Protein AF-0000000072198060 (afdb_homodimer)

Secondary structure (DSSP, 8-state):
----EEEEEEE-S--SSS--GGGEEEEEEEPP---TT-EEEEEEEEE--THHHHHTS-S--SSPPPPTTSBPP--EEEEEEEE--TT--TT-EEEESS--SBSEEEE-STTEEEEESS-SSGGGGGTTTSHHHHHHHHIIIIII---TT-EEEEESTTSHHHHHHHHHHHHTT-EEEEEESSHHHHHHHHHTS--SEEEETTSTTHHHHHHHHTTT-EEEEEBSS-HHHHHHHGGGEEEEEEEEE---GGGTT-SSPPEEE--HHHHHHHHHHTT-EEEE--HHHHHGGGHHHHHHHHHHHHHTT-S---EEEEESGGGHHHHHHHHHTT---SEEEEE-S---/----EEEEEEE-S--SSS--GGGEEEEEEEPP---TT-EEEEEEEEE--THHHHHTS-S--SSPPPPTTSBPP--EEEEEEEE--TT--TT-EEEESS--SBSEEEE-STTEEEEESS-SSGGGGGTTTSHHHHHHHHIIIIII---TT-EEEEESTTSHHHHHHHHHHHHTT-EEEEEESSHHHHHHHHHTT--SEEEETTSTTHHHHHHHHTTT-EEEEEBSS-HHHHHHHGGGEEEEEEEEE---GGGTT-SSPPEEE--HHHHHHHHHHTT-EEEE--HHHHHGGGHHHHHHHHHHHHHTT-S---EEEEESGGGHHHHHHHHHTT---SEEEEE-S---

pLDDT: mean 97.13, std 4.48, range [40.81, 99.0]

Structure (mmCIF, N/CA/C/O backbone):
data_AF-0000000072198060-model_v1
#
loop_
_entity.id
_entity.type
_entity.pdbx_description
1 polymer 'NADP-dependent oxidoreductase'
#
loop_
_atom_site.group_PDB
_atom_site.id
_atom_site.type_symbol
_atom_site.label_atom_id
_atom_site.label_alt_id
_atom_site.label_comp_id
_atom_site.label_asym_id
_atom_site.label_entity_id
_atom_site.label_seq_id
_atom_site.pdbx_PDB_ins_code
_atom_site.Cartn_x
_atom_site.Cartn_y
_atom_site.Cartn_z
_atom_site.occupancy
_atom_site.B_iso_or_equiv
_atom_site.auth_seq_id
_atom_site.auth_comp_id
_atom_site.auth_asym_id
_atom_site.auth_atom_id
_atom_site.pdbx_PDB_model_num
ATOM 1 N N . MET A 1 1 ? -5.574 -49.625 -24.281 1 41 1 MET A N 1
ATOM 2 C CA . MET A 1 1 ? -6.445 -50.188 -23.266 1 41 1 MET A CA 1
ATOM 3 C C . MET A 1 1 ? -7.035 -49.125 -22.375 1 41 1 MET A C 1
ATOM 5 O O . MET A 1 1 ? -6.316 -48.219 -21.906 1 41 1 MET A O 1
ATOM 9 N N . THR A 1 2 ? -8.328 -48.844 -22.516 1 55.59 2 THR A N 1
ATOM 10 C CA . THR A 1 2 ? -9.07 -47.812 -21.797 1 55.59 2 THR A CA 1
ATOM 11 C C . THR A 1 2 ? -8.891 -47.969 -20.281 1 55.59 2 THR A C 1
ATOM 13 O O . THR A 1 2 ? -9.219 -49.031 -19.734 1 55.59 2 THR A O 1
ATOM 16 N N . ASP A 1 3 ? -7.953 -47.219 -19.672 1 73.62 3 ASP A N 1
ATOM 17 C CA . ASP A 1 3 ? -7.727 -47.281 -18.234 1 73.62 3 ASP A CA 1
ATOM 18 C C . ASP A 1 3 ? -9.039 -47.188 -17.469 1 73.62 3 ASP A C 1
ATOM 20 O O . ASP A 1 3 ? -9.859 -46.312 -17.719 1 73.62 3 ASP A O 1
ATOM 24 N N . ALA A 1 4 ? -9.453 -48.25 -16.75 1 89.81 4 ALA A N 1
ATOM 25 C CA . ALA A 1 4 ? -10.688 -48.312 -15.969 1 89.81 4 ALA A CA 1
ATOM 26 C C . ALA A 1 4 ? -10.539 -47.531 -14.664 1 89.81 4 ALA A C 1
ATOM 28 O O . ALA A 1 4 ? -11.523 -47.281 -13.977 1 89.81 4 ALA A O 1
ATOM 29 N N . LEU A 1 5 ? -9.289 -47.094 -14.5 1 94.88 5 LEU A N 1
ATOM 30 C CA . LEU A 1 5 ? -9.07 -46.469 -13.195 1 94.88 5 LEU A CA 1
ATOM 31 C C . LEU A 1 5 ? -8.586 -45.031 -13.344 1 94.88 5 LEU A C 1
ATOM 33 O O . LEU A 1 5 ? -7.984 -44.688 -14.352 1 94.88 5 LEU A O 1
ATOM 37 N N . ASN A 1 6 ? -8.93 -44.219 -12.398 1 97.81 6 ASN A N 1
ATOM 38 C CA . ASN A 1 6 ? -8.484 -42.844 -12.219 1 97.81 6 ASN A CA 1
ATOM 39 C C . ASN A 1 6 ? -7.602 -42.719 -10.977 1 97.81 6 ASN A C 1
ATOM 41 O O . ASN A 1 6 ? -8.062 -42.938 -9.859 1 97.81 6 ASN A O 1
ATOM 45 N N . ARG A 1 7 ? -6.293 -42.438 -11.164 1 98.25 7 ARG A N 1
ATOM 46 C CA . ARG A 1 7 ? -5.461 -42.094 -10.023 1 98.25 7 ARG A CA 1
ATOM 47 C C . ARG A 1 7 ? -5.719 -40.625 -9.602 1 98.25 7 ARG A C 1
ATOM 49 O O . ARG A 1 7 ? -5.867 -39.75 -10.453 1 98.25 7 ARG A O 1
ATOM 56 N N . ARG A 1 8 ? -5.801 -40.469 -8.359 1 98.56 8 ARG A N 1
ATOM 57 C CA . ARG A 1 8 ? -5.93 -39.094 -7.844 1 98.56 8 ARG A CA 1
ATOM 58 C C . ARG A 1 8 ? -5.137 -38.938 -6.555 1 98.56 8 ARG A C 1
ATOM 60 O O . ARG A 1 8 ? -4.922 -39.906 -5.816 1 98.56 8 ARG A O 1
ATOM 67 N N . ILE A 1 9 ? -4.66 -37.781 -6.301 1 98.88 9 ILE A N 1
ATOM 68 C CA . ILE A 1 9 ? -4.02 -37.438 -5.035 1 98.88 9 ILE A CA 1
ATOM 69 C C . ILE A 1 9 ? -4.914 -36.5 -4.246 1 98.88 9 ILE A C 1
ATOM 71 O O . ILE A 1 9 ? -5.266 -35.406 -4.73 1 98.88 9 ILE A O 1
ATOM 75 N N . VAL A 1 10 ? -5.285 -36.875 -3.084 1 98.88 10 VAL A N 1
ATOM 76 C CA . VAL A 1 10 ? -6.195 -36.094 -2.23 1 98.88 10 VAL A CA 1
ATOM 77 C C . VAL A 1 10 ? -5.434 -35.531 -1.041 1 98.88 10 VAL A C 1
ATOM 79 O O . VAL A 1 10 ? -4.336 -36 -0.717 1 98.88 10 VAL A O 1
ATOM 82 N N . LEU A 1 11 ? -5.938 -34.469 -0.466 1 98.81 11 LEU A N 1
ATOM 83 C CA . LEU A 1 11 ? -5.426 -33.969 0.802 1 98.81 11 LEU A CA 1
ATOM 84 C C . LEU A 1 11 ? -5.805 -34.875 1.952 1 98.81 11 LEU A C 1
ATOM 86 O O . LEU A 1 11 ? -6.98 -34.969 2.312 1 98.81 11 LEU A O 1
ATOM 90 N N . ALA A 1 12 ? -4.824 -35.5 2.488 1 98.75 12 ALA A N 1
ATOM 91 C CA . ALA A 1 12 ? -5.074 -36.469 3.533 1 98.75 12 ALA A CA 1
ATOM 92 C C . ALA A 1 12 ? -5.184 -35.812 4.902 1 98.75 12 ALA A C 1
ATOM 94 O O . ALA A 1 12 ? -5.902 -36.312 5.777 1 98.75 12 ALA A O 1
ATOM 95 N N . SER A 1 13 ? -4.441 -34.844 5.148 1 98.5 13 SER A N 1
ATOM 96 C CA . SER A 1 13 ? -4.426 -34.094 6.387 1 98.5 13 SER A CA 1
ATOM 97 C C . SER A 1 13 ? -3.854 -32.688 6.16 1 98.5 13 SER A C 1
ATOM 99 O O . SER A 1 13 ? -3.195 -32.438 5.148 1 98.5 13 SER A O 1
ATOM 101 N N . ARG A 1 14 ? -4.195 -31.859 6.992 1 97.81 14 ARG A N 1
ATOM 102 C CA . ARG A 1 14 ? -3.682 -30.5 6.887 1 97.81 14 ARG A CA 1
ATOM 103 C C . ARG A 1 14 ? -2.314 -30.375 7.547 1 97.81 14 ARG A C 1
ATOM 105 O O . ARG A 1 14 ? -2.135 -30.797 8.695 1 97.81 14 ARG A O 1
ATOM 112 N N . PRO A 1 15 ? -1.422 -29.812 6.836 1 97 15 PRO A N 1
ATOM 113 C CA . PRO A 1 15 ? -0.096 -29.656 7.441 1 97 15 PRO A CA 1
ATOM 114 C C . PRO A 1 15 ? -0.056 -28.562 8.492 1 97 15 PRO A C 1
ATOM 116 O O . PRO A 1 15 ? -0.814 -27.594 8.406 1 97 15 PRO A O 1
ATOM 119 N N . HIS A 1 16 ? 0.735 -28.672 9.516 1 94.69 16 HIS A N 1
ATOM 120 C CA . HIS A 1 16 ? 1.193 -27.609 10.414 1 94.69 16 HIS A CA 1
ATOM 121 C C . HIS A 1 16 ? 2.639 -27.234 10.125 1 94.69 16 HIS A C 1
ATOM 123 O O . HIS A 1 16 ? 3.568 -27.938 10.508 1 94.69 16 HIS A O 1
ATOM 129 N N . GLY A 1 17 ? 2.852 -26.141 9.469 1 94.44 17 GLY A N 1
ATOM 130 C CA . GLY A 1 17 ? 4.156 -25.828 8.914 1 94.44 17 GLY A CA 1
ATOM 131 C C . GLY A 1 17 ? 4.367 -26.391 7.523 1 94.44 17 GLY A C 1
ATOM 132 O O . GLY A 1 17 ? 3.449 -26.406 6.703 1 94.44 17 GLY A O 1
ATOM 133 N N . ALA A 1 18 ? 5.531 -26.828 7.285 1 96.25 18 ALA A N 1
ATOM 134 C CA . ALA A 1 18 ? 5.871 -27.391 5.98 1 96.25 18 ALA A CA 1
ATOM 135 C C . ALA A 1 18 ? 5.117 -28.703 5.734 1 96.25 18 ALA A C 1
ATOM 137 O O . ALA A 1 18 ? 5.043 -29.562 6.621 1 96.25 18 ALA A O 1
ATOM 138 N N . PRO A 1 19 ? 4.562 -28.828 4.559 1 98.12 19 PRO A N 1
ATOM 139 C CA . PRO A 1 19 ? 3.896 -30.094 4.266 1 98.12 19 PRO A CA 1
ATOM 140 C C . PRO A 1 19 ? 4.871 -31.266 4.18 1 98.12 19 PRO A C 1
ATOM 142 O O . PRO A 1 19 ? 6.066 -31.062 3.936 1 98.12 19 PRO A O 1
ATOM 145 N N . THR A 1 20 ? 4.352 -32.438 4.453 1 97.94 20 THR A N 1
ATOM 146 C CA . THR A 1 20 ? 5.051 -33.719 4.254 1 97.94 20 THR A CA 1
ATOM 147 C C . THR A 1 20 ? 4.254 -34.625 3.328 1 97.94 20 THR A C 1
ATOM 149 O O . THR A 1 20 ? 3.096 -34.344 3.012 1 97.94 20 THR A O 1
ATOM 152 N N . THR A 1 21 ? 4.93 -35.688 2.867 1 97.81 21 THR A N 1
ATOM 153 C CA . THR A 1 21 ? 4.258 -36.594 1.963 1 97.81 21 THR A CA 1
ATOM 154 C C . THR A 1 21 ? 3.035 -37.219 2.635 1 97.81 21 THR A C 1
ATOM 156 O O . THR A 1 21 ? 2.082 -37.625 1.96 1 97.81 21 THR A O 1
ATOM 159 N N . GLU A 1 22 ? 3.039 -37.281 3.951 1 98.12 22 GLU A N 1
ATOM 160 C CA . GLU A 1 22 ? 1.932 -37.844 4.699 1 98.12 22 GLU A CA 1
ATOM 161 C C . GLU A 1 22 ? 0.669 -37 4.57 1 98.12 22 GLU A C 1
ATOM 163 O O . GLU A 1 22 ? -0.43 -37.469 4.879 1 98.12 22 GLU A O 1
ATOM 168 N N . ASN A 1 23 ? 0.8 -35.812 4.184 1 98.75 23 ASN A N 1
ATOM 169 C CA . ASN A 1 23 ? -0.353 -34.906 4.031 1 98.75 23 ASN A CA 1
ATOM 170 C C . ASN A 1 23 ? -1.12 -35.219 2.746 1 98.75 23 ASN A C 1
ATOM 172 O O . ASN A 1 23 ? -2.203 -34.688 2.521 1 98.75 23 ASN A O 1
ATOM 176 N N . PHE A 1 24 ? -0.601 -36.094 1.944 1 98.81 24 PHE A N 1
ATOM 177 C CA . PHE A 1 24 ? -1.199 -36.469 0.672 1 98.81 24 PHE A CA 1
ATOM 178 C C . PHE A 1 24 ? -1.463 -37.969 0.631 1 98.81 24 PHE A C 1
ATOM 180 O O . PHE A 1 24 ? -0.783 -38.75 1.308 1 98.81 24 PHE A O 1
ATOM 187 N N . ARG A 1 25 ? -2.422 -38.344 -0.138 1 98.75 25 ARG A N 1
ATOM 188 C CA . ARG A 1 25 ? -2.711 -39.75 -0.339 1 98.75 25 ARG A CA 1
ATOM 189 C C . ARG A 1 25 ? -3.062 -40.031 -1.795 1 98.75 25 ARG A C 1
ATOM 191 O O . ARG A 1 25 ? -3.924 -39.375 -2.373 1 98.75 25 ARG A O 1
ATOM 198 N N . LEU A 1 26 ? -2.359 -40.938 -2.438 1 98.5 26 LEU A N 1
ATOM 199 C CA . LEU A 1 26 ? -2.686 -41.438 -3.77 1 98.5 26 LEU A CA 1
ATOM 200 C C . LEU A 1 26 ? -3.785 -42.5 -3.701 1 98.5 26 LEU A C 1
ATOM 202 O O . LEU A 1 26 ? -3.689 -43.438 -2.926 1 98.5 26 LEU A O 1
ATOM 206 N N . GLU A 1 27 ? -4.781 -42.281 -4.477 1 98.19 27 GLU A N 1
ATOM 207 C CA . GLU A 1 27 ? -5.918 -43.219 -4.539 1 98.19 27 GLU A CA 1
ATOM 208 C C . GLU A 1 27 ? -6.238 -43.594 -5.98 1 98.19 27 GLU A C 1
ATOM 210 O O . GLU A 1 27 ? -5.867 -42.875 -6.914 1 98.19 27 GLU A O 1
ATOM 215 N N . GLU A 1 28 ? -6.852 -44.75 -6.047 1 97.88 28 GLU A N 1
ATOM 216 C CA . GLU A 1 28 ? -7.426 -45.156 -7.316 1 97.88 28 GLU A CA 1
ATOM 217 C C . GLU A 1 28 ? -8.938 -45.312 -7.215 1 97.88 28 GLU A C 1
ATOM 219 O O . GLU A 1 28 ? -9.445 -45.969 -6.309 1 97.88 28 GLU A O 1
ATOM 224 N N . VAL A 1 29 ? -9.555 -44.688 -8.094 1 97.69 29 VAL A N 1
ATOM 225 C CA . VAL A 1 29 ? -11.008 -44.75 -8.141 1 97.69 29 VAL A CA 1
ATOM 226 C C . VAL A 1 29 ? -11.461 -45.094 -9.562 1 97.69 29 VAL A C 1
ATOM 228 O O . VAL A 1 29 ? -10.641 -45.188 -10.477 1 97.69 29 VAL A O 1
ATOM 231 N N . ALA A 1 30 ? -12.719 -45.344 -9.695 1 97.62 30 ALA A N 1
ATOM 232 C CA . ALA A 1 30 ? -13.258 -45.625 -11.023 1 97.62 30 ALA A CA 1
ATOM 233 C C . ALA A 1 30 ? -13.133 -44.406 -11.93 1 97.62 30 ALA A C 1
ATOM 235 O O . ALA A 1 30 ? -13.383 -43.281 -11.492 1 97.62 30 ALA A O 1
ATOM 236 N N . LYS A 1 31 ? -12.711 -44.656 -13.125 1 97.81 31 LYS A N 1
ATOM 237 C CA . LYS A 1 31 ? -12.688 -43.562 -14.117 1 97.81 31 LYS A CA 1
ATOM 238 C C . LYS A 1 31 ? -14.086 -43 -14.352 1 97.81 31 LYS A C 1
ATOM 240 O O . LYS A 1 31 ? -15.031 -43.7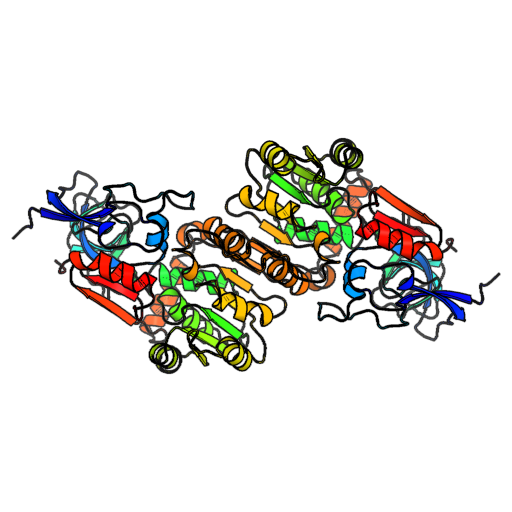81 -14.586 1 97.81 31 LYS A O 1
ATOM 245 N N . PRO A 1 32 ? -14.289 -41.719 -14.281 1 97.25 32 PRO A N 1
ATOM 246 C CA . PRO A 1 32 ? -15.641 -41.156 -14.43 1 97.25 32 PRO A CA 1
ATOM 247 C C . PRO A 1 32 ? -16.141 -41.188 -15.875 1 97.25 32 PRO A C 1
ATOM 249 O O . PRO A 1 32 ? -15.328 -41.219 -16.812 1 97.25 32 PRO A O 1
ATOM 252 N N . VAL A 1 33 ? -17.422 -41.219 -16.031 1 97.25 33 VAL A N 1
ATOM 253 C CA . VAL A 1 33 ? -18.078 -41.25 -17.344 1 97.25 33 VAL A CA 1
ATOM 254 C C . VAL A 1 33 ? -18.891 -39.969 -17.531 1 97.25 33 VAL A C 1
ATOM 256 O O . VAL A 1 33 ? -19.75 -39.625 -16.719 1 97.25 33 VAL A O 1
ATOM 259 N N . PRO A 1 34 ? -18.609 -39.219 -18.609 1 98 34 PRO A N 1
ATOM 260 C CA . PRO A 1 34 ? -19.312 -37.969 -18.797 1 98 34 PRO A CA 1
ATOM 261 C C . PRO A 1 34 ? -20.797 -38.156 -19.141 1 98 34 PRO A C 1
ATOM 263 O O . PRO A 1 34 ? -21.141 -39.062 -19.906 1 98 34 PRO A O 1
ATOM 266 N N . LYS A 1 35 ? -21.594 -37.312 -18.547 1 98.12 35 LYS A N 1
ATOM 267 C CA . LYS A 1 35 ? -23 -37.219 -18.891 1 98.12 35 LYS A CA 1
ATOM 268 C C . LYS A 1 35 ? -23.25 -36.188 -19.984 1 98.12 35 LYS A C 1
ATOM 270 O O . LYS A 1 35 ? -22.297 -35.656 -20.562 1 98.12 35 LYS A O 1
ATOM 275 N N . ASP A 1 36 ? -24.578 -36.062 -20.312 1 97.69 36 ASP A N 1
ATOM 276 C CA . ASP A 1 36 ? -24.938 -35.031 -21.297 1 97.69 36 ASP A CA 1
ATOM 277 C C . ASP A 1 36 ? -24.469 -33.656 -20.828 1 97.69 36 ASP A C 1
ATOM 279 O O . ASP A 1 36 ? -24.672 -33.312 -19.672 1 97.69 36 ASP A O 1
ATOM 283 N N . GLY A 1 37 ? -23.828 -32.969 -21.781 1 97.94 37 GLY A N 1
ATOM 284 C CA . GLY A 1 37 ? -23.359 -31.641 -21.469 1 97.94 37 GLY A CA 1
ATOM 285 C C . GLY A 1 37 ? -22 -31.641 -20.781 1 97.94 37 GLY A C 1
ATOM 286 O O . GLY A 1 37 ? -21.484 -30.578 -20.422 1 97.94 37 GLY A O 1
ATOM 287 N N . GLU A 1 38 ? -21.406 -32.812 -20.656 1 98.38 38 GLU A N 1
ATOM 288 C CA . GLU A 1 38 ? -20.125 -32.969 -19.984 1 98.38 38 GLU A CA 1
ATOM 289 C C . GLU A 1 38 ? -19.062 -33.531 -20.906 1 98.38 38 GLU A C 1
ATOM 291 O O . GLU A 1 38 ? -19.375 -34 -22 1 98.38 38 GLU A O 1
ATOM 296 N N . MET A 1 39 ? -17.859 -33.375 -20.562 1 98.44 39 MET A N 1
ATOM 297 C CA . MET A 1 39 ? -16.734 -34.031 -21.234 1 98.44 39 MET A CA 1
ATOM 298 C C . MET A 1 39 ? -15.773 -34.656 -20.234 1 98.44 39 MET A C 1
ATOM 300 O O . MET A 1 39 ? -15.727 -34.25 -19.062 1 98.44 39 MET A O 1
ATOM 304 N N . LEU A 1 40 ? -15.125 -35.688 -20.672 1 98.44 40 LEU A N 1
ATOM 305 C CA . LEU A 1 40 ? -14.055 -36.312 -19.906 1 98.44 40 LEU A CA 1
ATOM 306 C C . LEU A 1 40 ? -12.695 -35.75 -20.297 1 98.44 40 LEU A C 1
ATOM 308 O O . LEU A 1 40 ? -12.289 -35.875 -21.469 1 98.44 40 LEU A O 1
ATOM 312 N N . LEU A 1 41 ? -12.078 -35.156 -19.375 1 98.62 41 LEU A N 1
ATOM 313 C CA . LEU A 1 41 ? -10.75 -34.594 -19.594 1 98.62 41 LEU A CA 1
ATOM 314 C C . LEU A 1 41 ? -9.664 -35.562 -19.141 1 98.62 41 LEU A C 1
ATOM 316 O O . LEU A 1 41 ? -9.742 -36.094 -18.031 1 98.62 41 LEU A O 1
ATOM 320 N N . ARG A 1 42 ? -8.742 -35.812 -19.969 1 98.31 42 ARG A N 1
ATOM 321 C CA . ARG A 1 42 ? -7.5 -36.5 -19.641 1 98.31 42 ARG A CA 1
ATOM 322 C C . ARG A 1 42 ? -6.375 -35.531 -19.344 1 98.31 42 ARG A C 1
ATOM 324 O O . ARG A 1 42 ? -5.883 -34.844 -20.25 1 98.31 42 ARG A O 1
ATOM 331 N N . ALA A 1 43 ? -5.977 -35.5 -18.094 1 98.62 43 ALA A N 1
ATOM 332 C CA . ALA A 1 43 ? -4.891 -34.594 -17.719 1 98.62 43 ALA A CA 1
ATOM 333 C C . ALA A 1 43 ? -3.557 -35.062 -18.297 1 98.62 43 ALA A C 1
ATOM 335 O O . ALA A 1 43 ? -3.166 -36.219 -18.078 1 98.62 43 ALA A O 1
ATOM 336 N N . VAL A 1 44 ? -2.926 -34.219 -19.016 1 98.69 44 VAL A N 1
ATOM 337 C CA . VAL A 1 44 ? -1.615 -34.562 -19.547 1 98.69 44 VAL A CA 1
ATOM 338 C C . VAL A 1 44 ? -0.52 -33.938 -18.703 1 98.69 44 VAL A C 1
ATOM 340 O O . VAL A 1 44 ? 0.437 -34.594 -18.312 1 98.69 44 VAL A O 1
ATOM 343 N N . TYR A 1 45 ? -0.651 -32.594 -18.406 1 98.81 45 TYR A N 1
ATOM 344 C CA . TYR A 1 45 ? 0.279 -31.859 -17.562 1 98.81 45 TYR A CA 1
ATOM 345 C C . TYR A 1 45 ? -0.452 -31.203 -16.406 1 98.81 45 TYR A C 1
ATOM 347 O O . TYR A 1 45 ? -1.569 -30.703 -16.578 1 98.81 45 TYR A O 1
ATOM 355 N N . LEU A 1 46 ? 0.188 -31.203 -15.258 1 98.44 46 LEU A N 1
ATOM 356 C CA . LEU A 1 46 ? -0.343 -30.531 -14.078 1 98.44 46 LEU A CA 1
ATOM 357 C C . LEU A 1 46 ? 0.649 -29.5 -13.547 1 98.44 46 LEU A C 1
ATOM 359 O O . LEU A 1 46 ? 1.855 -29.75 -13.516 1 98.44 46 LEU A O 1
ATOM 363 N N . SER A 1 47 ? 0.144 -28.328 -13.195 1 98.62 47 SER A N 1
ATOM 364 C CA . SER A 1 47 ? 0.963 -27.25 -12.664 1 98.62 47 SER A CA 1
ATOM 365 C C . SER A 1 47 ? 1.187 -27.406 -11.164 1 98.62 47 SER A C 1
ATOM 367 O O . SER A 1 47 ? 0.257 -27.734 -10.422 1 98.62 47 SER A O 1
ATOM 369 N N . LEU A 1 48 ? 2.375 -27.25 -10.68 1 98.5 48 LEU A N 1
ATOM 370 C CA . LEU A 1 48 ? 2.625 -27.047 -9.25 1 98.5 48 LEU A CA 1
ATOM 371 C C . LEU A 1 48 ? 2.916 -25.594 -8.945 1 98.5 48 LEU A C 1
ATOM 373 O O . LEU A 1 48 ? 3.814 -24.984 -9.539 1 98.5 48 LEU A O 1
ATOM 377 N N . ASP A 1 49 ? 2.15 -25.031 -8.047 1 97.75 49 ASP A N 1
ATOM 378 C CA . ASP A 1 49 ? 2.238 -23.609 -7.707 1 97.75 49 ASP A CA 1
ATOM 379 C C . ASP A 1 49 ? 2.242 -23.422 -6.191 1 97.75 49 ASP A C 1
ATOM 381 O O . ASP A 1 49 ? 1.54 -24.125 -5.469 1 97.75 49 ASP A O 1
ATOM 385 N N . PRO A 1 50 ? 2.924 -22.359 -5.75 1 97.06 50 PRO A N 1
ATOM 386 C CA . PRO A 1 50 ? 3.023 -22.109 -4.312 1 97.06 50 PRO A CA 1
ATOM 387 C C . PRO A 1 50 ? 1.666 -21.844 -3.664 1 97.06 50 PRO A C 1
ATOM 389 O O . PRO A 1 50 ? 1.451 -22.203 -2.502 1 97.06 50 PRO A O 1
ATOM 392 N N . TYR A 1 51 ? 0.702 -21.266 -4.375 1 95.38 51 TYR A N 1
ATOM 393 C CA . TYR A 1 51 ? -0.584 -20.922 -3.781 1 95.38 51 TYR A CA 1
ATOM 394 C C . TYR A 1 51 ? -1.309 -22.156 -3.275 1 95.38 51 TYR A C 1
ATOM 396 O O . TYR A 1 51 ? -2.188 -22.062 -2.416 1 95.38 51 TYR A O 1
ATOM 404 N N . MET A 1 52 ? -0.958 -23.328 -3.748 1 97.38 52 MET A N 1
ATOM 405 C CA . MET A 1 52 ? -1.583 -24.578 -3.33 1 97.38 52 MET A CA 1
ATOM 406 C C . MET A 1 52 ? -1.345 -24.844 -1.846 1 97.38 52 MET A C 1
ATOM 408 O O . MET A 1 52 ? -2.176 -25.453 -1.178 1 97.38 52 MET A O 1
ATOM 412 N N . ARG A 1 53 ? -0.181 -24.375 -1.329 1 97.38 53 ARG A N 1
ATOM 413 C CA . ARG A 1 53 ? 0.075 -24.5 0.102 1 97.38 53 ARG A CA 1
ATOM 414 C C . ARG A 1 53 ? -0.999 -23.781 0.917 1 97.38 53 ARG A C 1
ATOM 416 O O . ARG A 1 53 ? -1.457 -24.312 1.938 1 97.38 53 ARG A O 1
ATOM 423 N N . GLY A 1 54 ? -1.356 -22.578 0.443 1 95.38 54 GLY A N 1
ATOM 424 C CA . GLY A 1 54 ? -2.422 -21.859 1.116 1 95.38 54 GLY A CA 1
ATOM 425 C C . GLY A 1 54 ? -3.748 -22.594 1.1 1 95.38 54 GLY A C 1
ATOM 426 O O . GLY A 1 54 ? -4.508 -22.531 2.068 1 95.38 54 GLY A O 1
ATOM 427 N N . ARG A 1 55 ? -3.996 -23.359 0.068 1 96.56 55 ARG A N 1
ATOM 428 C CA . ARG A 1 55 ? -5.258 -24.078 -0.098 1 96.56 55 ARG A CA 1
ATOM 429 C C . ARG A 1 55 ? -5.336 -25.266 0.849 1 96.56 55 ARG A C 1
ATOM 431 O O . ARG A 1 55 ? -6.41 -25.844 1.045 1 96.56 55 ARG A O 1
ATOM 438 N N . MET A 1 56 ? -4.223 -25.641 1.429 1 97.69 56 MET A N 1
ATOM 439 C CA . MET A 1 56 ? -4.176 -26.781 2.338 1 97.69 56 MET A CA 1
ATOM 440 C C . MET A 1 56 ? -4.559 -26.375 3.754 1 97.69 56 MET A C 1
ATOM 442 O O . MET A 1 56 ? -4.715 -27.219 4.633 1 97.69 56 MET A O 1
ATOM 446 N N . SER A 1 57 ? -4.617 -25.094 3.994 1 93.62 57 SER A N 1
ATOM 447 C CA . SER A 1 57 ? -5.016 -24.531 5.281 1 93.62 57 SER A CA 1
ATOM 448 C C . SER A 1 57 ? -6.488 -24.141 5.285 1 93.62 57 SER A C 1
ATOM 450 O O . SER A 1 57 ? -7.012 -23.656 4.281 1 93.62 57 SER A O 1
ATOM 452 N N . ASP A 1 58 ? -7.129 -24.312 6.402 1 90.62 58 ASP A N 1
ATOM 453 C CA . ASP A 1 58 ? -8.539 -23.922 6.469 1 90.62 58 ASP A CA 1
ATOM 454 C C . ASP A 1 58 ? -8.695 -22.5 6.992 1 90.62 58 ASP A C 1
ATOM 456 O O . ASP A 1 58 ? -9.812 -22.078 7.32 1 90.62 58 ASP A O 1
ATOM 460 N N . ALA A 1 59 ? -7.633 -21.859 7.078 1 85.25 59 ALA A N 1
ATOM 461 C CA . ALA A 1 59 ? -7.707 -20.453 7.438 1 85.25 59 ALA A CA 1
ATOM 462 C C . ALA A 1 59 ? -8.445 -19.656 6.371 1 85.25 59 ALA A C 1
ATOM 464 O O . ALA A 1 59 ? -8.477 -20.047 5.199 1 85.25 59 ALA A O 1
ATOM 465 N N . LYS A 1 60 ? -9.094 -18.625 6.824 1 83.94 60 LYS A N 1
ATOM 466 C CA . LYS A 1 60 ? -9.812 -17.766 5.887 1 83.94 60 LYS A CA 1
ATOM 467 C C . LYS A 1 60 ? -8.867 -17.188 4.844 1 83.94 60 LYS A C 1
ATOM 469 O O . LYS A 1 60 ? -7.781 -16.719 5.18 1 83.94 60 LYS A O 1
ATOM 474 N N . SER A 1 61 ? -9.273 -17.25 3.598 1 88.06 61 SER A N 1
ATOM 475 C CA . SER A 1 61 ? -8.5 -16.734 2.471 1 88.06 61 SER A CA 1
ATOM 476 C C . SER A 1 61 ? -9.406 -16.375 1.301 1 88.06 61 SER A C 1
ATOM 478 O O . SER A 1 61 ? -10.633 -16.297 1.452 1 88.06 61 SER A O 1
ATOM 480 N N . TYR A 1 62 ? -8.828 -15.938 0.179 1 86.69 62 TYR A N 1
ATOM 481 C CA . TYR A 1 62 ? -9.562 -15.469 -0.989 1 86.69 62 TYR A CA 1
ATOM 482 C C . TYR A 1 62 ? -10.227 -16.625 -1.721 1 86.69 62 TYR A C 1
ATOM 484 O O . TYR A 1 62 ? -11.117 -16.422 -2.547 1 86.69 62 TYR A O 1
ATOM 492 N N . ALA A 1 63 ? -9.758 -17.812 -1.426 1 90.38 63 ALA A N 1
ATOM 493 C CA . ALA A 1 63 ? -10.312 -19 -2.059 1 90.38 63 ALA A CA 1
ATOM 494 C C . ALA A 1 63 ? -10.625 -20.078 -1.023 1 90.38 63 ALA A C 1
ATOM 496 O O . ALA A 1 63 ? -10.008 -20.109 0.046 1 90.38 63 ALA A O 1
ATOM 497 N N . GLU A 1 64 ? -11.523 -20.953 -1.396 1 92.25 64 GLU A N 1
ATOM 498 C CA . GLU A 1 64 ? -11.906 -22.047 -0.5 1 92.25 64 GLU A CA 1
ATOM 499 C C . GLU A 1 64 ? -10.758 -23.031 -0.323 1 92.25 64 GLU A C 1
ATOM 501 O O . GLU A 1 64 ? -10.062 -23.375 -1.286 1 92.25 64 GLU A O 1
ATOM 506 N N . PRO A 1 65 ? -10.57 -23.531 0.874 1 96.12 65 PRO A N 1
ATOM 507 C CA . PRO A 1 65 ? -9.562 -24.562 1.102 1 96.12 65 PRO A CA 1
ATOM 508 C C . PRO A 1 65 ? -9.922 -25.891 0.459 1 96.12 65 PRO A C 1
ATOM 510 O O . PRO A 1 65 ? -11.109 -26.188 0.258 1 96.12 65 PRO A O 1
ATOM 513 N N . VAL A 1 66 ? -8.914 -26.641 0.141 1 97.94 66 VAL A N 1
ATOM 514 C CA . VAL A 1 66 ? -9.133 -28.031 -0.242 1 97.94 66 VAL A CA 1
ATOM 515 C C . VAL A 1 66 ? -9.648 -28.812 0.958 1 97.94 66 VAL A C 1
ATOM 517 O O . VAL A 1 66 ? -9.039 -28.812 2.029 1 97.94 66 VAL A O 1
ATOM 520 N N . ALA A 1 67 ? -10.789 -29.453 0.838 1 98.06 67 ALA A N 1
ATOM 521 C CA . ALA A 1 67 ? -11.312 -30.281 1.93 1 98.06 67 ALA A CA 1
ATOM 522 C C . ALA A 1 67 ? -10.477 -31.547 2.102 1 98.06 67 ALA A C 1
ATOM 524 O O . ALA A 1 67 ? -9.906 -32.062 1.136 1 98.06 67 ALA A O 1
ATOM 525 N N . ILE A 1 68 ? -10.477 -32.031 3.352 1 98.31 68 ILE A N 1
ATOM 526 C CA . ILE A 1 68 ? -9.828 -33.312 3.588 1 98.31 68 ILE A CA 1
ATOM 527 C C . ILE A 1 68 ? -10.484 -34.375 2.73 1 98.31 68 ILE A C 1
ATOM 529 O O . ILE A 1 68 ? -11.711 -34.438 2.635 1 98.31 68 ILE A O 1
ATOM 533 N N . ASP A 1 69 ? -9.664 -35.156 2.025 1 98.56 69 ASP A N 1
ATOM 534 C CA . ASP A 1 69 ? -10.047 -36.281 1.16 1 98.56 69 ASP A CA 1
ATOM 535 C C . ASP A 1 69 ? -10.477 -35.781 -0.218 1 98.56 69 ASP A C 1
ATOM 537 O O . ASP A 1 69 ? -10.883 -36.562 -1.07 1 98.56 69 ASP A O 1
ATOM 541 N N . ASP A 1 70 ? -10.414 -34.5 -0.438 1 98.5 70 ASP A N 1
ATOM 542 C CA . ASP A 1 70 ? -10.656 -33.969 -1.78 1 98.5 70 ASP A CA 1
ATOM 543 C C . ASP A 1 70 ? -9.375 -33.969 -2.605 1 98.5 70 ASP A C 1
ATOM 545 O O . ASP A 1 70 ? -8.273 -33.938 -2.051 1 98.5 70 ASP A O 1
ATOM 549 N N . VAL A 1 71 ? -9.539 -33.906 -3.918 1 98.75 71 VAL A N 1
ATOM 550 C CA . VAL A 1 71 ? -8.414 -33.875 -4.848 1 98.75 71 VAL A CA 1
ATOM 551 C C . VAL A 1 71 ? -7.691 -32.531 -4.715 1 98.75 71 VAL A C 1
ATOM 553 O O . VAL A 1 71 ? -8.328 -31.484 -4.648 1 98.75 71 VAL A O 1
ATOM 556 N N . MET A 1 72 ? -6.375 -32.594 -4.594 1 98.69 72 MET A N 1
ATOM 557 C CA . MET A 1 72 ? -5.578 -31.375 -4.59 1 98.69 72 MET A CA 1
ATOM 558 C C . MET A 1 72 ? -5.844 -30.562 -5.848 1 98.69 72 MET A C 1
ATOM 560 O O . MET A 1 72 ? -6.035 -31.109 -6.93 1 98.69 72 MET A O 1
ATOM 564 N N . VAL A 1 73 ? -5.793 -29.266 -5.738 1 98 73 VAL A N 1
ATOM 565 C CA . VAL A 1 73 ? -6.148 -28.375 -6.828 1 98 73 VAL A CA 1
ATOM 566 C C . VAL A 1 73 ? -4.918 -28.094 -7.691 1 98 73 VAL A C 1
ATOM 568 O O . VAL A 1 73 ? -3.789 -28.094 -7.195 1 98 73 VAL A O 1
ATOM 571 N N . ALA A 1 74 ? -5.156 -27.734 -8.953 1 97.94 74 ALA A N 1
ATOM 572 C CA . ALA A 1 74 ? -4.102 -27.328 -9.875 1 97.94 74 ALA A CA 1
ATOM 573 C C . ALA A 1 74 ? -4.684 -26.922 -11.227 1 97.94 74 ALA A C 1
ATOM 575 O O . ALA A 1 74 ? -5.742 -27.406 -11.625 1 97.94 74 ALA A O 1
ATOM 576 N N . GLY A 1 75 ? -3.938 -25.984 -11.898 1 98.12 75 GLY A N 1
ATOM 577 C CA . GLY A 1 75 ? -4.141 -25.906 -13.336 1 98.12 75 GLY A CA 1
ATOM 578 C C . GLY A 1 75 ? -3.637 -27.125 -14.086 1 98.12 75 GLY A C 1
ATOM 579 O O . GLY A 1 75 ? -2.584 -27.672 -13.75 1 98.12 75 GLY A O 1
ATOM 580 N N . THR A 1 76 ? -4.422 -27.531 -15.062 1 98.75 76 THR A N 1
ATOM 581 C CA . THR A 1 76 ? -4.055 -28.703 -15.836 1 98.75 76 THR A CA 1
ATOM 582 C C . THR A 1 76 ? -4.262 -28.469 -17.328 1 98.75 76 THR A C 1
ATOM 584 O O . THR A 1 76 ? -5.199 -27.766 -17.719 1 98.75 76 THR A O 1
ATOM 587 N N . VAL A 1 77 ? -3.338 -28.922 -18.047 1 98.81 77 VAL A N 1
ATOM 588 C CA . VAL A 1 77 ? -3.533 -29.031 -19.484 1 98.81 77 VAL A CA 1
ATOM 589 C C . VAL A 1 77 ? -4.016 -30.438 -19.828 1 98.81 77 VAL A C 1
ATOM 591 O O . VAL A 1 77 ? -3.365 -31.438 -19.484 1 98.81 77 VAL A O 1
ATOM 594 N N . CYS A 1 78 ? -5.137 -30.469 -20.531 1 98.75 78 CYS A N 1
ATOM 595 C CA . CYS A 1 78 ? -5.82 -31.734 -20.766 1 98.75 78 CYS A CA 1
ATOM 596 C C . CYS A 1 78 ? -6.141 -31.922 -22.25 1 98.75 78 CYS A C 1
ATOM 598 O O . CYS A 1 78 ? -6.113 -30.953 -23.016 1 98.75 78 CYS A O 1
ATOM 600 N N . GLN A 1 79 ? -6.352 -33.156 -22.578 1 98.44 79 GLN A N 1
ATOM 601 C CA . GLN A 1 79 ? -7.062 -33.469 -23.812 1 98.44 79 GLN A CA 1
ATOM 602 C C . GLN A 1 79 ? -8.461 -34 -23.531 1 98.44 79 GLN A C 1
ATOM 604 O O . GLN A 1 79 ? -8.656 -34.75 -22.578 1 98.44 79 GLN A O 1
ATOM 609 N N . VAL A 1 80 ? -9.359 -33.562 -24.359 1 98.44 80 VAL A N 1
ATOM 610 C CA . VAL A 1 80 ? -10.711 -34.125 -24.266 1 98.44 80 VAL A CA 1
ATOM 611 C C . VAL A 1 80 ? -10.711 -35.562 -24.766 1 98.44 80 VAL A C 1
ATOM 613 O O . VAL A 1 80 ? -10.461 -35.844 -25.938 1 98.44 80 VAL A O 1
ATOM 616 N N . GLU A 1 81 ? -10.953 -36.469 -23.875 1 97.75 81 GLU A N 1
ATOM 617 C CA . GLU A 1 81 ? -10.953 -37.875 -24.266 1 97.75 81 GLU A CA 1
ATOM 618 C C . GLU A 1 81 ? -12.305 -38.281 -24.844 1 97.75 81 GLU A C 1
ATOM 620 O O . GLU A 1 81 ? -12.375 -39 -25.844 1 97.75 81 GLU A O 1
ATOM 625 N N . VAL A 1 82 ? -13.383 -37.938 -24.141 1 97.69 82 VAL A N 1
ATOM 626 C CA . VAL A 1 82 ? -14.766 -38.125 -24.562 1 97.69 82 VAL A CA 1
ATOM 627 C C . VAL A 1 82 ? -15.547 -36.812 -24.391 1 97.69 82 VAL A C 1
ATOM 629 O O . VAL A 1 82 ? -15.391 -36.125 -23.375 1 97.69 82 VAL A O 1
ATOM 632 N N . SER A 1 83 ? -16.438 -36.5 -25.422 1 98.12 83 SER A N 1
ATOM 633 C CA . SER A 1 83 ? -17.219 -35.281 -25.266 1 98.12 83 SER A CA 1
ATOM 634 C C . SER A 1 83 ? -18.703 -35.5 -25.562 1 98.12 83 SER A C 1
ATOM 636 O O . SER A 1 83 ? -19.047 -36.031 -26.625 1 98.12 83 SER A O 1
ATOM 638 N N . ASN A 1 84 ? -19.5 -35.219 -24.625 1 98.19 84 ASN A N 1
ATOM 639 C CA . ASN A 1 84 ? -20.938 -35.062 -24.797 1 98.19 84 ASN A CA 1
ATOM 640 C C . ASN A 1 84 ? -21.359 -33.594 -24.703 1 98.19 84 ASN A C 1
ATOM 642 O O . ASN A 1 84 ? -22.484 -33.281 -24.297 1 98.19 84 ASN A O 1
ATOM 646 N N . HIS A 1 85 ? -20.438 -32.75 -24.891 1 97.38 85 HIS A N 1
ATOM 647 C CA . HIS A 1 85 ? -20.625 -31.312 -24.844 1 97.38 85 HIS A CA 1
ATOM 648 C C . HIS A 1 85 ? -20.594 -30.719 -26.25 1 97.38 85 HIS A C 1
ATOM 650 O O . HIS A 1 85 ? -19.719 -31.047 -27.062 1 97.38 85 HIS A O 1
ATOM 656 N N . PRO A 1 86 ? -21.484 -29.828 -26.578 1 96.94 86 PRO A N 1
ATOM 657 C CA . PRO A 1 86 ? -21.594 -29.328 -27.953 1 96.94 86 PRO A CA 1
ATOM 658 C C . PRO A 1 86 ? -20.406 -28.438 -28.344 1 96.94 86 PRO A C 1
ATOM 660 O O . PRO A 1 86 ? -20.078 -28.328 -29.531 1 96.94 86 PRO A O 1
ATOM 663 N N . ASP A 1 87 ? -19.766 -27.875 -27.391 1 97.19 87 ASP A N 1
ATOM 664 C CA . ASP A 1 87 ? -18.766 -26.859 -27.688 1 97.19 87 ASP A CA 1
ATOM 665 C C . ASP A 1 87 ? -17.359 -27.484 -27.719 1 97.19 87 ASP A C 1
ATOM 667 O O . ASP A 1 87 ? -16.391 -26.797 -28.016 1 97.19 87 ASP A O 1
ATOM 671 N N . TYR A 1 88 ? -17.188 -28.734 -27.375 1 97.88 88 TYR A N 1
ATOM 672 C CA . TYR A 1 88 ? -15.891 -29.375 -27.297 1 97.88 88 TYR A CA 1
ATOM 673 C C . TYR A 1 88 ? -15.883 -30.703 -28.047 1 97.88 88 TYR A C 1
ATOM 675 O O . TYR A 1 88 ? -16.891 -31.406 -28.078 1 97.88 88 TYR A O 1
ATOM 683 N N . GLU A 1 89 ? -14.672 -31.047 -28.594 1 97.31 89 GLU A N 1
ATOM 684 C CA . GLU A 1 89 ? -14.523 -32.281 -29.359 1 97.31 89 GLU A CA 1
ATOM 685 C C . GLU A 1 89 ? -13.406 -33.156 -28.797 1 97.31 89 GLU A C 1
ATOM 687 O O . GLU A 1 89 ? -12.414 -32.656 -28.266 1 97.31 89 GLU A O 1
ATOM 692 N N . ALA A 1 90 ? -13.617 -34.438 -28.953 1 97.44 90 ALA A N 1
ATOM 693 C CA . ALA A 1 90 ? -12.555 -35.344 -28.562 1 97.44 90 ALA A CA 1
ATOM 694 C C . ALA A 1 90 ? -11.25 -35 -29.281 1 97.44 90 ALA A C 1
ATOM 696 O O . ALA A 1 90 ? -11.25 -34.688 -30.469 1 97.44 90 ALA A O 1
ATOM 697 N N . GLY A 1 91 ? -10.172 -35 -28.531 1 97.62 91 GLY A N 1
ATOM 698 C CA . GLY A 1 91 ? -8.859 -34.75 -29.094 1 97.62 91 GLY A CA 1
ATOM 699 C C . GLY A 1 91 ? -8.406 -33.312 -28.891 1 97.62 91 GLY A C 1
ATOM 700 O O . GLY A 1 91 ? -7.215 -33 -28.984 1 97.62 91 GLY A O 1
ATOM 701 N N . GLU A 1 92 ? -9.289 -32.438 -28.594 1 97.75 92 GLU A N 1
ATOM 702 C CA . GLU A 1 92 ? -8.945 -31.031 -28.391 1 97.75 92 GLU A CA 1
ATOM 703 C C . GLU A 1 92 ? -8.172 -30.828 -27.078 1 97.75 92 GLU A C 1
ATOM 705 O O . GLU A 1 92 ? -8.422 -31.531 -26.094 1 97.75 92 GLU A O 1
ATOM 710 N N . TRP A 1 93 ? -7.246 -29.891 -27.141 1 98.62 93 TRP A N 1
ATOM 711 C CA . TRP A 1 93 ? -6.477 -29.547 -25.938 1 98.62 93 TRP A CA 1
ATOM 712 C C . TRP A 1 93 ? -7.113 -28.375 -25.203 1 98.62 93 TRP A C 1
ATOM 714 O O . TRP A 1 93 ? -7.574 -27.422 -25.828 1 98.62 93 TRP A O 1
ATOM 724 N N . VAL A 1 94 ? -7.156 -28.469 -23.875 1 98.5 94 VAL A N 1
ATOM 725 C CA . VAL A 1 94 ? -7.75 -27.406 -23.078 1 98.5 94 VAL A CA 1
ATOM 726 C C . VAL A 1 94 ? -6.91 -27.188 -21.828 1 98.5 94 VAL A C 1
ATOM 728 O O . VAL A 1 94 ? -6.23 -28.094 -21.344 1 98.5 94 VAL A O 1
ATOM 731 N N . LEU A 1 95 ? -6.812 -25.969 -21.375 1 98.44 95 LEU A N 1
ATOM 732 C CA . LEU A 1 95 ? -6.379 -25.609 -20.016 1 98.44 95 LEU A CA 1
ATOM 733 C C . LEU A 1 95 ? -7.566 -25.594 -19.062 1 98.44 95 LEU A C 1
ATOM 735 O O . LEU A 1 95 ? -8.578 -24.938 -19.328 1 98.44 95 LEU A O 1
ATOM 739 N N . ALA A 1 96 ? -7.523 -26.344 -18 1 98.19 96 ALA A N 1
ATOM 740 C CA . ALA A 1 96 ? -8.633 -26.438 -17.062 1 98.19 96 ALA A CA 1
ATOM 741 C C . ALA A 1 96 ? -8.156 -26.172 -15.633 1 98.19 96 ALA A C 1
ATOM 743 O O . ALA A 1 96 ? -7.059 -26.578 -15.25 1 98.19 96 ALA A O 1
ATOM 744 N N . TYR A 1 97 ? -9 -25.531 -14.844 1 96.81 97 TYR A N 1
ATOM 745 C CA . TYR A 1 97 ? -8.648 -25.234 -13.461 1 96.81 97 TYR A CA 1
ATOM 746 C C . TYR A 1 97 ? -9.531 -26 -12.492 1 96.81 97 TYR A C 1
ATOM 748 O O . TYR A 1 97 ? -9.508 -25.734 -11.281 1 96.81 97 TYR A O 1
ATOM 756 N N . THR A 1 98 ? -10.266 -27.016 -12.984 1 96.12 98 THR A N 1
ATOM 757 C CA . THR A 1 98 ? -11.211 -27.719 -12.133 1 96.12 98 THR A CA 1
ATOM 758 C C . THR A 1 98 ? -10.852 -29.203 -12.031 1 96.12 98 THR A C 1
ATOM 760 O O . THR A 1 98 ? -11.609 -30 -11.492 1 96.12 98 THR A O 1
ATOM 763 N N . VAL A 1 99 ? -9.75 -29.594 -12.586 1 97.5 99 VAL A N 1
ATOM 764 C CA . VAL A 1 99 ? -9.367 -31 -12.641 1 97.5 99 VAL A CA 1
ATOM 765 C C . VAL A 1 99 ? -8.594 -31.375 -11.383 1 97.5 99 VAL A C 1
ATOM 767 O O . VAL A 1 99 ? -9.086 -32.125 -10.547 1 97.5 99 VAL A O 1
ATOM 770 N N . GLY A 1 100 ? -7.406 -30.688 -11.18 1 98.31 100 GLY A N 1
ATOM 771 C CA . GLY A 1 100 ? -6.59 -30.969 -10.008 1 98.31 100 GLY A CA 1
ATOM 772 C C . GLY A 1 100 ? -5.613 -32.125 -10.227 1 98.31 100 GLY A C 1
ATOM 773 O O . GLY A 1 100 ? -5.23 -32.406 -11.359 1 98.31 100 GLY A O 1
ATOM 774 N N . TRP A 1 101 ? -5.164 -32.719 -9.078 1 98.81 101 TRP A N 1
ATOM 775 C CA . TRP A 1 101 ? -4.133 -33.75 -9.109 1 98.81 101 TRP A CA 1
ATOM 776 C C . TRP A 1 101 ? -4.738 -35.125 -9.406 1 98.81 101 TRP A C 1
ATOM 778 O O . TRP A 1 101 ? -4.68 -36 -8.562 1 98.81 101 TRP A O 1
ATOM 788 N N . GLN A 1 102 ? -5.152 -35.344 -10.625 1 98.69 102 GLN A N 1
ATOM 789 C CA . GLN A 1 102 ? -5.688 -36.656 -10.984 1 98.69 102 GLN A CA 1
ATOM 790 C C . GLN A 1 102 ? -5.609 -36.875 -12.492 1 98.69 102 GLN A C 1
ATOM 792 O O . GLN A 1 102 ? -5.391 -35.938 -13.258 1 98.69 102 GLN A O 1
ATOM 797 N N . ASP A 1 103 ? -5.805 -38.094 -12.961 1 98.44 103 ASP A N 1
ATOM 798 C CA . ASP A 1 103 ? -5.648 -38.5 -14.359 1 98.44 103 ASP A CA 1
ATOM 799 C C . ASP A 1 103 ? -6.797 -37.969 -15.211 1 98.44 103 ASP A C 1
ATOM 801 O O . ASP A 1 103 ? -6.59 -37.562 -16.359 1 98.44 103 ASP A O 1
ATOM 805 N N . TYR A 1 104 ? -7.973 -38.062 -14.648 1 98.25 104 TYR A N 1
ATOM 806 C CA . TYR A 1 104 ? -9.188 -37.75 -15.398 1 98.25 104 TYR A CA 1
ATOM 807 C C . TYR A 1 104 ? -10.172 -36.969 -14.539 1 98.25 104 TYR A C 1
ATOM 809 O O . TYR A 1 104 ? -10.266 -37.188 -13.328 1 98.25 104 TYR A O 1
ATOM 817 N N . ALA A 1 105 ? -10.945 -36.156 -15.164 1 98.31 105 ALA A N 1
ATOM 818 C CA . ALA A 1 105 ? -12.016 -35.469 -14.469 1 98.31 105 ALA A CA 1
ATOM 819 C C . ALA A 1 105 ? -13.141 -35.094 -15.43 1 98.31 105 ALA A C 1
ATOM 821 O O . ALA A 1 105 ? -12.914 -34.938 -16.641 1 98.31 105 ALA A O 1
ATOM 822 N N . ILE A 1 106 ? -14.297 -34.969 -14.914 1 98.38 106 ILE A N 1
ATOM 823 C CA . ILE A 1 106 ? -15.438 -34.438 -15.672 1 98.38 106 ILE A CA 1
ATOM 824 C C . ILE A 1 106 ? -15.43 -32.938 -15.672 1 98.38 106 ILE A C 1
ATOM 826 O O . ILE A 1 106 ? -15.117 -32.312 -14.656 1 98.38 106 ILE A O 1
ATOM 830 N N . SER A 1 107 ? -15.711 -32.344 -16.828 1 98.38 107 SER A N 1
ATOM 831 C CA . SER A 1 107 ? -15.828 -30.906 -16.938 1 98.38 107 SER A CA 1
ATOM 832 C C . SER A 1 107 ? -17.125 -30.516 -17.656 1 98.38 107 SER A C 1
ATOM 834 O O . SER A 1 107 ? -17.562 -31.188 -18.578 1 98.38 107 SER A O 1
ATOM 836 N N . THR A 1 108 ? -17.703 -29.422 -17.234 1 97.62 108 THR A N 1
ATOM 837 C CA . THR A 1 108 ? -18.859 -28.828 -17.906 1 97.62 108 THR A CA 1
ATOM 838 C C . THR A 1 108 ? -18.438 -27.719 -18.844 1 97.62 108 THR A C 1
ATOM 840 O O . THR A 1 108 ? -19.266 -27.062 -19.469 1 97.62 108 THR A O 1
ATOM 843 N N . GLY A 1 109 ? -17.203 -27.5 -18.906 1 96.56 109 GLY A N 1
ATOM 844 C CA . GLY A 1 109 ? -16.703 -26.406 -19.719 1 96.56 109 GLY A CA 1
ATOM 845 C C . GLY A 1 109 ? -16.422 -25.156 -18.906 1 96.56 109 GLY A C 1
ATOM 846 O O . GLY A 1 109 ? -15.828 -24.203 -19.422 1 96.56 109 GLY A O 1
ATOM 847 N N . GLU A 1 110 ? -16.812 -25.188 -17.672 1 94.81 110 GLU A N 1
ATOM 848 C CA . GLU A 1 110 ? -16.562 -24.062 -16.781 1 94.81 110 GLU A CA 1
ATOM 849 C C . GLU A 1 110 ? -15.07 -23.938 -16.469 1 94.81 110 GLU A C 1
ATOM 851 O O . GLU A 1 110 ? -14.414 -24.938 -16.156 1 94.81 110 GLU A O 1
ATOM 856 N N . MET A 1 111 ? -14.492 -22.688 -16.531 1 94.44 111 MET A N 1
ATOM 857 C CA . MET A 1 111 ? -13.094 -22.391 -16.234 1 94.44 111 MET A CA 1
ATOM 858 C C . MET A 1 111 ? -12.156 -23.203 -17.125 1 94.44 111 MET A C 1
ATOM 860 O O . MET A 1 111 ? -11.195 -23.797 -16.641 1 94.44 111 MET A O 1
ATOM 864 N N . VAL A 1 112 ? -12.555 -23.359 -18.375 1 96.88 112 VAL A N 1
ATOM 865 C CA . VAL A 1 112 ? -11.773 -24.062 -19.375 1 96.88 112 VAL A CA 1
ATOM 866 C C . VAL A 1 112 ? -11.406 -23.109 -20.516 1 96.88 112 VAL A C 1
ATOM 868 O O . VAL A 1 112 ? -12.234 -22.328 -20.969 1 96.88 112 VAL A O 1
ATOM 871 N N . ILE A 1 113 ? -10.156 -23.125 -20.875 1 95.5 113 ILE A N 1
ATOM 872 C CA . ILE A 1 113 ? -9.664 -22.359 -22.016 1 95.5 113 ILE A CA 1
ATOM 873 C C . ILE A 1 113 ? -9.219 -23.297 -23.125 1 95.5 113 ILE A C 1
ATOM 875 O O . ILE A 1 113 ? -8.422 -24.219 -22.891 1 95.5 113 ILE A O 1
ATOM 879 N N . LYS A 1 114 ? -9.695 -23.094 -24.359 1 96.81 114 LYS A N 1
ATOM 880 C CA . LYS A 1 114 ? -9.305 -23.922 -25.5 1 96.81 114 LYS A CA 1
ATOM 881 C C . LYS A 1 114 ? -7.871 -23.609 -25.938 1 96.81 114 LYS A C 1
ATOM 883 O O . LYS A 1 114 ? -7.477 -22.438 -26 1 96.81 114 LYS A O 1
ATOM 888 N N . LEU A 1 115 ? -7.094 -24.641 -26.172 1 97.19 115 LEU A N 1
ATOM 889 C CA . LEU A 1 115 ? -5.719 -24.484 -26.641 1 97.19 115 LEU A CA 1
ATOM 890 C C . LEU A 1 115 ? -5.578 -24.922 -28.094 1 97.19 115 LEU A C 1
ATOM 892 O O . LEU A 1 115 ? -4.488 -24.859 -28.672 1 97.19 115 LEU A O 1
ATOM 896 N N . GLY A 1 116 ? -6.68 -25.438 -28.672 1 95.75 116 GLY A N 1
ATOM 897 C CA . GLY A 1 116 ? -6.676 -25.906 -30.062 1 95.75 116 GLY A CA 1
ATOM 898 C C . GLY A 1 116 ? -6.383 -27.391 -30.188 1 95.75 116 GLY A C 1
ATOM 899 O O . GLY A 1 116 ? -6.266 -28.094 -29.172 1 95.75 116 GLY A O 1
ATOM 900 N N . LYS A 1 117 ? -6.211 -27.844 -31.406 1 94.81 117 LYS A N 1
ATOM 901 C CA . LYS A 1 117 ? -6.082 -29.281 -31.688 1 94.81 117 LYS A CA 1
ATOM 902 C C . LYS A 1 117 ? -4.617 -29.703 -31.734 1 94.81 117 LYS A C 1
ATOM 904 O O . LYS A 1 117 ? -4.285 -30.859 -31.453 1 94.81 117 LYS A O 1
ATOM 909 N N . ASN A 1 118 ? -3.787 -28.75 -32.094 1 94.69 118 ASN A N 1
ATOM 910 C CA . ASN A 1 118 ? -2.375 -29.094 -32.25 1 94.69 118 ASN A CA 1
ATOM 911 C C . ASN A 1 118 ? -1.475 -28 -31.656 1 94.69 118 ASN A C 1
ATOM 913 O O . ASN A 1 118 ? -0.648 -27.422 -32.375 1 94.69 118 ASN A O 1
ATOM 917 N N . PRO A 1 119 ? -1.588 -27.828 -30.375 1 95 119 PRO A N 1
ATOM 918 C CA . PRO A 1 119 ? -0.692 -26.812 -29.797 1 95 119 PRO A CA 1
ATOM 919 C C . PRO A 1 119 ? 0.771 -27.25 -29.812 1 95 119 PRO A C 1
ATOM 921 O O . PRO A 1 119 ? 1.068 -28.438 -29.609 1 95 119 PRO A O 1
ATOM 924 N N . GLN A 1 120 ? 1.744 -26.406 -30.109 1 91.62 120 GLN A N 1
ATOM 925 C CA . GLN A 1 120 ? 3.164 -26.734 -30.188 1 91.62 120 GLN A CA 1
ATOM 926 C C . GLN A 1 120 ? 3.736 -27.031 -28.797 1 91.62 120 GLN A C 1
ATOM 928 O O . GLN A 1 120 ? 4.441 -28.016 -28.625 1 91.62 120 GLN A O 1
ATOM 933 N N . ASN A 1 121 ? 3.549 -26.266 -27.797 1 94.5 121 ASN A N 1
ATOM 934 C CA . ASN A 1 121 ? 3.996 -26.422 -26.406 1 94.5 121 ASN A CA 1
ATOM 935 C C . ASN A 1 121 ? 2.838 -26.281 -25.422 1 94.5 121 ASN A C 1
ATOM 937 O O . ASN A 1 121 ? 2.758 -25.281 -24.703 1 94.5 121 ASN A O 1
ATOM 941 N N . PRO A 1 122 ? 2.02 -27.266 -25.328 1 97 122 PRO A N 1
ATOM 942 C CA . PRO A 1 122 ? 0.792 -27.109 -24.547 1 97 122 PRO A CA 1
ATOM 943 C C . PRO A 1 122 ? 1.065 -26.828 -23.078 1 97 122 PRO A C 1
ATOM 945 O O . PRO A 1 122 ? 0.309 -26.094 -22.438 1 97 122 PRO A O 1
ATOM 948 N N . SER A 1 123 ? 2.189 -27.375 -22.516 1 97.75 123 SER A N 1
ATOM 949 C CA . SER A 1 123 ? 2.48 -27.188 -21.094 1 97.75 123 SER A CA 1
ATOM 950 C C . SER A 1 123 ? 2.791 -25.719 -20.781 1 97.75 123 SER A C 1
ATOM 952 O O . SER A 1 123 ? 2.713 -25.297 -19.625 1 97.75 123 SER A O 1
ATOM 954 N N . TYR A 1 124 ? 3.148 -24.875 -21.812 1 97.81 124 TYR A N 1
ATOM 955 C CA . TYR A 1 124 ? 3.447 -23.453 -21.594 1 97.81 124 TYR A CA 1
ATOM 956 C C . TYR A 1 124 ? 2.24 -22.734 -21.031 1 97.81 124 TYR A C 1
ATOM 958 O O . TYR A 1 124 ? 2.389 -21.719 -20.344 1 97.81 124 TYR A O 1
ATOM 966 N N . ALA A 1 125 ? 1.044 -23.312 -21.297 1 98.12 125 ALA A N 1
ATOM 967 C CA . ALA A 1 125 ? -0.199 -22.703 -20.828 1 98.12 125 ALA A CA 1
ATOM 968 C C . ALA A 1 125 ? -0.298 -22.797 -19.297 1 98.12 125 ALA A C 1
ATOM 970 O O . ALA A 1 125 ? -1.136 -22.125 -18.688 1 98.12 125 ALA A O 1
ATOM 971 N N . LEU A 1 126 ? 0.591 -23.547 -18.656 1 98.44 126 LEU A N 1
ATOM 972 C CA . LEU A 1 126 ? 0.618 -23.656 -17.203 1 98.44 126 LEU A CA 1
ATOM 973 C C . LEU A 1 126 ? 1.615 -22.672 -16.594 1 98.44 126 LEU A C 1
ATOM 975 O O . LEU A 1 126 ? 1.678 -22.531 -15.375 1 98.44 126 LEU A O 1
ATOM 979 N N . GLY A 1 127 ? 2.393 -22.047 -17.453 1 97.81 127 GLY A N 1
ATOM 980 C CA . GLY A 1 127 ? 3.451 -21.172 -16.984 1 97.81 127 GLY A CA 1
ATOM 981 C C . GLY A 1 127 ? 3.443 -19.797 -17.641 1 97.81 127 GLY A C 1
ATOM 982 O O . GLY A 1 127 ? 2.578 -18.969 -17.359 1 97.81 127 GLY A O 1
ATOM 983 N N . VAL A 1 128 ? 4.324 -19.594 -18.625 1 98.19 128 VAL A N 1
ATOM 984 C CA . VAL A 1 128 ? 4.633 -18.297 -19.219 1 98.19 128 VAL A CA 1
ATOM 985 C C . VAL A 1 128 ? 3.441 -17.812 -20.031 1 98.19 128 VAL A C 1
ATOM 987 O O . VAL A 1 128 ? 3.182 -16.609 -20.094 1 98.19 128 VAL A O 1
ATOM 990 N N . ALA A 1 129 ? 2.646 -18.719 -20.609 1 97.88 129 ALA A N 1
ATOM 991 C CA . ALA A 1 129 ? 1.492 -18.344 -21.422 1 97.88 129 ALA A CA 1
ATOM 992 C C . ALA A 1 129 ? 0.191 -18.531 -20.656 1 97.88 129 ALA A C 1
ATOM 994 O O . ALA A 1 129 ? -0.898 -18.438 -21.219 1 97.88 129 ALA A O 1
ATOM 995 N N . GLY A 1 130 ? 0.298 -18.828 -19.375 1 97.38 130 GLY A N 1
ATOM 996 C CA . GLY A 1 130 ? -0.849 -19.047 -18.516 1 97.38 130 GLY A CA 1
ATOM 997 C C . GLY A 1 130 ? -0.864 -18.125 -17.297 1 97.38 130 GLY A C 1
ATOM 998 O O . GLY A 1 130 ? -0.461 -16.969 -17.375 1 97.38 130 GLY A O 1
ATOM 999 N N . MET A 1 131 ? -1.389 -18.609 -16.234 1 97.62 131 MET A N 1
ATOM 1000 C CA . MET A 1 131 ? -1.682 -17.828 -15.023 1 97.62 131 MET A CA 1
ATOM 1001 C C . MET A 1 131 ? -0.425 -17.141 -14.5 1 97.62 131 MET A C 1
ATOM 1003 O O . MET A 1 131 ? -0.435 -15.938 -14.234 1 97.62 131 MET A O 1
ATOM 1007 N N . PRO A 1 132 ? 0.765 -17.828 -14.391 1 98.38 132 PRO A N 1
ATOM 1008 C CA . PRO A 1 132 ? 1.961 -17.141 -13.898 1 98.38 132 PRO A CA 1
ATOM 1009 C C . PRO A 1 132 ? 2.398 -15.992 -14.805 1 98.38 132 PRO A C 1
ATOM 1011 O O . PRO A 1 132 ? 2.76 -14.922 -14.312 1 98.38 132 PRO A O 1
ATOM 1014 N N . GLY A 1 133 ? 2.354 -16.266 -16.156 1 98.69 133 GLY A N 1
ATOM 1015 C CA . GLY A 1 133 ? 2.666 -15.18 -17.078 1 98.69 133 GLY A CA 1
ATOM 1016 C C . GLY A 1 133 ? 1.709 -14.008 -16.969 1 98.69 133 GLY A C 1
ATOM 1017 O O . GLY A 1 133 ? 2.133 -12.852 -16.984 1 98.69 133 GLY A O 1
ATOM 1018 N N . PHE A 1 134 ? 0.428 -14.336 -16.891 1 98.75 134 PHE A N 1
ATOM 1019 C CA . PHE A 1 134 ? -0.616 -13.328 -16.75 1 98.75 134 PHE A CA 1
ATOM 1020 C C . PHE A 1 134 ? -0.431 -12.531 -15.461 1 98.75 134 PHE A C 1
ATOM 1022 O O . PHE A 1 134 ? -0.564 -11.305 -15.461 1 98.75 134 PHE A O 1
ATOM 1029 N N . THR A 1 135 ? -0.062 -13.188 -14.414 1 98.81 135 THR A N 1
ATOM 1030 C CA . THR A 1 135 ? 0.205 -12.578 -13.117 1 98.81 135 THR A CA 1
ATOM 1031 C C . THR A 1 135 ? 1.369 -11.594 -13.211 1 98.81 135 THR A C 1
ATOM 1033 O O . THR A 1 135 ? 1.269 -10.461 -12.742 1 98.81 135 THR A O 1
ATOM 1036 N N . ALA A 1 136 ? 2.426 -12.023 -13.828 1 98.94 136 ALA A N 1
ATOM 1037 C CA . ALA A 1 136 ? 3.584 -11.156 -14.031 1 98.94 136 ALA A CA 1
ATOM 1038 C C . ALA A 1 136 ? 3.209 -9.914 -14.844 1 98.94 136 ALA A C 1
ATOM 1040 O O . ALA A 1 136 ? 3.564 -8.797 -14.469 1 98.94 136 ALA A O 1
ATOM 1041 N N . TYR A 1 137 ? 2.473 -10.156 -15.914 1 98.94 137 TYR A N 1
ATOM 1042 C CA . TYR A 1 137 ? 2.102 -9.133 -16.891 1 98.94 137 TYR A CA 1
ATOM 1043 C C . TYR A 1 137 ? 1.282 -8.031 -16.234 1 98.94 137 TYR A C 1
ATOM 1045 O O . TYR A 1 137 ? 1.664 -6.855 -16.266 1 98.94 137 TYR A O 1
ATOM 1053 N N . MET A 1 138 ? 0.22 -8.375 -15.57 1 98.88 138 MET A N 1
ATOM 1054 C CA . MET A 1 138 ? -0.671 -7.367 -15.008 1 98.88 138 MET A CA 1
ATOM 1055 C C . MET A 1 138 ? -0.063 -6.746 -13.758 1 98.88 138 MET A C 1
ATOM 1057 O O . MET A 1 138 ? -0.168 -5.535 -13.547 1 98.88 138 MET A O 1
ATOM 1061 N N . GLY A 1 139 ? 0.553 -7.602 -12.883 1 98.88 139 GLY A N 1
ATOM 1062 C CA . GLY A 1 139 ? 1.192 -7.047 -11.703 1 98.88 139 GLY A CA 1
ATOM 1063 C C . GLY A 1 139 ? 2.209 -5.969 -12.023 1 98.88 139 GLY A C 1
ATOM 1064 O O . GLY A 1 139 ? 2.232 -4.918 -11.383 1 98.88 139 GLY A O 1
ATOM 1065 N N . LEU A 1 140 ? 3.01 -6.219 -13.031 1 98.94 140 LEU A N 1
ATOM 1066 C CA . LEU A 1 140 ? 4.059 -5.266 -13.383 1 98.94 140 LEU A CA 1
ATOM 1067 C C . LEU A 1 140 ? 3.475 -4.047 -14.094 1 98.94 140 LEU A C 1
ATOM 1069 O O . LEU A 1 140 ? 3.754 -2.91 -13.711 1 98.94 140 LEU A O 1
ATOM 1073 N N . LEU A 1 141 ? 2.645 -4.266 -15.086 1 98.88 141 LEU A N 1
ATOM 1074 C CA . LEU A 1 141 ? 2.281 -3.178 -15.984 1 98.88 141 LEU A CA 1
ATOM 1075 C C . LEU A 1 141 ? 1.175 -2.32 -15.383 1 98.88 141 LEU A C 1
ATOM 1077 O O . LEU A 1 141 ? 1.131 -1.107 -15.609 1 98.88 141 LEU A O 1
ATOM 1081 N N . ASP A 1 142 ? 0.302 -2.953 -14.664 1 98.81 142 ASP A N 1
ATOM 1082 C CA . ASP A 1 142 ? -0.815 -2.166 -14.148 1 98.81 142 ASP A CA 1
ATOM 1083 C C . ASP A 1 142 ? -0.505 -1.611 -12.758 1 98.81 142 ASP A C 1
ATOM 1085 O O . ASP A 1 142 ? -0.83 -0.461 -12.461 1 98.81 142 ASP A O 1
ATOM 1089 N N . ILE A 1 143 ? 0.042 -2.369 -11.852 1 98.81 143 ILE A N 1
ATOM 1090 C CA . ILE A 1 143 ? 0.343 -1.903 -10.5 1 98.81 143 ILE A CA 1
ATOM 1091 C C . ILE A 1 143 ? 1.732 -1.271 -10.469 1 98.81 143 ILE A C 1
ATOM 1093 O O . ILE A 1 143 ? 1.905 -0.162 -9.961 1 98.81 143 ILE A O 1
ATOM 1097 N N . GLY A 1 144 ? 2.73 -1.957 -11.055 1 98.88 144 GLY A N 1
ATOM 1098 C CA . GLY A 1 144 ? 4.094 -1.452 -11.055 1 98.88 144 GLY A CA 1
ATOM 1099 C C . GLY A 1 144 ? 4.281 -0.235 -11.938 1 98.88 144 GLY A C 1
ATOM 1100 O O . GLY A 1 144 ? 5.078 0.653 -11.617 1 98.88 144 GLY A O 1
ATOM 1101 N N . GLN A 1 145 ? 3.654 -0.245 -13.125 1 98.81 145 GLN A N 1
ATOM 1102 C CA . GLN A 1 145 ? 3.701 0.85 -14.086 1 98.81 145 GLN A CA 1
ATOM 1103 C C . GLN A 1 145 ? 5.141 1.288 -14.352 1 98.81 145 GLN A C 1
ATOM 1105 O O . GLN A 1 145 ? 5.473 2.465 -14.195 1 98.81 145 GLN A O 1
ATOM 1110 N N . PRO A 1 146 ? 5.957 0.351 -14.781 1 98.75 146 PRO A N 1
ATOM 1111 C CA . PRO A 1 146 ? 7.371 0.677 -14.984 1 98.75 146 PRO A CA 1
ATOM 1112 C C . PRO A 1 146 ? 7.586 1.715 -16.078 1 98.75 146 PRO A C 1
ATOM 1114 O O . PRO A 1 146 ? 6.84 1.738 -17.062 1 98.75 146 PRO A O 1
ATOM 1117 N N . LYS A 1 147 ? 8.555 2.59 -15.945 1 98.62 147 LYS A N 1
ATOM 1118 C CA . LYS A 1 147 ? 9 3.559 -16.938 1 98.62 147 LYS A CA 1
ATOM 1119 C C . LYS A 1 147 ? 10.43 3.275 -17.391 1 98.62 147 LYS A C 1
ATOM 1121 O O . LYS A 1 147 ? 11.242 2.797 -16.594 1 98.62 147 LYS A O 1
ATOM 1126 N N . PRO A 1 148 ? 10.664 3.557 -18.719 1 98.69 148 PRO A N 1
ATOM 1127 C CA . PRO A 1 148 ? 12.047 3.354 -19.172 1 98.69 148 PRO A CA 1
ATOM 1128 C C . PRO A 1 148 ? 13.07 4.027 -18.266 1 98.69 148 PRO A C 1
ATOM 1130 O O . PRO A 1 148 ? 12.859 5.156 -17.828 1 98.69 148 PRO A O 1
ATOM 1133 N N . GLY A 1 149 ? 14.125 3.271 -17.922 1 98.44 149 GLY A N 1
ATOM 1134 C CA . GLY A 1 149 ? 15.203 3.822 -17.109 1 98.44 149 GLY A CA 1
ATOM 1135 C C . GLY A 1 149 ? 15.047 3.539 -15.625 1 98.44 149 GLY A C 1
ATOM 1136 O O . GLY A 1 149 ? 16 3.637 -14.859 1 98.44 149 GLY A O 1
ATOM 1137 N N . GLU A 1 150 ? 13.852 3.166 -15.164 1 98.81 150 GLU A N 1
ATOM 1138 C CA . GLU A 1 150 ? 13.617 2.852 -13.758 1 98.81 150 GLU A CA 1
ATOM 1139 C C . GLU A 1 150 ? 14.273 1.527 -13.375 1 98.81 150 GLU A C 1
ATOM 1141 O O . GLU A 1 150 ? 14.531 0.685 -14.234 1 98.81 150 GLU A O 1
ATOM 1146 N N . THR A 1 151 ? 14.555 1.398 -12.133 1 98.94 151 THR A N 1
ATOM 1147 C CA . THR A 1 151 ? 15.109 0.166 -11.586 1 98.94 151 THR A CA 1
ATOM 1148 C C . THR A 1 151 ? 14.008 -0.72 -11.023 1 98.94 151 THR A C 1
ATOM 1150 O O . THR A 1 151 ? 13.266 -0.303 -10.125 1 98.94 151 THR A O 1
ATOM 1153 N N . ILE A 1 152 ? 13.914 -1.928 -11.539 1 98.94 152 ILE A N 1
ATOM 1154 C CA . ILE A 1 152 ? 12.953 -2.934 -11.086 1 98.94 152 ILE A CA 1
ATOM 1155 C C . ILE A 1 152 ? 13.695 -4.07 -10.383 1 98.94 152 ILE A C 1
ATOM 1157 O O . ILE A 1 152 ? 14.656 -4.617 -10.922 1 98.94 152 ILE A O 1
ATOM 1161 N N . VAL A 1 153 ? 13.297 -4.348 -9.148 1 98.94 153 VAL A N 1
ATOM 1162 C CA . VAL A 1 153 ? 13.82 -5.504 -8.43 1 98.94 153 VAL A CA 1
ATOM 1163 C C . VAL A 1 153 ? 12.742 -6.578 -8.328 1 98.94 153 VAL A C 1
ATOM 1165 O O . VAL A 1 153 ? 11.578 -6.281 -8.023 1 98.94 153 VAL A O 1
ATOM 1168 N N . VAL A 1 154 ? 13.141 -7.809 -8.594 1 98.88 154 VAL A N 1
ATOM 1169 C CA . VAL A 1 154 ? 12.195 -8.922 -8.633 1 98.88 154 VAL A CA 1
ATOM 1170 C C . VAL A 1 154 ? 12.648 -10.023 -7.676 1 98.88 154 VAL A C 1
ATOM 1172 O O . VAL A 1 154 ? 13.734 -10.578 -7.836 1 98.88 154 VAL A O 1
ATOM 1175 N N . ALA A 1 155 ? 11.844 -10.297 -6.676 1 98.56 155 ALA A N 1
ATOM 1176 C CA . ALA A 1 155 ? 12.094 -11.469 -5.836 1 98.56 155 ALA A CA 1
ATOM 1177 C C . ALA A 1 155 ? 11.688 -12.758 -6.555 1 98.56 155 ALA A C 1
ATOM 1179 O O . ALA A 1 155 ? 10.766 -12.758 -7.371 1 98.56 155 ALA A O 1
ATOM 1180 N N . SER A 1 156 ? 12.375 -13.922 -6.164 1 98.06 156 SER A N 1
ATOM 1181 C CA . SER A 1 156 ? 12.156 -15.188 -6.859 1 98.06 156 SER A CA 1
ATOM 1182 C C . SER A 1 156 ? 12.281 -15.016 -8.367 1 98.06 156 SER A C 1
ATOM 1184 O O . SER A 1 156 ? 11.375 -15.398 -9.117 1 98.06 156 SER A O 1
ATOM 1186 N N . ALA A 1 157 ? 13.414 -14.5 -8.789 1 98.44 157 ALA A N 1
ATOM 1187 C CA . ALA A 1 157 ? 13.617 -13.977 -10.141 1 98.44 157 ALA A CA 1
ATOM 1188 C C . ALA A 1 157 ? 13.633 -15.109 -11.172 1 98.44 157 ALA A C 1
ATOM 1190 O O . ALA A 1 157 ? 13.461 -14.867 -12.367 1 98.44 157 ALA A O 1
ATOM 1191 N N . THR A 1 158 ? 13.883 -16.312 -10.727 1 97.94 158 THR A N 1
ATOM 1192 C CA . THR A 1 158 ? 13.969 -17.391 -11.703 1 97.94 158 THR A CA 1
ATOM 1193 C C . THR A 1 158 ? 12.742 -18.297 -11.609 1 97.94 158 THR A C 1
ATOM 1195 O O . THR A 1 158 ? 12.688 -19.344 -12.266 1 97.94 158 THR A O 1
ATOM 1198 N N . GLY A 1 159 ? 11.805 -17.953 -10.773 1 97.38 159 GLY A N 1
ATOM 1199 C CA . GLY A 1 159 ? 10.523 -18.641 -10.75 1 97.38 159 GLY A CA 1
ATOM 1200 C C . GLY A 1 159 ? 9.633 -18.266 -11.914 1 97.38 159 GLY A C 1
ATOM 1201 O O . GLY A 1 159 ? 9.984 -17.406 -12.727 1 97.38 159 GLY A O 1
ATOM 1202 N N . PRO A 1 160 ? 8.508 -18.922 -11.969 1 97.44 160 PRO A N 1
ATOM 1203 C CA . PRO A 1 160 ? 7.629 -18.719 -13.125 1 97.44 160 PRO A CA 1
ATOM 1204 C C . PRO A 1 160 ? 7.141 -17.281 -13.25 1 97.44 160 PRO A C 1
ATOM 1206 O O . PRO A 1 160 ? 7.141 -16.719 -14.352 1 97.44 160 PRO A O 1
ATOM 1209 N N . VAL A 1 161 ? 6.738 -16.656 -12.164 1 98.56 161 VAL A N 1
ATOM 1210 C CA . VAL A 1 161 ? 6.262 -15.281 -12.211 1 98.56 161 VAL A CA 1
ATOM 1211 C C . VAL A 1 161 ? 7.445 -14.328 -12.312 1 98.56 161 VAL A C 1
ATOM 1213 O O . VAL A 1 161 ? 7.492 -13.469 -13.195 1 98.56 161 VAL A O 1
ATOM 1216 N N . GLY A 1 162 ? 8.453 -14.5 -11.492 1 98.75 162 GLY A N 1
ATOM 1217 C CA . GLY A 1 162 ? 9.594 -13.594 -11.422 1 98.75 162 GLY A CA 1
ATOM 1218 C C . GLY A 1 162 ? 10.367 -13.5 -12.719 1 98.75 162 GLY A C 1
ATOM 1219 O O . GLY A 1 162 ? 10.742 -12.414 -13.148 1 98.75 162 GLY A O 1
ATOM 1220 N N . SER A 1 163 ? 10.633 -14.641 -13.336 1 98.75 163 SER A N 1
ATOM 1221 C CA . SER A 1 163 ? 11.383 -14.648 -14.586 1 98.75 163 SER A CA 1
ATOM 1222 C C . SER A 1 163 ? 10.641 -13.891 -15.68 1 98.75 163 SER A C 1
ATOM 1224 O O . SER A 1 163 ? 11.258 -13.188 -16.484 1 98.75 163 SER A O 1
ATOM 1226 N N . THR A 1 164 ? 9.328 -14.023 -15.656 1 98.81 164 THR A N 1
ATOM 1227 C CA . THR A 1 164 ? 8.5 -13.32 -16.641 1 98.81 164 THR A CA 1
ATOM 1228 C C . THR A 1 164 ? 8.492 -11.82 -16.359 1 98.81 164 THR A C 1
ATOM 1230 O O . THR A 1 164 ? 8.648 -11.016 -17.281 1 98.81 164 THR A O 1
ATOM 1233 N N . VAL A 1 165 ? 8.367 -11.398 -15.125 1 98.94 165 VAL A N 1
ATOM 1234 C CA . VAL A 1 165 ? 8.391 -9.992 -14.727 1 98.94 165 VAL A CA 1
ATOM 1235 C C . VAL A 1 165 ? 9.672 -9.336 -15.227 1 98.94 165 VAL A C 1
ATOM 1237 O O . VAL A 1 165 ? 9.625 -8.266 -15.844 1 98.94 165 VAL A O 1
ATOM 1240 N N . GLY A 1 166 ? 10.82 -9.984 -14.938 1 98.88 166 GLY A N 1
ATOM 1241 C CA . GLY A 1 166 ? 12.094 -9.414 -15.328 1 98.88 166 GLY A CA 1
ATOM 1242 C C . GLY A 1 166 ? 12.234 -9.203 -16.828 1 98.88 166 GLY A C 1
ATOM 1243 O O . GLY A 1 166 ? 12.703 -8.156 -17.266 1 98.88 166 GLY A O 1
ATOM 1244 N N . GLN A 1 167 ? 11.805 -10.172 -17.547 1 98.94 167 GLN A N 1
ATOM 1245 C CA . GLN A 1 167 ? 11.93 -10.086 -19 1 98.94 167 GLN A CA 1
ATOM 1246 C C . GLN A 1 167 ? 11.008 -9.016 -19.562 1 98.94 167 GLN A C 1
ATOM 1248 O O . GLN A 1 167 ? 11.398 -8.266 -20.469 1 98.94 167 GLN A O 1
ATOM 1253 N N . ILE A 1 168 ? 9.766 -8.914 -19.078 1 98.94 168 ILE A N 1
ATOM 1254 C CA . ILE A 1 168 ? 8.859 -7.863 -19.531 1 98.94 168 ILE A CA 1
ATOM 1255 C C . ILE A 1 168 ? 9.438 -6.496 -19.172 1 98.94 168 ILE A C 1
ATOM 1257 O O . ILE A 1 168 ? 9.383 -5.562 -19.969 1 98.94 168 ILE A O 1
ATOM 1261 N N . ALA A 1 169 ? 9.977 -6.371 -17.953 1 98.94 169 ALA A N 1
ATOM 1262 C CA . ALA A 1 169 ? 10.586 -5.113 -17.531 1 98.94 169 ALA A CA 1
ATOM 1263 C C . ALA A 1 169 ? 11.711 -4.699 -18.484 1 98.94 169 ALA A C 1
ATOM 1265 O O . ALA A 1 169 ? 11.852 -3.52 -18.812 1 98.94 169 ALA A O 1
ATOM 1266 N N . LYS A 1 170 ? 12.5 -5.695 -18.906 1 98.88 170 LYS A N 1
ATOM 1267 C CA . LYS A 1 170 ? 13.555 -5.414 -19.875 1 98.88 170 LYS A CA 1
ATOM 1268 C C . LYS A 1 170 ? 12.977 -4.906 -21.188 1 98.88 170 LYS A C 1
ATOM 1270 O O . LYS A 1 170 ? 13.5 -3.959 -21.781 1 98.88 170 LYS A O 1
ATOM 1275 N N . LEU A 1 171 ? 11.914 -5.535 -21.656 1 98.75 171 LEU A N 1
ATOM 1276 C CA . LEU A 1 171 ? 11.242 -5.109 -22.875 1 98.75 171 LEU A CA 1
ATOM 1277 C C . LEU A 1 171 ? 10.719 -3.682 -22.734 1 98.75 171 LEU A C 1
ATOM 1279 O O . LEU A 1 171 ? 10.57 -2.975 -23.734 1 98.75 171 LEU A O 1
ATOM 1283 N N . LYS A 1 172 ? 10.469 -3.221 -21.531 1 98.62 172 LYS A N 1
ATOM 1284 C CA . LYS A 1 172 ? 9.953 -1.876 -21.281 1 98.62 172 LYS A CA 1
ATOM 1285 C C . LYS A 1 172 ? 11.094 -0.883 -21.062 1 98.62 172 LYS A C 1
ATOM 1287 O O . LYS A 1 172 ? 10.852 0.283 -20.75 1 98.62 172 LYS A O 1
ATOM 1292 N N . GLY A 1 173 ? 12.312 -1.316 -21.172 1 98.69 173 GLY A N 1
ATOM 1293 C CA . GLY A 1 173 ? 13.461 -0.423 -21.141 1 98.69 173 GLY A CA 1
ATOM 1294 C C . GLY A 1 173 ? 13.969 -0.134 -19.75 1 98.69 173 GLY A C 1
ATOM 1295 O O . GLY A 1 173 ? 14.609 0.893 -19.516 1 98.69 173 GLY A O 1
ATOM 1296 N N . CYS A 1 174 ? 13.742 -1.018 -18.812 1 98.81 174 CYS A N 1
ATOM 1297 C CA . CYS A 1 174 ? 14.133 -0.784 -17.438 1 98.81 174 CYS A CA 1
ATOM 1298 C C . CYS A 1 174 ? 15.445 -1.485 -17.109 1 98.81 174 CYS A C 1
ATOM 1300 O O . CYS A 1 174 ? 15.883 -2.363 -17.844 1 98.81 174 CYS A O 1
ATOM 1302 N N . ARG A 1 175 ? 16.125 -1.029 -16.047 1 98.88 175 ARG A N 1
ATOM 1303 C CA . ARG A 1 175 ? 17.156 -1.809 -15.398 1 98.88 175 ARG A CA 1
ATOM 1304 C C . ARG A 1 175 ? 16.562 -2.848 -14.453 1 98.88 175 ARG A C 1
ATOM 1306 O O . ARG A 1 175 ? 15.75 -2.514 -13.594 1 98.88 175 ARG A O 1
ATOM 1313 N N . VAL A 1 176 ? 16.938 -4.062 -14.594 1 98.94 176 VAL A N 1
ATOM 1314 C CA . VAL A 1 176 ? 16.281 -5.129 -13.844 1 98.94 176 VAL A CA 1
ATOM 1315 C C . VAL A 1 176 ? 17.312 -5.863 -12.984 1 98.94 176 VAL A C 1
ATOM 1317 O O . VAL A 1 176 ? 18.328 -6.352 -13.484 1 98.94 176 VAL A O 1
ATOM 1320 N N . VAL A 1 177 ? 17.078 -5.914 -11.68 1 98.94 177 VAL A N 1
ATOM 1321 C CA . VAL A 1 177 ? 17.875 -6.676 -10.719 1 98.94 177 VAL A CA 1
ATOM 1322 C C . VAL A 1 177 ? 17.031 -7.809 -10.141 1 98.94 177 VAL A C 1
ATOM 1324 O O . VAL A 1 177 ? 15.961 -7.566 -9.57 1 98.94 177 VAL A O 1
ATOM 1327 N N . GLY A 1 178 ? 17.484 -9.047 -10.352 1 98.94 178 GLY A N 1
ATOM 1328 C CA . GLY A 1 178 ? 16.797 -10.195 -9.781 1 98.94 178 GLY A CA 1
ATOM 1329 C C . GLY A 1 178 ? 17.391 -10.633 -8.453 1 98.94 178 GLY A C 1
ATOM 1330 O O . GLY A 1 178 ? 18.547 -10.352 -8.148 1 98.94 178 GLY A O 1
ATOM 1331 N N . ILE A 1 179 ? 16.594 -11.211 -7.637 1 98.88 179 ILE A N 1
ATOM 1332 C CA . ILE A 1 179 ? 17.016 -11.922 -6.434 1 98.88 179 ILE A CA 1
ATOM 1333 C C . ILE A 1 179 ? 16.641 -13.398 -6.547 1 98.88 179 ILE A C 1
ATOM 1335 O O . ILE A 1 179 ? 15.477 -13.734 -6.781 1 98.88 179 ILE A O 1
ATOM 1339 N N . ALA A 1 180 ? 17.578 -14.281 -6.496 1 98.31 180 ALA A N 1
ATOM 1340 C CA . ALA A 1 180 ? 17.344 -15.727 -6.613 1 98.31 180 ALA A CA 1
ATOM 1341 C C . ALA A 1 180 ? 18.188 -16.5 -5.609 1 98.31 180 ALA A C 1
ATOM 1343 O O . ALA A 1 180 ? 18.969 -15.906 -4.852 1 98.31 180 ALA A O 1
ATOM 1344 N N . GLY A 1 181 ? 17.953 -17.781 -5.516 1 97.12 181 GLY A N 1
ATOM 1345 C CA . GLY A 1 181 ? 18.719 -18.594 -4.59 1 97.12 181 GLY A CA 1
ATOM 1346 C C . GLY A 1 181 ? 19.75 -19.469 -5.273 1 97.12 181 GLY A C 1
ATOM 1347 O O . GLY A 1 181 ? 19.422 -20.5 -5.852 1 97.12 181 GLY A O 1
ATOM 1348 N N . GLY A 1 182 ? 21 -19.062 -5.109 1 96.75 182 GLY A N 1
ATOM 1349 C CA . GLY A 1 182 ? 22.062 -19.859 -5.672 1 96.75 182 GLY A CA 1
ATOM 1350 C C . GLY A 1 182 ? 22.734 -19.219 -6.875 1 96.75 182 GLY A C 1
ATOM 1351 O O . GLY A 1 182 ? 22.062 -18.547 -7.668 1 96.75 182 GLY A O 1
ATOM 1352 N N . GLU A 1 183 ? 23.969 -19.547 -7.062 1 97.12 183 GLU A N 1
ATOM 1353 C CA . GLU A 1 183 ? 24.797 -18.938 -8.109 1 97.12 183 GLU A CA 1
ATOM 1354 C C . GLU A 1 183 ? 24.266 -19.297 -9.5 1 97.12 183 GLU A C 1
ATOM 1356 O O . GLU A 1 183 ? 24.234 -18.453 -10.391 1 97.12 183 GLU A O 1
ATOM 1361 N N . GLU A 1 184 ? 23.891 -20.516 -9.656 1 97.75 184 GLU A N 1
ATOM 1362 C CA . GLU A 1 184 ? 23.422 -20.984 -10.953 1 97.75 184 GLU A CA 1
ATOM 1363 C C . GLU A 1 184 ? 22.172 -20.234 -11.398 1 97.75 184 GLU A C 1
ATOM 1365 O O . GLU A 1 184 ? 22.078 -19.812 -12.547 1 97.75 184 GLU A O 1
ATOM 1370 N N . LYS A 1 185 ? 21.266 -20.078 -10.508 1 98.06 185 LYS A N 1
ATOM 1371 C CA . LYS A 1 185 ? 20.031 -19.359 -10.828 1 98.06 185 LYS A CA 1
ATOM 1372 C C . LYS A 1 185 ? 20.312 -17.906 -11.141 1 98.06 185 LYS A C 1
ATOM 1374 O O . LYS A 1 185 ? 19.719 -17.328 -12.055 1 98.06 185 LYS A O 1
ATOM 1379 N N . CYS A 1 186 ? 21.219 -17.328 -10.398 1 98.69 186 CYS A N 1
ATOM 1380 C CA . CYS A 1 186 ? 21.578 -15.93 -10.656 1 98.69 186 CYS A CA 1
ATOM 1381 C C . CYS A 1 186 ? 22.234 -15.781 -12.023 1 98.69 186 CYS A C 1
ATOM 1383 O O . CYS A 1 186 ? 21.938 -14.852 -12.766 1 98.69 186 CYS A O 1
ATOM 1385 N N . ARG A 1 187 ? 23.141 -16.672 -12.32 1 98.5 187 ARG A N 1
ATOM 1386 C CA . ARG A 1 187 ? 23.781 -16.656 -13.625 1 98.5 187 ARG A CA 1
ATOM 1387 C C . ARG A 1 187 ? 22.766 -16.828 -14.742 1 98.5 187 ARG A C 1
ATOM 1389 O O . ARG A 1 187 ? 22.828 -16.125 -15.758 1 98.5 187 ARG A O 1
ATOM 1396 N N . TYR A 1 188 ? 21.828 -17.734 -14.578 1 98.44 188 TYR A N 1
ATOM 1397 C CA . TYR A 1 188 ? 20.766 -17.969 -15.555 1 98.44 188 TYR A CA 1
ATOM 1398 C C . TYR A 1 188 ? 19.953 -16.703 -15.781 1 98.44 188 TYR A C 1
ATOM 1400 O O . TYR A 1 188 ? 19.641 -16.344 -16.922 1 98.44 188 TYR A O 1
ATOM 1408 N N . ALA A 1 189 ? 19.625 -15.992 -14.719 1 98.75 189 ALA A N 1
ATOM 1409 C CA . ALA A 1 189 ? 18.844 -14.758 -14.82 1 98.75 189 ALA A CA 1
ATOM 1410 C C . ALA A 1 189 ? 19.562 -13.727 -15.688 1 98.75 189 ALA A C 1
ATOM 1412 O O . ALA A 1 189 ? 18.953 -13.086 -16.547 1 98.75 189 ALA A O 1
ATOM 1413 N N . LYS A 1 190 ? 20.828 -13.641 -15.477 1 98.81 190 LYS A N 1
ATOM 1414 C CA . LYS A 1 190 ? 21.594 -12.641 -16.203 1 98.81 190 LYS A CA 1
ATOM 1415 C C . LYS A 1 190 ? 21.859 -13.078 -17.641 1 98.81 190 LYS A C 1
ATOM 1417 O O . LYS A 1 190 ? 21.625 -12.32 -18.578 1 98.81 190 LYS A O 1
ATOM 1422 N N . GLU A 1 191 ? 22.234 -14.266 -17.828 1 98.56 191 GLU A N 1
ATOM 1423 C CA . GLU A 1 191 ? 22.75 -14.711 -19.125 1 98.56 191 GLU A CA 1
ATOM 1424 C C . GLU A 1 191 ? 21.625 -15.133 -20.047 1 98.56 191 GLU A C 1
ATOM 1426 O O . GLU A 1 191 ? 21.719 -14.961 -21.266 1 98.56 191 GLU A O 1
ATOM 1431 N N . GLU A 1 192 ? 20.578 -15.719 -19.484 1 98.31 192 GLU A N 1
ATOM 1432 C CA . GLU A 1 192 ? 19.516 -16.297 -20.312 1 98.31 192 GLU A CA 1
ATOM 1433 C C . GLU A 1 192 ? 18.266 -15.414 -20.312 1 98.31 192 GLU A C 1
ATOM 1435 O O . GLU A 1 192 ? 17.609 -15.266 -21.328 1 98.31 192 GLU A O 1
ATOM 1440 N N . LEU A 1 193 ? 17.984 -14.812 -19.172 1 98.62 193 LEU A N 1
ATOM 1441 C CA . LEU A 1 193 ? 16.719 -14.094 -19.047 1 98.62 193 LEU A CA 1
ATOM 1442 C C . LEU A 1 193 ? 16.922 -12.602 -19.297 1 98.62 193 LEU A C 1
ATOM 1444 O O . LEU A 1 193 ? 15.953 -11.852 -19.438 1 98.62 193 LEU A O 1
ATOM 1448 N N . GLY A 1 194 ? 18.188 -12.086 -19.281 1 98.56 194 GLY A N 1
ATOM 1449 C CA . GLY A 1 194 ? 18.469 -10.719 -19.672 1 98.56 194 GLY A CA 1
ATOM 1450 C C . GLY A 1 194 ? 18.484 -9.75 -18.5 1 98.56 194 GLY A C 1
ATOM 1451 O O . GLY A 1 194 ? 18.562 -8.539 -18.703 1 98.56 194 GLY A O 1
ATOM 1452 N N . PHE A 1 195 ? 18.438 -10.227 -17.297 1 98.88 195 PHE A N 1
ATOM 1453 C CA . PHE A 1 195 ? 18.547 -9.344 -16.156 1 98.88 195 PHE A CA 1
ATOM 1454 C C . PHE A 1 195 ? 19.875 -8.609 -16.156 1 98.88 195 PHE A C 1
ATOM 1456 O O . PHE A 1 195 ? 20.891 -9.156 -16.594 1 98.88 195 PHE A O 1
ATOM 1463 N N . ASP A 1 196 ? 19.891 -7.367 -15.68 1 98.88 196 ASP A N 1
ATOM 1464 C CA . ASP A 1 196 ? 21.125 -6.605 -15.602 1 98.88 196 ASP A CA 1
ATOM 1465 C C . ASP A 1 196 ? 22.016 -7.121 -14.469 1 98.88 196 ASP A C 1
ATOM 1467 O O . ASP A 1 196 ? 23.25 -7.125 -14.594 1 98.88 196 ASP A O 1
ATOM 1471 N N . GLU A 1 197 ? 21.422 -7.469 -13.375 1 98.88 197 GLU A N 1
ATOM 1472 C CA . GLU A 1 197 ? 22.078 -8.086 -12.227 1 98.88 197 GLU A CA 1
ATOM 1473 C C . GLU A 1 197 ? 21.156 -9.094 -11.539 1 98.88 197 GLU A C 1
ATOM 1475 O O . GLU A 1 197 ? 19.938 -9.07 -11.742 1 98.88 197 GLU A O 1
ATOM 1480 N N . CYS A 1 198 ? 21.719 -9.992 -10.844 1 98.88 198 CYS A N 1
ATOM 1481 C CA . CYS A 1 198 ? 20.969 -10.914 -10 1 98.88 198 CYS A CA 1
ATOM 1482 C C . CYS A 1 198 ? 21.781 -11.289 -8.758 1 98.88 198 CYS A C 1
ATOM 1484 O O . CYS A 1 198 ? 22.938 -11.688 -8.859 1 98.88 198 CYS A O 1
ATOM 1486 N N . ILE A 1 199 ? 21.172 -11.117 -7.637 1 98.88 199 ILE A N 1
ATOM 1487 C CA . ILE A 1 199 ? 21.859 -11.312 -6.363 1 98.88 199 ILE A CA 1
ATOM 1488 C C . ILE A 1 199 ? 21.344 -12.586 -5.688 1 98.88 199 ILE A C 1
ATOM 1490 O O . ILE A 1 199 ? 20.141 -12.844 -5.676 1 98.88 199 ILE A O 1
ATOM 1494 N N . ASP A 1 200 ? 22.25 -13.375 -5.121 1 98.69 200 ASP A N 1
ATOM 1495 C CA . ASP A 1 200 ? 21.922 -14.586 -4.371 1 98.69 200 ASP A CA 1
ATOM 1496 C C . ASP A 1 200 ? 21.516 -14.242 -2.941 1 98.69 200 ASP A C 1
ATOM 1498 O O . ASP A 1 200 ? 22.328 -13.805 -2.139 1 98.69 200 ASP A O 1
ATOM 1502 N N . HIS A 1 201 ? 20.234 -14.484 -2.617 1 98.06 201 HIS A N 1
ATOM 1503 C CA . HIS A 1 201 ? 19.75 -14.094 -1.298 1 98.06 201 HIS A CA 1
ATOM 1504 C C . HIS A 1 201 ? 20.375 -14.953 -0.204 1 98.06 201 HIS A C 1
ATOM 1506 O O . HIS A 1 201 ? 20.266 -14.633 0.981 1 98.06 201 HIS A O 1
ATOM 1512 N N . LYS A 1 202 ? 21.094 -16.031 -0.572 1 97.31 202 LYS A N 1
ATOM 1513 C CA . LYS A 1 202 ? 21.75 -16.906 0.389 1 97.31 202 LYS A CA 1
ATOM 1514 C C . LYS A 1 202 ? 23.109 -16.359 0.791 1 97.31 202 LYS A C 1
ATOM 1516 O O . LYS A 1 202 ? 23.719 -16.844 1.756 1 97.31 202 LYS A O 1
ATOM 1521 N N . ALA A 1 203 ? 23.578 -15.438 0.072 1 97.88 203 ALA A N 1
ATOM 1522 C CA . ALA A 1 203 ? 24.875 -14.852 0.386 1 97.88 203 ALA A CA 1
ATOM 1523 C C . ALA A 1 203 ? 24.859 -14.164 1.749 1 97.88 203 ALA A C 1
ATOM 1525 O O . ALA A 1 203 ? 23.875 -13.516 2.105 1 97.88 203 ALA A O 1
ATOM 1526 N N . ASP A 1 204 ? 25.953 -14.188 2.494 1 97.19 204 ASP A N 1
ATOM 1527 C CA . ASP A 1 204 ? 26.062 -13.586 3.816 1 97.19 204 ASP A CA 1
ATOM 1528 C C . ASP A 1 204 ? 25.922 -12.07 3.738 1 97.19 204 ASP A C 1
ATOM 1530 O O . ASP A 1 204 ? 25.406 -11.438 4.668 1 97.19 204 ASP A O 1
ATOM 1534 N N . ASP A 1 205 ? 26.453 -11.562 2.691 1 98.06 205 ASP A N 1
ATOM 1535 C CA . ASP A 1 205 ? 26.391 -10.109 2.527 1 98.06 205 ASP A CA 1
ATOM 1536 C C . ASP A 1 205 ? 25.312 -9.711 1.524 1 98.06 205 ASP A C 1
ATOM 1538 O O . ASP A 1 205 ? 25.484 -8.766 0.756 1 98.06 205 ASP A O 1
ATOM 1542 N N . PHE A 1 206 ? 24.25 -10.445 1.448 1 98.25 206 PHE A N 1
ATOM 1543 C CA . PHE A 1 206 ? 23.141 -10.273 0.511 1 98.25 206 PHE A CA 1
ATOM 1544 C C . PHE A 1 206 ? 22.672 -8.82 0.493 1 98.25 206 PHE A C 1
ATOM 1546 O O . PHE A 1 206 ? 22.594 -8.203 -0.569 1 98.25 206 PHE A O 1
ATOM 1553 N N . ALA A 1 207 ? 22.344 -8.211 1.633 1 98.44 207 ALA A N 1
ATOM 1554 C CA . ALA A 1 207 ? 21.797 -6.855 1.707 1 98.44 207 ALA A CA 1
ATOM 1555 C C . ALA A 1 207 ? 22.766 -5.844 1.094 1 98.44 207 ALA A C 1
ATOM 1557 O O . ALA A 1 207 ? 22.344 -4.93 0.381 1 98.44 207 ALA A O 1
ATOM 1558 N N . GLN A 1 208 ? 24.031 -5.988 1.361 1 98.5 208 GLN A N 1
ATOM 1559 C CA . GLN A 1 208 ? 25.047 -5.09 0.814 1 98.5 208 GLN A CA 1
ATOM 1560 C C . GLN A 1 208 ? 25.172 -5.25 -0.699 1 98.5 208 GLN A C 1
ATOM 1562 O O . GLN A 1 208 ? 25.297 -4.266 -1.426 1 98.5 208 GLN A O 1
ATOM 1567 N N . GLN A 1 209 ? 25.156 -6.484 -1.173 1 98.69 209 GLN A N 1
ATOM 1568 C CA . GLN A 1 209 ? 25.203 -6.734 -2.609 1 98.69 209 GLN A CA 1
ATOM 1569 C C . GLN A 1 209 ? 24.016 -6.102 -3.32 1 98.69 209 GLN A C 1
ATOM 1571 O O . GLN A 1 209 ? 24.156 -5.5 -4.383 1 98.69 209 GLN A O 1
ATOM 1576 N N . LEU A 1 210 ? 22.844 -6.254 -2.693 1 98.81 210 LEU A N 1
ATOM 1577 C CA . LEU A 1 210 ? 21.641 -5.668 -3.285 1 98.81 210 LEU A CA 1
ATOM 1578 C C . LEU A 1 210 ? 21.75 -4.148 -3.35 1 98.81 210 LEU A C 1
ATOM 1580 O O . LEU A 1 210 ? 21.438 -3.545 -4.375 1 98.81 210 LEU A O 1
ATOM 1584 N N . LYS A 1 211 ? 22.172 -3.555 -2.268 1 98.62 211 LYS A N 1
ATOM 1585 C CA . LYS A 1 211 ? 22.375 -2.109 -2.229 1 98.62 211 LYS A CA 1
ATOM 1586 C C . LYS A 1 211 ? 23.328 -1.654 -3.336 1 98.62 211 LYS A C 1
ATOM 1588 O O . LYS A 1 211 ? 23.047 -0.67 -4.027 1 98.62 211 LYS A O 1
ATOM 1593 N N . ASN A 1 212 ? 24.422 -2.4 -3.541 1 98.56 212 ASN A N 1
ATOM 1594 C CA . ASN A 1 212 ? 25.406 -2.068 -4.57 1 98.56 212 ASN A CA 1
ATOM 1595 C C . ASN A 1 212 ? 24.797 -2.18 -5.969 1 98.56 212 ASN A C 1
ATOM 1597 O O . ASN A 1 212 ? 25.141 -1.391 -6.855 1 98.56 212 ASN A O 1
ATOM 1601 N N . ALA A 1 213 ? 23.938 -3.129 -6.137 1 98.62 213 ALA A N 1
ATOM 1602 C CA . ALA A 1 213 ? 23.328 -3.361 -7.445 1 98.62 213 ALA A CA 1
ATOM 1603 C C . ALA A 1 213 ? 22.25 -2.318 -7.742 1 98.62 213 ALA A C 1
ATOM 1605 O O . ALA A 1 213 ? 21.828 -2.166 -8.891 1 98.62 213 ALA A O 1
ATOM 1606 N N . CYS A 1 214 ? 21.734 -1.695 -6.746 1 98.56 214 CYS A N 1
ATOM 1607 C CA . CYS A 1 214 ? 20.672 -0.716 -6.875 1 98.56 214 CYS A CA 1
ATOM 1608 C C . CYS A 1 214 ? 21.141 0.675 -6.477 1 98.56 214 CYS A C 1
ATOM 1610 O O . CYS A 1 214 ? 20.516 1.346 -5.66 1 98.56 214 CYS A O 1
ATOM 1612 N N . ASP A 1 215 ? 22.156 1.13 -7.07 1 95.69 215 ASP A N 1
ATOM 1613 C CA . ASP A 1 215 ? 22.828 2.375 -6.703 1 95.69 215 ASP A CA 1
ATOM 1614 C C . ASP A 1 215 ? 21.891 3.568 -6.859 1 95.69 215 ASP A C 1
ATOM 1616 O O . ASP A 1 215 ? 22.047 4.578 -6.168 1 95.69 215 ASP A O 1
ATOM 1620 N N . ASN A 1 216 ? 20.906 3.451 -7.711 1 96.62 216 ASN A N 1
ATOM 1621 C CA . ASN A 1 216 ? 19.953 4.535 -7.906 1 96.62 216 ASN A CA 1
ATOM 1622 C C . ASN A 1 216 ? 18.641 4.27 -7.152 1 96.62 216 ASN A C 1
ATOM 1624 O O . ASN A 1 216 ? 17.625 4.918 -7.418 1 96.62 216 ASN A O 1
ATOM 1628 N N . GLY A 1 217 ? 18.609 3.271 -6.309 1 98.69 217 GLY A N 1
ATOM 1629 C CA . GLY A 1 217 ? 17.391 2.893 -5.602 1 98.69 217 GLY A CA 1
ATOM 1630 C C . GLY A 1 217 ? 16.484 1.999 -6.418 1 98.69 217 GLY A C 1
ATOM 1631 O O . GLY A 1 217 ? 16.875 1.484 -7.465 1 98.69 217 GLY A O 1
ATOM 1632 N N . ILE A 1 218 ? 15.344 1.739 -5.848 1 98.94 218 ILE A N 1
ATOM 1633 C CA . ILE A 1 218 ? 14.375 0.828 -6.449 1 98.94 218 ILE A CA 1
ATOM 1634 C C . ILE A 1 218 ? 13.07 1.571 -6.723 1 98.94 218 ILE A C 1
ATOM 1636 O O . ILE A 1 218 ? 12.461 2.131 -5.809 1 98.94 218 ILE A O 1
ATOM 1640 N N . ASP A 1 219 ? 12.609 1.527 -7.945 1 98.94 219 ASP A N 1
ATOM 1641 C CA . ASP A 1 219 ? 11.383 2.213 -8.328 1 98.94 219 ASP A CA 1
ATOM 1642 C C . ASP A 1 219 ? 10.188 1.263 -8.281 1 98.94 219 ASP A C 1
ATOM 1644 O O . ASP A 1 219 ? 9.07 1.677 -7.973 1 98.94 219 ASP A O 1
ATOM 1648 N N . VAL A 1 220 ? 10.398 0.034 -8.68 1 98.94 220 VAL A N 1
ATOM 1649 C CA . VAL A 1 220 ? 9.375 -1.003 -8.586 1 98.94 220 VAL A CA 1
ATOM 1650 C C . VAL A 1 220 ? 9.969 -2.254 -7.941 1 98.94 220 VAL A C 1
ATOM 1652 O O . VAL A 1 220 ? 11.031 -2.725 -8.344 1 98.94 220 VAL A O 1
ATOM 1655 N N . TYR A 1 221 ? 9.406 -2.717 -6.918 1 99 221 TYR A N 1
ATOM 1656 C CA . TYR A 1 221 ? 9.75 -4.008 -6.336 1 99 221 TYR A CA 1
ATOM 1657 C C . TYR A 1 221 ? 8.602 -5 -6.484 1 99 221 TYR A C 1
ATOM 1659 O O . TYR A 1 221 ? 7.52 -4.789 -5.938 1 99 221 TYR A O 1
ATOM 1667 N N . PHE A 1 222 ? 8.812 -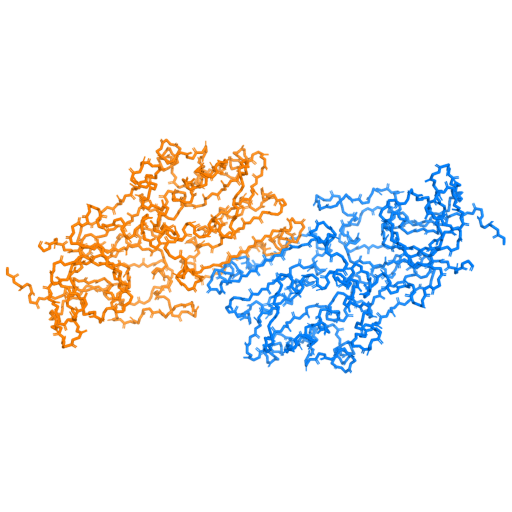6.023 -7.273 1 98.94 222 PHE A N 1
ATOM 1668 C CA . PHE A 1 222 ? 7.82 -7.078 -7.449 1 98.94 222 PHE A CA 1
ATOM 1669 C C . PHE A 1 222 ? 7.969 -8.141 -6.367 1 98.94 222 PHE A C 1
ATOM 1671 O O . PHE A 1 222 ? 8.898 -8.945 -6.406 1 98.94 222 PHE A O 1
ATOM 1678 N N . GLU A 1 223 ? 7.062 -8.18 -5.426 1 98.94 223 GLU A N 1
ATOM 1679 C CA . GLU A 1 223 ? 7.176 -8.953 -4.199 1 98.94 223 GLU A CA 1
ATOM 1680 C C . GLU A 1 223 ? 6.645 -10.375 -4.395 1 98.94 223 GLU A C 1
ATOM 1682 O O . GLU A 1 223 ? 5.488 -10.562 -4.77 1 98.94 223 GLU A O 1
ATOM 1687 N N . ASN A 1 224 ? 7.473 -11.367 -4.18 1 98.62 224 ASN A N 1
ATOM 1688 C CA . ASN A 1 224 ? 7.102 -12.766 -4.305 1 98.62 224 ASN A CA 1
ATOM 1689 C C . ASN A 1 224 ? 7.52 -13.57 -3.076 1 98.62 224 ASN A C 1
ATOM 1691 O O . ASN A 1 224 ? 7.172 -14.742 -2.947 1 98.62 224 ASN A O 1
ATOM 1695 N N . VAL A 1 225 ? 8.242 -12.953 -2.113 1 98.31 225 VAL A N 1
ATOM 1696 C CA . VAL A 1 225 ? 8.945 -13.812 -1.17 1 98.31 225 VAL A CA 1
ATOM 1697 C C . VAL A 1 225 ? 8.688 -13.336 0.258 1 98.31 225 VAL A C 1
ATOM 1699 O O . VAL A 1 225 ? 8.273 -14.117 1.113 1 98.31 225 VAL A O 1
ATOM 1702 N N . GLY A 1 226 ? 8.867 -12.102 0.596 1 97.81 226 GLY A N 1
ATOM 1703 C CA . GLY A 1 226 ? 8.797 -11.562 1.943 1 97.81 226 GLY A CA 1
ATOM 1704 C C . GLY A 1 226 ? 10.039 -11.836 2.764 1 97.81 226 GLY A C 1
ATOM 1705 O O . GLY A 1 226 ? 11.133 -12 2.211 1 97.81 226 GLY A O 1
ATOM 1706 N N . GLY A 1 227 ? 9.945 -11.664 4.055 1 96.19 227 GLY A N 1
ATOM 1707 C CA . GLY A 1 227 ? 11.008 -12.023 4.98 1 96.19 227 GLY A CA 1
ATOM 1708 C C . GLY A 1 227 ? 12.258 -11.188 4.809 1 96.19 227 GLY A C 1
ATOM 1709 O O . GLY A 1 227 ? 12.188 -9.969 4.625 1 96.19 227 GLY A O 1
ATOM 1710 N N . LYS A 1 228 ? 13.422 -11.844 4.879 1 95.81 228 LYS A N 1
ATOM 1711 C CA . LYS A 1 228 ? 14.711 -11.156 4.867 1 95.81 228 LYS A CA 1
ATOM 1712 C C . LYS A 1 228 ? 14.938 -10.438 3.545 1 95.81 228 LYS A C 1
ATOM 1714 O O . LYS A 1 228 ? 15.641 -9.422 3.496 1 95.81 228 LYS A O 1
ATOM 1719 N N . VAL A 1 229 ? 14.359 -10.984 2.484 1 98.31 229 VAL A N 1
ATOM 1720 C CA . VAL A 1 229 ? 14.5 -10.336 1.182 1 98.31 229 VAL A CA 1
ATOM 1721 C C . VAL A 1 229 ? 13.828 -8.969 1.207 1 98.31 229 VAL A C 1
ATOM 1723 O O . VAL A 1 229 ? 14.445 -7.965 0.827 1 98.31 229 VAL A O 1
ATOM 1726 N N . PHE A 1 230 ? 12.617 -8.898 1.704 1 98.5 230 PHE A N 1
ATOM 1727 C CA . PHE A 1 230 ? 11.906 -7.629 1.792 1 98.5 230 PHE A CA 1
ATOM 1728 C C . PHE A 1 230 ? 12.625 -6.672 2.732 1 98.5 230 PHE A C 1
ATOM 1730 O O . PHE A 1 230 ? 12.688 -5.465 2.479 1 98.5 230 PHE A O 1
ATOM 1737 N N . ASP A 1 231 ? 13.148 -7.219 3.807 1 97.19 231 ASP A N 1
ATOM 1738 C CA . ASP A 1 231 ? 13.891 -6.402 4.766 1 97.19 231 ASP A CA 1
ATOM 1739 C C . ASP A 1 231 ? 15.039 -5.668 4.086 1 97.19 231 ASP A C 1
ATOM 1741 O O . ASP A 1 231 ? 15.328 -4.516 4.418 1 97.19 231 ASP A O 1
ATOM 1745 N N . ALA A 1 232 ? 15.703 -6.352 3.158 1 98.31 232 ALA A N 1
ATOM 1746 C CA . ALA A 1 232 ? 16.844 -5.766 2.461 1 98.31 232 ALA A CA 1
ATOM 1747 C C . ALA A 1 232 ? 16.391 -4.766 1.401 1 98.31 232 ALA A C 1
ATOM 1749 O O . ALA A 1 232 ? 17.109 -3.824 1.073 1 98.31 232 ALA A O 1
ATOM 1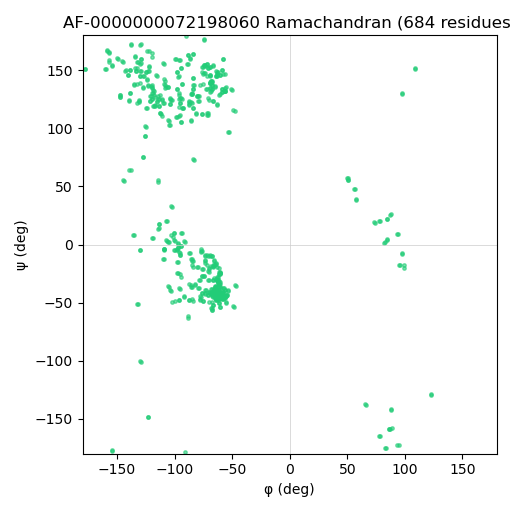750 N N . VAL A 1 233 ? 15.18 -4.926 0.858 1 98.75 233 VAL A N 1
ATOM 1751 C CA . VAL A 1 233 ? 14.641 -4.113 -0.226 1 98.75 233 VAL A CA 1
ATOM 1752 C C . VAL A 1 233 ? 14.133 -2.785 0.329 1 98.75 233 VAL A C 1
ATOM 1754 O O . VAL A 1 233 ? 14.336 -1.732 -0.278 1 98.75 233 VAL A O 1
ATOM 1757 N N . LEU A 1 234 ? 13.57 -2.797 1.454 1 98.56 234 LEU A N 1
ATOM 1758 C CA . LEU A 1 234 ? 12.773 -1.71 2.012 1 98.56 234 LEU A CA 1
ATOM 1759 C C . LEU A 1 234 ? 13.586 -0.423 2.092 1 98.56 234 LEU A C 1
ATOM 1761 O O . LEU A 1 234 ? 13.148 0.625 1.614 1 98.56 234 LEU A O 1
ATOM 1765 N N . PRO A 1 235 ? 14.812 -0.469 2.59 1 97.62 235 PRO A N 1
ATOM 1766 C CA . PRO A 1 235 ? 15.562 0.779 2.738 1 97.62 235 PRO A CA 1
ATOM 1767 C C . PRO A 1 235 ? 16.016 1.364 1.4 1 97.62 235 PRO A C 1
ATOM 1769 O O . PRO A 1 235 ? 16.469 2.512 1.344 1 97.62 235 PRO A O 1
ATOM 1772 N N . LEU A 1 236 ? 15.844 0.581 0.338 1 98.75 236 LEU A N 1
ATOM 1773 C CA . LEU A 1 236 ? 16.375 0.997 -0.958 1 98.75 236 LEU A CA 1
ATOM 1774 C C . LEU A 1 236 ? 15.266 1.584 -1.827 1 98.75 236 LEU A C 1
ATOM 1776 O O . LEU A 1 236 ? 15.523 2.064 -2.932 1 98.75 236 LEU A O 1
ATOM 1780 N N . LEU A 1 237 ? 14.031 1.55 -1.354 1 98.81 237 LEU A N 1
ATOM 1781 C CA . LEU A 1 237 ? 12.906 2.018 -2.152 1 98.81 237 LEU A CA 1
ATOM 1782 C C . LEU A 1 237 ? 12.984 3.523 -2.375 1 98.81 237 LEU A C 1
ATOM 1784 O O . LEU A 1 237 ? 13.32 4.277 -1.457 1 98.81 237 LEU A O 1
ATOM 1788 N N . ASN A 1 238 ? 12.695 3.926 -3.605 1 98.69 238 ASN A N 1
ATOM 1789 C CA . ASN A 1 238 ? 12.656 5.336 -3.979 1 98.69 238 ASN A CA 1
ATOM 1790 C C . ASN A 1 238 ? 11.312 5.969 -3.641 1 98.69 238 ASN A C 1
ATOM 1792 O O . ASN A 1 238 ? 10.344 5.266 -3.354 1 98.69 238 ASN A O 1
ATOM 1796 N N . THR A 1 239 ? 11.312 7.312 -3.631 1 98.31 239 THR A N 1
ATOM 1797 C CA . THR A 1 239 ? 10.047 8.039 -3.582 1 98.31 239 THR A CA 1
ATOM 1798 C C . THR A 1 239 ? 9.141 7.625 -4.734 1 98.31 239 THR A C 1
ATOM 1800 O O . THR A 1 239 ? 9.594 7.469 -5.867 1 98.31 239 THR A O 1
ATOM 1803 N N . ASN A 1 240 ? 7.914 7.352 -4.414 1 98.44 240 ASN A N 1
ATOM 1804 C CA . ASN A 1 240 ? 6.883 6.953 -5.367 1 98.44 240 ASN A CA 1
ATOM 1805 C C . ASN A 1 240 ? 7.094 5.523 -5.855 1 98.44 240 ASN A C 1
ATOM 1807 O O . ASN A 1 240 ? 6.645 5.16 -6.945 1 98.44 240 ASN A O 1
ATOM 1811 N N . ALA A 1 241 ? 7.863 4.734 -5.121 1 98.88 241 ALA A N 1
ATOM 1812 C CA . ALA A 1 241 ? 8.023 3.324 -5.473 1 98.88 241 ALA A CA 1
ATOM 1813 C C . ALA A 1 241 ? 6.676 2.607 -5.484 1 98.88 241 ALA A C 1
ATOM 1815 O O . ALA A 1 241 ? 5.746 3.008 -4.781 1 98.88 241 ALA A O 1
ATOM 1816 N N . ARG A 1 242 ? 6.559 1.569 -6.336 1 98.94 242 ARG A N 1
ATOM 1817 C CA . ARG A 1 242 ? 5.379 0.71 -6.414 1 98.94 242 ARG A CA 1
ATOM 1818 C C . ARG A 1 242 ? 5.742 -0.741 -6.113 1 98.94 242 ARG A C 1
ATOM 1820 O O . ARG A 1 242 ? 6.742 -1.253 -6.617 1 98.94 242 ARG A O 1
ATOM 1827 N N . ILE A 1 243 ? 4.895 -1.337 -5.293 1 98.94 243 ILE A N 1
ATOM 1828 C CA . ILE A 1 243 ? 5.145 -2.721 -4.906 1 98.94 243 ILE A CA 1
ATOM 1829 C C . ILE A 1 243 ? 3.912 -3.57 -5.203 1 98.94 243 ILE A C 1
ATOM 1831 O O . ILE A 1 243 ? 3.004 -3.67 -4.375 1 98.94 243 ILE A O 1
ATOM 1835 N N . PRO A 1 244 ? 3.83 -4.215 -6.383 1 98.94 244 PRO A N 1
ATOM 1836 C CA . PRO A 1 244 ? 2.861 -5.305 -6.52 1 98.94 244 PRO A CA 1
ATOM 1837 C C . PRO A 1 244 ? 3.162 -6.48 -5.59 1 98.94 244 PRO A C 1
ATOM 1839 O O . PRO A 1 244 ? 4.258 -7.047 -5.641 1 98.94 244 PRO A O 1
ATOM 1842 N N . VAL A 1 245 ? 2.248 -6.805 -4.73 1 98.94 245 VAL A N 1
ATOM 1843 C CA . VAL A 1 245 ? 2.414 -7.938 -3.826 1 98.94 245 VAL A CA 1
ATOM 1844 C C . VAL A 1 245 ? 1.761 -9.18 -4.426 1 98.94 245 VAL A C 1
ATOM 1846 O O . VAL A 1 245 ? 0.538 -9.336 -4.375 1 98.94 245 VAL A O 1
ATOM 1849 N N . CYS A 1 246 ? 2.566 -10.031 -4.898 1 98.56 246 CYS A N 1
ATOM 1850 C CA . CYS A 1 246 ? 2.104 -11.18 -5.656 1 98.56 246 CYS A CA 1
ATOM 1851 C C . CYS A 1 246 ? 2.152 -12.445 -4.812 1 98.56 246 CYS A C 1
ATOM 1853 O O . CYS A 1 246 ? 1.287 -13.32 -4.934 1 98.56 246 CYS A O 1
ATOM 1855 N N . GLY A 1 247 ? 3.18 -12.547 -4.055 1 98.06 247 GLY A N 1
ATOM 1856 C CA . GLY A 1 247 ? 3.375 -13.719 -3.213 1 98.06 247 GLY A CA 1
ATOM 1857 C C . GLY A 1 247 ? 4.277 -13.453 -2.021 1 98.06 247 GLY A C 1
ATOM 1858 O O . GLY A 1 247 ? 5.023 -12.469 -2.006 1 98.06 247 GLY A O 1
ATOM 1859 N N . LEU A 1 248 ? 4.238 -14.398 -1.062 1 97.94 248 LEU A N 1
ATOM 1860 C CA . LEU A 1 248 ? 4.984 -14.344 0.19 1 97.94 248 LEU A CA 1
ATOM 1861 C C . LEU A 1 248 ? 5.441 -15.734 0.612 1 97.94 248 LEU A C 1
ATOM 1863 O O . LEU A 1 248 ? 5.211 -16.156 1.749 1 97.94 248 LEU A O 1
ATOM 1867 N N . ILE A 1 249 ? 6.137 -16.344 -0.276 1 96.25 249 ILE A N 1
ATOM 1868 C CA . ILE A 1 249 ? 6.395 -17.781 -0.157 1 96.25 249 ILE A CA 1
ATOM 1869 C C . ILE A 1 249 ? 7.211 -18.047 1.105 1 96.25 249 ILE A C 1
ATOM 1871 O O . ILE A 1 249 ? 7.098 -19.125 1.702 1 96.25 249 ILE A O 1
ATOM 1875 N N . SER A 1 250 ? 8.023 -17.141 1.613 1 94.12 250 SER A N 1
ATOM 1876 C CA . SER A 1 250 ? 8.828 -17.344 2.814 1 94.12 250 SER A CA 1
ATOM 1877 C C . SER A 1 250 ? 7.945 -17.5 4.051 1 94.12 250 SER A C 1
ATOM 1879 O O . SER A 1 250 ? 8.406 -17.969 5.098 1 94.12 250 SER A O 1
ATOM 1881 N N . GLN A 1 251 ? 6.66 -17.141 3.863 1 93.69 251 GLN A N 1
ATOM 1882 C CA . GLN A 1 251 ? 5.773 -17.125 5.02 1 93.69 251 GLN A CA 1
ATOM 1883 C C . GLN A 1 251 ? 4.762 -18.266 4.949 1 93.69 251 GLN A C 1
ATOM 1885 O O . GLN A 1 251 ? 4 -18.484 5.895 1 93.69 251 GLN A O 1
ATOM 1890 N N . TYR A 1 252 ? 4.75 -18.984 3.947 1 94.06 252 TYR A N 1
ATOM 1891 C CA . TYR A 1 252 ? 3.662 -19.922 3.682 1 94.06 252 TYR A CA 1
ATOM 1892 C C . TYR A 1 252 ? 3.643 -21.047 4.715 1 94.06 252 TYR A C 1
ATOM 1894 O O . TYR A 1 252 ? 2.578 -21.578 5.035 1 94.06 252 TYR A O 1
ATOM 1902 N N . ASN A 1 253 ? 4.824 -21.391 5.219 1 94.06 253 ASN A N 1
ATOM 1903 C CA . ASN A 1 253 ? 4.895 -22.484 6.172 1 94.06 253 ASN A CA 1
ATOM 1904 C C . ASN A 1 253 ? 4.988 -21.969 7.609 1 94.06 253 ASN A C 1
ATOM 1906 O O . ASN A 1 253 ? 5.172 -22.766 8.539 1 94.06 253 ASN A O 1
ATOM 1910 N N . ALA A 1 254 ? 4.906 -20.656 7.77 1 92.69 254 ALA A N 1
ATOM 1911 C CA . ALA A 1 254 ? 5.02 -20.078 9.109 1 92.69 254 ALA A CA 1
ATOM 1912 C C . ALA A 1 254 ? 3.82 -20.453 9.969 1 92.69 254 ALA A C 1
ATOM 1914 O O . ALA A 1 254 ? 2.682 -20.469 9.492 1 92.69 254 ALA A O 1
ATOM 1915 N N . THR A 1 255 ? 4.035 -20.75 11.188 1 93.06 255 THR A N 1
ATOM 1916 C CA . THR A 1 255 ? 2.953 -21.141 12.086 1 93.06 255 THR A CA 1
ATOM 1917 C C . THR A 1 255 ? 2.688 -20.047 13.117 1 93.06 255 THR A C 1
ATOM 1919 O O . THR A 1 255 ? 1.717 -20.125 13.875 1 93.06 255 THR A O 1
ATOM 1922 N N . GLU A 1 256 ? 3.549 -19.141 13.211 1 94.38 256 GLU A N 1
ATOM 1923 C CA . GLU A 1 256 ? 3.42 -17.984 14.086 1 94.38 256 GLU A CA 1
ATOM 1924 C C . GLU A 1 256 ? 4.133 -16.766 13.508 1 94.38 256 GLU A C 1
ATOM 1926 O O . GLU A 1 256 ? 4.977 -16.906 12.617 1 94.38 256 GLU A O 1
ATOM 1931 N N . LEU A 1 257 ? 3.771 -15.578 13.945 1 94.88 257 LEU A N 1
ATOM 1932 C CA . LEU A 1 257 ? 4.5 -14.375 13.562 1 94.88 257 LEU A CA 1
ATOM 1933 C C . LEU A 1 257 ? 5.891 -14.359 14.195 1 94.88 257 LEU A C 1
ATOM 1935 O O . LEU A 1 257 ? 6.07 -14.812 15.328 1 94.88 257 LEU A O 1
ATOM 1939 N N . PRO A 1 258 ? 6.824 -13.805 13.453 1 94.56 258 PRO A N 1
ATOM 1940 C CA . PRO A 1 258 ? 8.172 -13.75 14.016 1 94.56 258 PRO A CA 1
ATOM 1941 C C . PRO A 1 258 ? 8.258 -12.891 15.281 1 94.56 258 PRO A C 1
ATOM 1943 O O . PRO A 1 258 ? 7.5 -11.93 15.43 1 94.56 258 PRO A O 1
ATOM 1946 N N . GLN A 1 259 ? 9.133 -13.242 16.219 1 94.56 259 GLN A N 1
ATOM 1947 C CA . GLN A 1 259 ? 9.406 -12.469 17.422 1 94.56 259 GLN A CA 1
ATOM 1948 C C . GLN A 1 259 ? 10.617 -11.562 17.219 1 94.56 259 GLN A C 1
ATOM 1950 O O . GLN A 1 259 ? 11.43 -11.7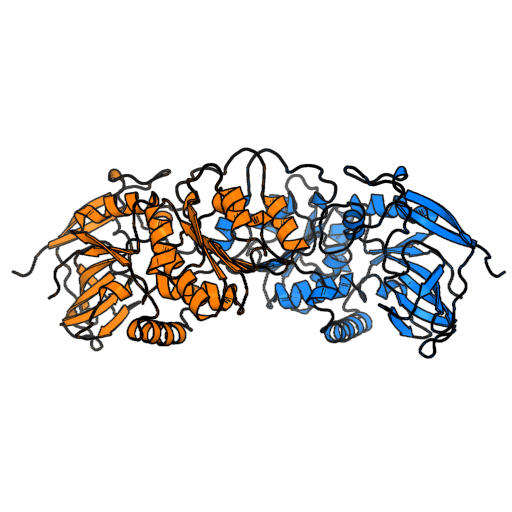89 16.328 1 94.56 259 GLN A O 1
ATOM 1955 N N . GLY A 1 260 ? 10.695 -10.516 18.062 1 94.94 260 GLY A N 1
ATOM 1956 C CA . GLY A 1 260 ? 11.781 -9.555 17.953 1 94.94 260 GLY A CA 1
ATOM 1957 C C . GLY A 1 260 ? 11.297 -8.133 17.75 1 94.94 260 GLY A C 1
ATOM 1958 O O . GLY A 1 260 ? 10.461 -7.637 18.5 1 94.94 260 GLY A O 1
ATOM 1959 N N . THR A 1 261 ? 11.883 -7.523 16.719 1 95.62 261 THR A N 1
ATOM 1960 C CA . THR A 1 261 ? 11.531 -6.145 16.391 1 95.62 261 THR A CA 1
ATOM 1961 C C . THR A 1 261 ? 10.281 -6.102 15.508 1 95.62 261 THR A C 1
ATOM 1963 O O . THR A 1 261 ? 10.164 -6.871 14.555 1 95.62 261 THR A O 1
ATOM 1966 N N . ASP A 1 262 ? 9.328 -5.32 15.883 1 96.56 262 ASP A N 1
ATOM 1967 C CA . ASP A 1 262 ? 8.164 -5.078 15.039 1 96.56 262 ASP A CA 1
ATOM 1968 C C . ASP A 1 262 ? 8.5 -4.121 13.898 1 96.56 262 ASP A C 1
ATOM 1970 O O . ASP A 1 262 ? 8.688 -2.924 14.117 1 96.56 262 ASP A O 1
ATOM 1974 N N . HIS A 1 263 ? 8.508 -4.57 12.648 1 97.19 263 HIS A N 1
ATOM 1975 C CA . HIS A 1 263 ? 8.945 -3.768 11.508 1 97.19 263 HIS A CA 1
ATOM 1976 C C . HIS A 1 263 ? 7.77 -3.08 10.836 1 97.19 263 HIS A C 1
ATOM 1978 O O . HIS A 1 263 ? 7.949 -2.32 9.883 1 97.19 263 HIS A O 1
ATOM 1984 N N . LEU A 1 264 ? 6.543 -3.312 11.336 1 97.5 264 LEU A N 1
ATOM 1985 C CA . LEU A 1 264 ? 5.359 -2.729 10.711 1 97.5 264 LEU A CA 1
ATOM 1986 C C . LEU A 1 264 ? 5.449 -1.207 10.695 1 97.5 264 LEU A C 1
ATOM 1988 O O . LEU A 1 264 ? 5.227 -0.579 9.656 1 97.5 264 LEU A O 1
ATOM 1992 N N . PRO A 1 265 ? 5.828 -0.53 11.82 1 97.38 265 PRO A N 1
ATOM 1993 C CA . PRO A 1 265 ? 5.93 0.931 11.781 1 97.38 265 PRO A CA 1
ATOM 1994 C C . PRO A 1 265 ? 6.961 1.422 10.766 1 97.38 265 PRO A C 1
ATOM 1996 O O . PRO A 1 265 ? 6.781 2.482 10.164 1 97.38 265 PRO A O 1
ATOM 1999 N N . LEU A 1 266 ? 8.008 0.661 10.609 1 97 266 LEU A N 1
ATOM 2000 C CA . LEU A 1 266 ? 9.047 1.031 9.648 1 97 266 LEU A CA 1
ATOM 2001 C C . LEU A 1 266 ? 8.492 1.054 8.227 1 97 266 LEU A C 1
ATOM 2003 O O . LEU A 1 266 ? 8.742 1.996 7.477 1 97 266 LEU A O 1
ATOM 2007 N N . LEU A 1 267 ? 7.711 0.01 7.836 1 98.38 267 LEU A N 1
ATOM 2008 C CA . LEU A 1 267 ? 7.102 0.006 6.512 1 98.38 267 LEU A CA 1
ATOM 2009 C C . LEU A 1 267 ? 6.141 1.181 6.352 1 98.38 267 LEU A C 1
ATOM 2011 O O . LEU A 1 267 ? 6.172 1.876 5.332 1 98.38 267 LEU A O 1
ATOM 2015 N N . MET A 1 268 ? 5.348 1.461 7.363 1 98.38 268 MET A N 1
ATOM 2016 C CA . MET A 1 268 ? 4.328 2.5 7.262 1 98.38 268 MET A CA 1
ATOM 2017 C C . MET A 1 268 ? 4.965 3.879 7.133 1 98.38 268 MET A C 1
ATOM 2019 O O . MET A 1 268 ? 4.48 4.727 6.383 1 98.38 268 MET A O 1
ATOM 2023 N N . VAL A 1 269 ? 6.02 4.117 7.859 1 97.38 269 VAL A N 1
ATOM 2024 C CA . VAL A 1 269 ? 6.707 5.402 7.777 1 97.38 269 VAL A CA 1
ATOM 2025 C C . VAL A 1 269 ? 7.305 5.578 6.383 1 97.38 269 VAL A C 1
ATOM 2027 O O . VAL A 1 269 ? 7.254 6.672 5.812 1 97.38 269 VAL A O 1
ATOM 2030 N N . ASN A 1 270 ? 7.875 4.5 5.812 1 98.12 270 ASN A N 1
ATOM 2031 C CA . ASN A 1 270 ? 8.422 4.578 4.461 1 98.12 270 ASN A CA 1
ATOM 2032 C C . ASN A 1 270 ? 7.32 4.812 3.43 1 98.12 270 ASN A C 1
ATOM 2034 O O . ASN A 1 270 ? 7.492 5.602 2.498 1 98.12 270 ASN A O 1
ATOM 2038 N N . ILE A 1 271 ? 6.164 4.098 3.584 1 98.81 271 ILE A N 1
ATOM 2039 C CA . ILE A 1 271 ? 5.035 4.305 2.686 1 98.81 271 ILE A CA 1
ATOM 2040 C C . ILE A 1 271 ? 4.621 5.777 2.707 1 98.81 271 ILE A C 1
ATOM 2042 O O . ILE A 1 271 ? 4.414 6.387 1.654 1 98.81 271 ILE A O 1
ATOM 2046 N N . LEU A 1 272 ? 4.547 6.344 3.885 1 98.19 272 LEU A N 1
ATOM 2047 C CA . LEU A 1 272 ? 4.117 7.73 4.035 1 98.19 272 LEU A CA 1
ATOM 2048 C C . LEU A 1 272 ? 5.145 8.688 3.438 1 98.19 272 LEU A C 1
ATOM 2050 O O . LEU A 1 272 ? 4.836 9.438 2.514 1 98.19 272 LEU A O 1
ATOM 2054 N N . THR A 1 273 ? 6.41 8.641 3.879 1 97.19 273 THR A N 1
ATOM 2055 C CA . THR A 1 273 ? 7.406 9.664 3.592 1 97.19 273 THR A CA 1
ATOM 2056 C C . THR A 1 273 ? 7.887 9.562 2.148 1 97.19 273 THR A C 1
ATOM 2058 O O . THR A 1 273 ? 8.266 10.57 1.543 1 97.19 273 THR A O 1
ATOM 2061 N N . LYS A 1 274 ? 7.805 8.328 1.6 1 98.31 274 LYS A N 1
ATOM 2062 C CA . LYS A 1 274 ? 8.258 8.125 0.227 1 98.31 274 LYS A CA 1
ATOM 2063 C C . LYS A 1 274 ? 7.078 7.973 -0.727 1 98.31 274 LYS A C 1
ATOM 2065 O O . LYS A 1 274 ? 7.266 7.719 -1.919 1 98.31 274 LYS A O 1
ATOM 2070 N N . ARG A 1 275 ? 5.922 8.094 -0.201 1 98.56 275 ARG A N 1
ATOM 2071 C CA . ARG A 1 275 ? 4.715 8.07 -1.022 1 98.56 275 ARG A CA 1
ATOM 2072 C C . ARG A 1 275 ? 4.648 6.789 -1.85 1 98.56 275 ARG A C 1
ATOM 2074 O O . ARG A 1 275 ? 4.434 6.84 -3.062 1 98.56 275 ARG A O 1
ATOM 2081 N N . ILE A 1 276 ? 4.875 5.656 -1.184 1 98.88 276 ILE A N 1
ATOM 2082 C CA . ILE A 1 276 ? 4.93 4.34 -1.815 1 98.88 276 ILE A CA 1
ATOM 2083 C C . ILE A 1 276 ? 3.52 3.781 -1.972 1 98.88 276 ILE A C 1
ATOM 2085 O O . ILE A 1 276 ? 2.658 4.004 -1.117 1 98.88 276 ILE A O 1
ATOM 2089 N N . LYS A 1 277 ? 3.268 3.08 -3.068 1 98.94 277 LYS A N 1
ATOM 2090 C CA . LYS A 1 277 ? 2.061 2.285 -3.27 1 98.94 277 LYS A CA 1
ATOM 2091 C C . LYS A 1 277 ? 2.346 0.796 -3.096 1 98.94 277 LYS A C 1
ATOM 2093 O O . LYS A 1 277 ? 3.236 0.249 -3.748 1 98.94 277 LYS A O 1
ATOM 2098 N N . VAL A 1 278 ? 1.709 0.159 -2.199 1 98.94 278 VAL A N 1
ATOM 2099 C CA . VAL A 1 278 ? 1.738 -1.285 -1.992 1 98.94 278 VAL A CA 1
ATOM 2100 C C . VAL A 1 278 ? 0.363 -1.878 -2.291 1 98.94 278 VAL A C 1
ATOM 2102 O O . VAL A 1 278 ? -0.645 -1.435 -1.733 1 98.94 278 VAL A O 1
ATOM 2105 N N . GLN A 1 279 ? 0.311 -2.863 -3.172 1 98.94 279 GLN A N 1
ATOM 2106 C CA . GLN A 1 279 ? -1.005 -3.346 -3.58 1 98.94 279 GLN A CA 1
ATOM 2107 C C . GLN A 1 279 ? -0.97 -4.836 -3.896 1 98.94 279 GLN A C 1
ATOM 2109 O O . GLN A 1 279 ? -0.103 -5.301 -4.641 1 98.94 279 GLN A O 1
ATOM 2114 N N . GLY A 1 280 ? -1.906 -5.551 -3.27 1 98.81 280 GLY A N 1
ATOM 2115 C CA . GLY A 1 280 ? -2.092 -6.953 -3.605 1 98.81 280 GLY A CA 1
ATOM 2116 C C . GLY A 1 280 ? -3.061 -7.168 -4.754 1 98.81 280 GLY A C 1
ATOM 2117 O O . GLY A 1 280 ? -3.814 -6.262 -5.113 1 98.81 280 GLY A O 1
ATOM 2118 N N . PHE A 1 281 ? -2.996 -8.359 -5.312 1 98.69 281 PHE A N 1
ATOM 2119 C CA . PHE A 1 281 ? -3.918 -8.695 -6.391 1 98.69 281 PHE A CA 1
ATOM 2120 C C . PHE A 1 281 ? -4.027 -10.203 -6.562 1 98.69 281 PHE A C 1
ATOM 2122 O O . PHE A 1 281 ? -3.107 -10.945 -6.211 1 98.69 281 PHE A O 1
ATOM 2129 N N . ILE A 1 282 ? -5.125 -10.633 -7.012 1 97.75 282 ILE A N 1
ATOM 2130 C CA . ILE A 1 282 ? -5.395 -11.992 -7.469 1 97.75 282 ILE A CA 1
ATOM 2131 C C . ILE A 1 282 ? -5.781 -11.977 -8.945 1 97.75 282 ILE A C 1
ATOM 2133 O O . ILE A 1 282 ? -6.781 -11.359 -9.328 1 97.75 282 ILE A O 1
ATOM 2137 N N . ILE A 1 283 ? -5.055 -12.602 -9.727 1 96.75 283 ILE A N 1
ATOM 2138 C CA . ILE A 1 283 ? -4.934 -12.305 -11.148 1 96.75 283 ILE A CA 1
ATOM 2139 C C . ILE A 1 283 ? -6.289 -12.477 -11.828 1 96.75 283 ILE A C 1
ATOM 2141 O O . ILE A 1 283 ? -6.766 -11.57 -12.516 1 96.75 283 ILE A O 1
ATOM 2145 N N . PHE A 1 284 ? -6.988 -13.594 -11.633 1 93.94 284 PHE A N 1
ATOM 2146 C CA . PHE A 1 284 ? -8.219 -13.812 -12.375 1 93.94 284 PHE A CA 1
ATOM 2147 C C . PHE A 1 284 ? -9.367 -13.008 -11.773 1 93.94 284 PHE A C 1
ATOM 2149 O O . PHE A 1 284 ? -10.258 -12.547 -12.492 1 93.94 284 PHE A O 1
ATOM 2156 N N . ASP A 1 285 ? -9.336 -12.781 -10.469 1 95.38 285 ASP A N 1
ATOM 2157 C CA . ASP A 1 285 ? -10.359 -11.984 -9.805 1 95.38 285 ASP A CA 1
ATOM 2158 C C . ASP A 1 285 ? -10.266 -10.516 -10.211 1 95.38 285 ASP A C 1
ATOM 2160 O O . ASP A 1 285 ? -11.289 -9.867 -10.438 1 95.38 285 ASP A O 1
ATOM 2164 N N . ASP A 1 286 ? -9.07 -10.031 -10.359 1 97.31 286 ASP A N 1
ATOM 2165 C CA . ASP A 1 286 ? -8.875 -8.602 -10.578 1 97.31 286 ASP A CA 1
ATOM 2166 C C . ASP A 1 286 ? -8.719 -8.289 -12.062 1 97.31 286 ASP A C 1
ATOM 2168 O O . ASP A 1 286 ? -9.055 -7.191 -12.508 1 97.31 286 ASP A O 1
ATOM 2172 N N . TYR A 1 287 ? -8.258 -9.32 -12.852 1 97.81 287 TYR A N 1
ATOM 2173 C CA . TYR A 1 287 ? -7.816 -8.93 -14.188 1 97.81 287 TYR A CA 1
ATOM 2174 C C . TYR A 1 287 ? -8.336 -9.898 -15.242 1 97.81 287 TYR A C 1
ATOM 2176 O O . TYR A 1 287 ? -7.926 -9.844 -16.406 1 97.81 287 TYR A O 1
ATOM 2184 N N . GLY A 1 288 ? -9.195 -10.805 -14.875 1 96.62 288 GLY A N 1
ATOM 2185 C CA . GLY A 1 288 ? -9.727 -11.75 -15.844 1 96.62 288 GLY A CA 1
ATOM 2186 C C . GLY A 1 288 ? -10.188 -11.094 -17.125 1 96.62 288 GLY A C 1
ATOM 2187 O O . GLY A 1 288 ? -9.977 -11.633 -18.219 1 96.62 288 GLY A O 1
ATOM 2188 N N . HIS A 1 289 ? -10.75 -9.875 -17 1 96.88 289 HIS A N 1
ATOM 2189 C CA . HIS A 1 289 ? -11.336 -9.148 -18.109 1 96.88 289 HIS A CA 1
ATOM 2190 C C . HIS A 1 289 ? -10.258 -8.594 -19.047 1 96.88 289 HIS A C 1
ATOM 2192 O O . HIS A 1 289 ? -10.555 -8.141 -20.141 1 96.88 289 HIS A O 1
ATOM 2198 N N . ARG A 1 290 ? -9.016 -8.68 -18.625 1 97.69 290 ARG A N 1
ATOM 2199 C CA . ARG A 1 290 ? -7.93 -8.141 -19.438 1 97.69 290 ARG A CA 1
ATOM 2200 C C . ARG A 1 290 ? -7.023 -9.25 -19.953 1 97.69 290 ARG A C 1
ATOM 2202 O O . ARG A 1 290 ? -5.902 -8.984 -20.391 1 97.69 290 ARG A O 1
ATOM 2209 N N . TYR A 1 291 ? -7.445 -10.508 -19.953 1 97.06 291 TYR A N 1
ATOM 2210 C CA . TYR A 1 291 ? -6.645 -11.664 -20.359 1 97.06 291 TYR A CA 1
ATOM 2211 C C . TYR A 1 291 ? -6.188 -11.539 -21.797 1 97.06 291 TYR A C 1
ATOM 2213 O O . TYR A 1 291 ? -5.062 -11.922 -22.141 1 97.06 291 TYR A O 1
ATOM 2221 N N . ASP A 1 292 ? -7.004 -11.016 -22.672 1 97 292 ASP A N 1
ATOM 2222 C CA . ASP A 1 292 ? -6.707 -10.945 -24.109 1 97 292 ASP A CA 1
ATOM 2223 C C . ASP A 1 292 ? -5.496 -10.055 -24.375 1 97 292 ASP A C 1
ATOM 2225 O O . ASP A 1 292 ? -4.703 -10.328 -25.281 1 97 292 ASP A O 1
ATOM 2229 N N . GLU A 1 293 ? -5.379 -8.93 -23.609 1 98 293 GLU A N 1
ATOM 2230 C CA . GLU A 1 293 ? -4.203 -8.07 -23.719 1 98 293 GLU A CA 1
ATOM 2231 C C . GLU A 1 293 ? -2.92 -8.859 -23.484 1 98 293 GLU A C 1
ATOM 2233 O O . GLU A 1 293 ? -1.974 -8.766 -24.266 1 98 293 GLU A O 1
ATOM 2238 N N . PHE A 1 294 ? -2.973 -9.656 -22.5 1 98.25 294 PHE A N 1
ATOM 2239 C CA . PHE A 1 294 ? -1.837 -10.484 -22.141 1 98.25 294 PHE A CA 1
ATOM 2240 C C . PHE A 1 294 ? -1.558 -11.531 -23.203 1 98.25 294 PHE A C 1
ATOM 2242 O O . PHE A 1 294 ? -0.42 -11.68 -23.656 1 98.25 294 PHE A O 1
ATOM 2249 N N . ALA A 1 295 ? -2.574 -12.289 -23.516 1 96.94 295 ALA A N 1
ATOM 2250 C CA . ALA A 1 295 ? -2.41 -13.391 -24.469 1 96.94 295 ALA A CA 1
ATOM 2251 C C . ALA A 1 295 ? -1.795 -12.891 -25.781 1 96.94 295 ALA A C 1
ATOM 2253 O O . ALA A 1 295 ? -0.892 -13.523 -26.328 1 96.94 295 ALA A O 1
ATOM 2254 N N . GLN A 1 296 ? -2.215 -11.742 -26.203 1 97.88 296 GLN A N 1
ATOM 2255 C CA . GLN A 1 296 ? -1.705 -11.172 -27.453 1 97.88 296 GLN A CA 1
ATOM 2256 C C . GLN A 1 296 ? -0.224 -10.82 -27.328 1 97.88 296 GLN A C 1
ATOM 2258 O O . GLN A 1 296 ? 0.592 -11.266 -28.141 1 97.88 296 GLN A O 1
ATOM 2263 N N . ASP A 1 297 ? 0.132 -10.094 -26.328 1 98.44 297 ASP A N 1
ATOM 2264 C CA . ASP A 1 297 ? 1.512 -9.656 -26.141 1 98.44 297 ASP A CA 1
ATOM 2265 C C . ASP A 1 297 ? 2.439 -10.844 -25.906 1 98.44 297 ASP A C 1
ATOM 2267 O O . ASP A 1 297 ? 3.486 -10.961 -26.547 1 98.44 297 ASP A O 1
ATOM 2271 N N . MET A 1 298 ? 2.037 -11.727 -25.031 1 98.25 298 MET A N 1
ATOM 2272 C CA . MET A 1 298 ? 2.904 -12.836 -24.641 1 98.25 298 MET A CA 1
ATOM 2273 C C . MET A 1 298 ? 3.133 -13.789 -25.828 1 98.25 298 MET A C 1
ATOM 2275 O O . MET A 1 298 ? 4.258 -14.227 -26.062 1 98.25 298 MET A O 1
ATOM 2279 N N . ASN A 1 299 ? 2.061 -14.094 -26.516 1 95.56 299 ASN A N 1
ATOM 2280 C CA . ASN A 1 299 ? 2.217 -14.961 -27.672 1 95.56 299 ASN A CA 1
ATOM 2281 C C . ASN A 1 299 ? 3.168 -14.352 -28.703 1 95.56 299 ASN A C 1
ATOM 2283 O O . ASN A 1 299 ? 3.998 -15.055 -29.281 1 95.56 299 ASN A O 1
ATOM 2287 N N . GLN A 1 300 ? 3.066 -13.055 -28.922 1 97.75 300 GLN A N 1
ATOM 2288 C CA . GLN A 1 300 ? 3.963 -12.367 -29.844 1 97.75 300 GLN A CA 1
ATOM 2289 C C . GLN A 1 300 ? 5.406 -12.414 -29.344 1 97.75 300 GLN A C 1
ATOM 2291 O O . GLN A 1 300 ? 6.32 -12.734 -30.109 1 97.75 300 GLN A O 1
ATOM 2296 N N . TRP A 1 301 ? 5.613 -12.141 -28.047 1 98.44 301 TRP A N 1
ATOM 2297 C CA . TRP A 1 301 ? 6.957 -12.117 -27.484 1 98.44 301 TRP A CA 1
ATOM 2298 C C . TRP A 1 301 ? 7.59 -13.5 -27.531 1 98.44 301 TRP A C 1
ATOM 2300 O O . TRP A 1 301 ? 8.789 -13.633 -27.812 1 98.44 301 TRP A O 1
ATOM 2310 N N . LEU A 1 302 ? 6.828 -14.508 -27.266 1 97 302 LEU A N 1
ATOM 2311 C CA . LEU A 1 302 ? 7.324 -15.875 -27.359 1 97 302 LEU A CA 1
ATOM 2312 C C . LEU A 1 302 ? 7.688 -16.234 -28.781 1 97 302 LEU A C 1
ATOM 2314 O O . LEU A 1 302 ? 8.758 -16.812 -29.031 1 97 302 LEU A O 1
ATOM 2318 N N . ALA A 1 303 ? 6.84 -15.883 -29.703 1 95.69 303 ALA A N 1
ATOM 2319 C CA . ALA A 1 303 ? 7.066 -16.188 -31.109 1 95.69 303 ALA A CA 1
ATOM 2320 C C . ALA A 1 303 ? 8.328 -15.5 -31.625 1 95.69 303 ALA A C 1
ATOM 2322 O O . ALA A 1 303 ? 9.055 -16.047 -32.469 1 95.69 303 ALA A O 1
ATOM 2323 N N . GLU A 1 304 ? 8.617 -14.305 -31.094 1 97.75 304 GLU A N 1
ATOM 2324 C CA . GLU A 1 304 ? 9.758 -13.508 -31.531 1 97.75 304 GLU A CA 1
ATOM 2325 C C . GLU A 1 304 ? 11.023 -13.891 -30.766 1 97.75 304 GLU A C 1
ATOM 2327 O O . GLU A 1 304 ? 12.102 -13.375 -31.031 1 97.75 304 GLU A O 1
ATOM 2332 N N . GLY A 1 305 ? 10.859 -14.727 -29.781 1 96.94 305 GLY A N 1
ATOM 2333 C CA . GLY A 1 305 ? 12 -15.156 -28.984 1 96.94 305 GLY A CA 1
ATOM 2334 C C . GLY A 1 305 ? 12.445 -14.125 -27.969 1 96.94 305 GLY A C 1
ATOM 2335 O O . GLY A 1 305 ? 13.578 -14.172 -27.484 1 96.94 305 GLY A O 1
ATOM 2336 N N . LYS A 1 306 ? 11.57 -13.227 -27.656 1 98.19 306 LYS A N 1
ATOM 2337 C CA . LYS A 1 306 ? 11.898 -12.148 -26.734 1 98.19 306 LYS A CA 1
ATOM 2338 C C . LYS A 1 306 ? 11.727 -12.602 -25.281 1 98.19 306 LYS A C 1
ATOM 2340 O O . LYS A 1 306 ? 12.234 -11.953 -24.359 1 98.19 306 LYS A O 1
ATOM 2345 N N . ILE A 1 307 ? 10.977 -13.656 -25.094 1 98.31 307 ILE A N 1
ATOM 2346 C CA . ILE A 1 307 ? 10.773 -14.234 -23.781 1 98.31 307 ILE A CA 1
ATOM 2347 C C . ILE A 1 307 ? 11.258 -15.688 -23.766 1 98.31 307 ILE A C 1
ATOM 2349 O O . ILE A 1 307 ? 10.898 -16.469 -24.656 1 98.31 307 ILE A O 1
ATOM 2353 N N . GLN A 1 308 ? 12.062 -15.883 -22.797 1 97.62 308 GLN A N 1
ATOM 2354 C CA . GLN A 1 308 ? 12.555 -17.234 -22.562 1 97.62 308 GLN A CA 1
ATOM 2355 C C . GLN A 1 308 ? 11.75 -17.922 -21.453 1 97.62 308 GLN A C 1
ATOM 2357 O O . GLN A 1 308 ? 11.203 -17.266 -20.578 1 97.62 308 GLN A O 1
ATOM 2362 N N . TYR A 1 309 ? 11.648 -19.219 -21.609 1 96.44 309 TYR A N 1
ATOM 2363 C CA . TYR A 1 309 ? 10.844 -19.984 -20.672 1 96.44 309 TYR A CA 1
ATOM 2364 C C . TYR A 1 309 ? 11.539 -21.297 -20.297 1 96.44 309 TYR A C 1
ATOM 2366 O O . TYR A 1 309 ? 12.047 -22 -21.172 1 96.44 309 TYR A O 1
ATOM 2374 N N . ARG A 1 310 ? 11.641 -21.578 -19 1 96.44 310 ARG A N 1
ATOM 2375 C CA . ARG A 1 310 ? 12.211 -22.812 -18.484 1 96.44 310 ARG A CA 1
ATOM 2376 C C . ARG A 1 310 ? 11.188 -23.594 -17.672 1 96.44 310 ARG A C 1
ATOM 2378 O O . ARG A 1 310 ? 10.516 -23.031 -16.812 1 96.44 310 ARG A O 1
ATOM 2385 N N . GLU A 1 311 ? 11.07 -24.844 -17.984 1 96.25 311 GLU A N 1
ATOM 2386 C CA . GLU A 1 311 ? 10.188 -25.75 -17.25 1 96.25 311 GLU A CA 1
ATOM 2387 C C . GLU A 1 311 ? 10.977 -26.906 -16.641 1 96.25 311 GLU A C 1
ATOM 2389 O O . GLU A 1 311 ? 11.93 -27.406 -17.234 1 96.25 311 GLU A O 1
ATOM 2394 N N . GLN A 1 312 ? 10.664 -27.203 -15.453 1 97.38 312 GLN A N 1
ATOM 2395 C CA . GLN A 1 312 ? 11.102 -28.438 -14.828 1 97.38 312 GLN A CA 1
ATOM 2396 C C . GLN A 1 312 ? 10 -29.5 -14.883 1 97.38 312 GLN A C 1
ATOM 2398 O O . GLN A 1 312 ? 9.016 -29.422 -14.141 1 97.38 312 GLN A O 1
ATOM 2403 N N . LEU A 1 313 ? 10.219 -30.562 -15.719 1 97.75 313 LEU A N 1
ATOM 2404 C CA . LEU A 1 313 ? 9.203 -31.594 -15.945 1 97.75 313 LEU A CA 1
ATOM 2405 C C . LEU A 1 313 ? 9.406 -32.75 -14.984 1 97.75 313 LEU A C 1
ATOM 2407 O O . LEU A 1 313 ? 10.484 -33.344 -14.938 1 97.75 313 LEU A O 1
ATOM 2411 N N . VAL A 1 314 ? 8.469 -33 -14.156 1 98.31 314 VAL A N 1
ATOM 2412 C CA . VAL A 1 314 ? 8.43 -34.156 -13.258 1 98.31 314 VAL A CA 1
ATOM 2413 C C . VAL A 1 314 ? 7.555 -35.25 -13.859 1 98.31 314 VAL A C 1
ATOM 2415 O O . VAL A 1 314 ? 6.457 -35 -14.352 1 98.31 314 VAL A O 1
ATOM 2418 N N . GLN A 1 315 ? 8.016 -36.531 -13.852 1 98.25 315 GLN A N 1
ATOM 2419 C CA . GLN A 1 315 ? 7.27 -37.625 -14.453 1 98.25 315 GLN A CA 1
ATOM 2420 C C . GLN A 1 315 ? 6.438 -38.375 -13.406 1 98.25 315 GLN A C 1
ATOM 2422 O O . GLN A 1 315 ? 6.957 -38.781 -12.367 1 98.25 315 GLN A O 1
ATOM 2427 N N . GLY A 1 316 ? 5.141 -38.438 -13.742 1 98.38 316 GLY A N 1
ATOM 2428 C CA . GLY A 1 316 ? 4.301 -39.312 -12.914 1 98.38 316 GLY A CA 1
ATOM 2429 C C . GLY A 1 316 ? 3.543 -38.562 -11.844 1 98.38 316 GLY A C 1
ATOM 2430 O O . GLY A 1 316 ? 4.141 -37.812 -11.055 1 98.38 316 GLY A O 1
ATOM 2431 N N . LEU A 1 317 ? 2.254 -38.781 -11.742 1 98.5 317 LEU A N 1
ATOM 2432 C CA . LEU A 1 317 ? 1.373 -38.156 -10.766 1 98.5 317 LEU A CA 1
ATOM 2433 C C . LEU A 1 317 ? 1.855 -38.438 -9.344 1 98.5 317 LEU A C 1
ATOM 2435 O O . LEU A 1 317 ? 1.777 -37.562 -8.477 1 98.5 317 LEU A O 1
ATOM 2439 N N . GLU A 1 318 ? 2.377 -39.656 -9.094 1 98.25 318 GLU A N 1
ATOM 2440 C CA . GLU A 1 318 ? 2.779 -40.094 -7.762 1 98.25 318 GLU A CA 1
ATOM 2441 C C . GLU A 1 318 ? 3.93 -39.25 -7.223 1 98.25 318 GLU A C 1
ATOM 2443 O O . GLU A 1 318 ? 4.191 -39.25 -6.016 1 98.25 318 GLU A O 1
ATOM 2448 N N . ASN A 1 319 ? 4.609 -38.5 -8.078 1 98.44 319 ASN A N 1
ATOM 2449 C CA . ASN A 1 319 ? 5.762 -37.719 -7.668 1 98.44 319 ASN A CA 1
ATOM 2450 C C . ASN A 1 319 ? 5.379 -36.281 -7.395 1 98.44 319 ASN A C 1
ATOM 2452 O O . ASN A 1 319 ? 6.215 -35.469 -6.98 1 98.44 319 ASN A O 1
ATOM 2456 N N . ALA A 1 320 ? 4.102 -35.938 -7.609 1 98.62 320 ALA A N 1
ATOM 2457 C CA . ALA A 1 320 ? 3.635 -34.531 -7.457 1 98.62 320 ALA A CA 1
ATOM 2458 C C . ALA A 1 320 ? 3.854 -34.062 -6.031 1 98.62 320 ALA A C 1
ATOM 2460 O O . ALA A 1 320 ? 4.363 -32.938 -5.824 1 98.62 320 ALA A O 1
ATOM 2461 N N . PRO A 1 321 ? 3.566 -34.844 -4.969 1 98.69 321 PRO A N 1
ATOM 2462 C CA . PRO A 1 321 ? 3.742 -34.344 -3.604 1 98.69 321 PRO A CA 1
ATOM 2463 C C . PRO A 1 321 ? 5.188 -33.969 -3.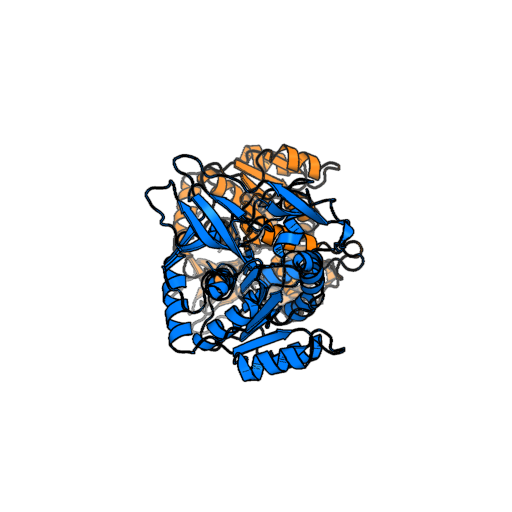297 1 98.69 321 PRO A C 1
ATOM 2465 O O . PRO A 1 321 ? 5.449 -32.875 -2.799 1 98.69 321 PRO A O 1
ATOM 2468 N N . ASP A 1 322 ? 6.125 -34.844 -3.674 1 98.5 322 ASP A N 1
ATOM 2469 C CA . ASP A 1 322 ? 7.535 -34.562 -3.41 1 98.5 322 ASP A CA 1
ATOM 2470 C C . ASP A 1 322 ? 8 -33.312 -4.18 1 98.5 322 ASP A C 1
ATOM 2472 O O . ASP A 1 322 ? 8.75 -32.5 -3.65 1 98.5 322 ASP A O 1
ATOM 2476 N N . ALA A 1 323 ? 7.574 -33.281 -5.398 1 98.44 323 ALA A N 1
ATOM 2477 C CA . ALA A 1 323 ? 7.938 -32.125 -6.223 1 98.44 323 ALA A CA 1
ATOM 2478 C C . ALA A 1 323 ? 7.375 -30.828 -5.633 1 98.44 323 ALA A C 1
ATOM 2480 O O . ALA A 1 323 ? 8.047 -29.797 -5.637 1 98.44 323 ALA A O 1
ATOM 2481 N N . PHE A 1 324 ? 6.148 -30.906 -5.145 1 98.5 324 PHE A N 1
ATOM 2482 C CA . PHE A 1 324 ? 5.492 -29.75 -4.539 1 98.5 324 PHE A CA 1
ATOM 2483 C C . PHE A 1 324 ? 6.238 -29.297 -3.293 1 98.5 324 PHE A C 1
ATOM 2485 O O . PHE A 1 324 ? 6.512 -28.094 -3.125 1 98.5 324 PHE A O 1
ATOM 2492 N N . ILE A 1 325 ? 6.594 -30.203 -2.449 1 98.38 325 ILE A N 1
ATOM 2493 C CA . ILE A 1 325 ? 7.34 -29.906 -1.228 1 98.38 325 ILE A CA 1
ATOM 2494 C C . ILE A 1 325 ? 8.68 -29.281 -1.58 1 98.38 325 ILE A C 1
ATOM 2496 O O . ILE A 1 325 ? 9.086 -28.281 -0.973 1 98.38 325 ILE A O 1
ATOM 2500 N N . GLY A 1 326 ? 9.359 -29.859 -2.566 1 97.19 326 GLY A N 1
ATOM 2501 C CA . GLY A 1 326 ? 10.625 -29.312 -3.025 1 97.19 326 GLY A CA 1
ATOM 2502 C C . GLY A 1 326 ? 10.5 -27.891 -3.547 1 97.19 326 GLY A C 1
ATOM 2503 O O . GLY A 1 326 ? 11.375 -27.062 -3.307 1 97.19 326 GLY A O 1
ATOM 2504 N N . LEU A 1 327 ? 9.445 -27.641 -4.289 1 97.38 327 LEU A N 1
ATOM 2505 C CA . LEU A 1 327 ? 9.156 -26.297 -4.812 1 97.38 327 LEU A CA 1
ATOM 2506 C C . LEU A 1 327 ? 9.047 -25.281 -3.684 1 97.38 327 LEU A C 1
ATOM 2508 O O . LEU A 1 327 ? 9.617 -24.203 -3.764 1 97.38 327 LEU A O 1
ATOM 2512 N N . LEU A 1 328 ? 8.336 -25.609 -2.57 1 96.81 328 LEU A N 1
ATOM 2513 C CA . LEU A 1 328 ? 8.141 -24.719 -1.429 1 96.81 328 LEU A CA 1
ATOM 2514 C C . LEU A 1 328 ? 9.469 -24.453 -0.717 1 96.81 328 LEU A C 1
ATOM 2516 O O . LEU A 1 328 ? 9.594 -23.469 0.013 1 96.81 328 LEU A O 1
ATOM 2520 N N . GLU A 1 329 ? 10.469 -25.328 -1.017 1 94.56 329 GLU A N 1
ATOM 2521 C CA . GLU A 1 329 ? 11.797 -25.188 -0.425 1 94.56 329 GLU A CA 1
ATOM 2522 C C . GLU A 1 329 ? 12.75 -24.469 -1.376 1 94.56 329 GLU A C 1
ATOM 2524 O O . GLU A 1 329 ? 13.922 -24.266 -1.049 1 94.56 329 GLU A O 1
ATOM 2529 N N . GLY A 1 330 ? 12.297 -24.188 -2.531 1 93.19 330 GLY A N 1
ATOM 2530 C CA . GLY A 1 330 ? 13.102 -23.453 -3.496 1 93.19 330 GLY A CA 1
ATOM 2531 C C . GLY A 1 330 ? 14.031 -24.344 -4.297 1 93.19 330 GLY A C 1
ATOM 2532 O O . GLY A 1 330 ? 15.016 -23.859 -4.867 1 93.19 330 GLY A O 1
ATOM 2533 N N . LYS A 1 331 ? 13.711 -25.594 -4.359 1 93.31 331 LYS A N 1
ATOM 2534 C CA . LYS A 1 331 ? 14.578 -26.531 -5.066 1 93.31 331 LYS A CA 1
ATOM 2535 C C . LYS A 1 331 ? 14.344 -26.469 -6.57 1 93.31 331 LYS A C 1
ATOM 2537 O O . LYS A 1 331 ? 15.18 -26.922 -7.355 1 93.31 331 LYS A O 1
ATOM 2542 N N . ASN A 1 332 ? 13.242 -25.953 -6.922 1 92.69 332 ASN A N 1
ATOM 2543 C CA . ASN A 1 332 ? 12.883 -25.938 -8.336 1 92.69 332 ASN A CA 1
ATOM 2544 C C . ASN A 1 332 ? 13.688 -24.906 -9.117 1 92.69 332 ASN A C 1
ATOM 2546 O O . ASN A 1 332 ? 14.227 -23.969 -8.531 1 92.69 332 ASN A O 1
ATOM 2550 N N . PHE A 1 333 ? 13.852 -25.109 -10.352 1 95.12 333 PHE A N 1
ATOM 2551 C CA . PHE A 1 333 ? 14.438 -24.203 -11.328 1 95.12 333 PHE A CA 1
ATOM 2552 C C . PHE A 1 333 ? 13.492 -23.984 -12.5 1 95.12 333 PHE A C 1
ATOM 2554 O O . PHE A 1 333 ? 13.414 -24.812 -13.414 1 95.12 333 PHE A O 1
ATOM 2561 N N . GLY A 1 334 ? 12.82 -22.859 -12.523 1 96.81 334 GLY A N 1
ATOM 2562 C CA . GLY A 1 334 ? 11.75 -22.578 -13.469 1 96.81 334 GLY A CA 1
ATOM 2563 C C . GLY A 1 334 ? 10.398 -23.078 -13.008 1 96.81 334 GLY A C 1
ATOM 2564 O O . GLY A 1 334 ? 10.164 -23.25 -11.812 1 96.81 334 GLY A O 1
ATOM 2565 N N . LYS A 1 335 ? 9.484 -23.266 -13.969 1 98.31 335 LYS A N 1
ATOM 2566 C CA . LYS A 1 335 ? 8.125 -23.734 -13.719 1 98.31 335 LYS A CA 1
ATOM 2567 C C . LYS A 1 335 ? 8.086 -25.234 -13.531 1 98.31 335 LYS A C 1
ATOM 2569 O O . LYS A 1 335 ? 8.555 -25.984 -14.391 1 98.31 335 LYS A O 1
ATOM 2574 N N . VAL A 1 336 ? 7.551 -25.688 -12.391 1 98.62 336 VAL A N 1
ATOM 2575 C CA . VAL A 1 336 ? 7.418 -27.125 -12.172 1 98.62 336 VAL A CA 1
ATOM 2576 C C . VAL A 1 336 ? 6.113 -27.625 -12.781 1 98.62 336 VAL A C 1
ATOM 2578 O O . VAL A 1 336 ? 5.035 -27.109 -12.461 1 98.62 336 VAL A O 1
ATOM 2581 N N . VAL A 1 337 ? 6.234 -28.562 -13.664 1 98.75 337 VAL A N 1
ATOM 2582 C CA . VAL A 1 337 ? 5.109 -29.203 -14.328 1 98.75 337 VAL A CA 1
ATOM 2583 C C . VAL A 1 337 ? 5.223 -30.719 -14.188 1 98.75 337 VAL A C 1
ATOM 2585 O O . VAL A 1 337 ? 6.309 -31.281 -14.32 1 98.75 337 VAL A O 1
ATOM 2588 N N . VAL A 1 338 ? 4.16 -31.359 -13.875 1 98.75 338 VAL A N 1
ATOM 2589 C CA . VAL A 1 338 ? 4.125 -32.812 -13.758 1 98.75 338 VAL A CA 1
ATOM 2590 C C . VAL A 1 338 ? 3.449 -33.406 -14.984 1 98.75 338 VAL A C 1
ATOM 2592 O O . VAL A 1 338 ? 2.338 -33.031 -15.344 1 98.75 338 VAL A O 1
ATOM 2595 N N . GLN A 1 339 ? 4.094 -34.281 -15.609 1 98.69 339 GLN A N 1
ATOM 2596 C CA . GLN A 1 339 ? 3.424 -35.062 -16.656 1 98.69 339 GLN A CA 1
ATOM 2597 C C . GLN A 1 339 ? 2.658 -36.25 -16.047 1 98.69 339 GLN A C 1
ATOM 2599 O O . GLN A 1 339 ? 3.262 -37.156 -15.5 1 98.69 339 GLN A O 1
ATOM 2604 N N . VAL A 1 340 ? 1.414 -36.219 -16.219 1 98.06 340 VAL A N 1
ATOM 2605 C CA . VAL A 1 340 ? 0.508 -37.156 -15.562 1 98.06 340 VAL A CA 1
ATOM 2606 C C . VAL A 1 340 ? 0.194 -38.312 -16.516 1 98.06 340 VAL A C 1
ATOM 2608 O O . VAL A 1 340 ? 0.167 -39.469 -16.094 1 98.06 340 VAL A O 1
ATOM 2611 N N . ASN A 1 341 ? -0.155 -37.938 -17.766 1 97.56 341 ASN A N 1
ATOM 2612 C CA . ASN A 1 341 ? -0.489 -38.938 -18.797 1 97.56 341 ASN A CA 1
ATOM 2613 C C . ASN A 1 341 ? 0.212 -38.594 -20.109 1 97.56 341 ASN A C 1
ATOM 2615 O O . ASN A 1 341 ? 0.738 -37.5 -20.297 1 97.56 341 ASN A O 1
ATOM 2619 N N . ASN A 1 342 ? 0.262 -39.625 -20.953 1 96.12 342 ASN A N 1
ATOM 2620 C CA . ASN A 1 342 ? 0.593 -39.375 -22.344 1 96.12 342 ASN A CA 1
ATOM 2621 C C . ASN A 1 342 ? -0.587 -38.75 -23.094 1 96.12 342 ASN A C 1
ATOM 2623 O O . ASN A 1 342 ? -1.744 -39.031 -22.766 1 96.12 342 ASN A O 1
ATOM 2627 N N . PRO A 1 343 ? -0.229 -37.906 -24.031 1 95.38 343 PRO A N 1
ATOM 2628 C CA . PRO A 1 343 ? -1.318 -37.406 -24.875 1 95.38 343 PRO A CA 1
ATOM 2629 C C . PRO A 1 343 ? -2.078 -38.531 -25.578 1 95.38 343 PRO A C 1
ATOM 2631 O O . PRO A 1 343 ? -1.563 -39.656 -25.703 1 95.38 343 PRO A O 1
ATOM 2634 N N . LEU A 1 344 ? -3.27 -38.219 -25.984 1 93 344 LEU A N 1
ATOM 2635 C CA . LEU A 1 344 ? -4.082 -39.219 -26.703 1 93 344 LEU A CA 1
ATOM 2636 C C . LEU A 1 344 ? -3.414 -39.625 -28.016 1 93 344 LEU A C 1
ATOM 2638 O O . LEU A 1 344 ? -2.738 -38.812 -28.641 1 93 344 LEU A O 1
ATOM 2642 N N . MET B 1 1 ? 2.162 52.312 16.547 1 40.81 1 MET B N 1
ATOM 2643 C CA . MET B 1 1 ? 3.617 52.375 16.656 1 40.81 1 MET B CA 1
ATOM 2644 C C . MET B 1 1 ? 4.27 51.188 15.945 1 40.81 1 MET B C 1
ATOM 2646 O O . MET B 1 1 ? 3.854 50.062 16.125 1 40.81 1 MET B O 1
ATOM 2650 N N . THR B 1 2 ? 4.91 51.406 14.812 1 55.12 2 THR B N 1
ATOM 2651 C CA . THR B 1 2 ? 5.555 50.438 13.961 1 55.12 2 THR B CA 1
ATOM 2652 C C . THR B 1 2 ? 6.535 49.594 14.773 1 55.12 2 THR B C 1
ATOM 2654 O O . THR B 1 2 ? 7.469 50.125 15.375 1 55.12 2 THR B O 1
ATOM 2657 N N . ASP B 1 3 ? 6.098 48.375 15.219 1 73.12 3 ASP B N 1
ATOM 2658 C CA . ASP B 1 3 ? 6.977 47.5 15.984 1 73.12 3 ASP B CA 1
ATOM 2659 C C . ASP B 1 3 ? 8.336 47.344 15.305 1 73.12 3 ASP B C 1
ATOM 2661 O O . ASP B 1 3 ? 8.406 47.094 14.102 1 73.12 3 ASP B O 1
ATOM 2665 N N . ALA B 1 4 ? 9.43 47.812 15.938 1 89.56 4 ALA B N 1
ATOM 2666 C CA . ALA B 1 4 ? 10.789 47.75 15.398 1 89.56 4 ALA B CA 1
ATOM 2667 C C . ALA B 1 4 ? 11.367 46.344 15.539 1 89.56 4 ALA B C 1
ATOM 2669 O O . ALA B 1 4 ? 12.406 46.031 14.961 1 89.56 4 ALA B O 1
ATOM 2670 N N . LEU B 1 5 ? 10.523 45.531 16.188 1 94.81 5 LEU B N 1
ATOM 2671 C CA . LEU B 1 5 ? 11.102 44.219 16.469 1 94.81 5 LEU B CA 1
ATOM 2672 C C . LEU B 1 5 ? 10.25 43.094 15.875 1 94.81 5 LEU B C 1
ATOM 2674 O O . LEU B 1 5 ? 9.039 43.281 15.68 1 94.81 5 LEU B O 1
ATOM 2678 N N . ASN B 1 6 ? 10.891 42.062 15.516 1 97.81 6 ASN B N 1
ATOM 2679 C CA . ASN B 1 6 ? 10.305 40.781 15.062 1 97.81 6 ASN B CA 1
ATOM 2680 C C . ASN B 1 6 ? 10.539 39.656 16.062 1 97.81 6 ASN B C 1
ATOM 2682 O O . ASN B 1 6 ? 11.688 39.281 16.328 1 97.81 6 ASN B O 1
ATOM 2686 N N . ARG B 1 7 ? 9.477 39.188 16.734 1 98.25 7 ARG B N 1
ATOM 2687 C CA . ARG B 1 7 ? 9.609 37.969 17.531 1 98.25 7 ARG B CA 1
ATOM 2688 C C . ARG B 1 7 ? 9.633 36.75 16.641 1 98.25 7 ARG B C 1
ATOM 2690 O O . ARG B 1 7 ? 8.875 36.656 15.672 1 98.25 7 ARG B O 1
ATOM 2697 N N . ARG B 1 8 ? 10.492 35.875 16.969 1 98.56 8 ARG B N 1
ATOM 2698 C CA . ARG B 1 8 ? 10.531 34.594 16.25 1 98.56 8 ARG B CA 1
ATOM 2699 C C . ARG B 1 8 ? 10.852 33.469 17.188 1 98.56 8 ARG B C 1
ATOM 2701 O O . ARG B 1 8 ? 11.508 33.656 18.219 1 98.56 8 ARG B O 1
ATOM 2708 N N . ILE B 1 9 ? 10.367 32.312 16.922 1 98.88 9 ILE B N 1
ATOM 2709 C CA . ILE B 1 9 ? 10.719 31.109 17.656 1 98.88 9 ILE B CA 1
ATOM 2710 C C . ILE B 1 9 ? 11.562 30.188 16.75 1 98.88 9 ILE B C 1
ATOM 2712 O O . ILE B 1 9 ? 11.125 29.797 15.672 1 98.88 9 ILE B O 1
ATOM 2716 N N . VAL B 1 10 ? 12.727 29.875 17.172 1 98.88 10 VAL B N 1
ATOM 2717 C CA . VAL B 1 10 ? 13.688 29.078 16.422 1 98.88 10 VAL B CA 1
ATOM 2718 C C . VAL B 1 10 ? 13.836 27.703 17.062 1 98.88 10 VAL B C 1
ATOM 2720 O O . VAL B 1 10 ? 13.484 27.516 18.219 1 98.88 10 VAL B O 1
ATOM 2723 N N . LEU B 1 11 ? 14.25 26.719 16.281 1 98.81 11 LEU B N 1
ATOM 2724 C CA . LEU B 1 11 ? 14.641 25.422 16.812 1 98.81 11 LEU B CA 1
ATOM 2725 C C . LEU B 1 11 ? 15.969 25.516 17.562 1 98.81 11 LEU B C 1
ATOM 2727 O O . LEU B 1 11 ? 17.016 25.734 16.938 1 98.81 11 LEU B O 1
ATOM 2731 N N . ALA B 1 12 ? 15.883 25.344 18.828 1 98.75 12 ALA B N 1
ATOM 2732 C CA . ALA B 1 12 ? 17.078 25.516 19.656 1 98.75 12 ALA B CA 1
ATOM 2733 C C . ALA B 1 12 ? 17.891 24.234 19.703 1 98.75 12 ALA B C 1
ATOM 2735 O O . ALA B 1 12 ? 19.109 24.266 19.844 1 98.75 12 ALA B O 1
ATOM 2736 N N . SER B 1 13 ? 17.281 23.156 19.719 1 98.44 13 SER B N 1
ATOM 2737 C CA . SER B 1 13 ? 17.906 21.828 19.734 1 98.44 13 SER B CA 1
ATOM 2738 C C . SER B 1 13 ? 16.953 20.766 19.203 1 98.44 13 SER B C 1
ATOM 2740 O O . SER B 1 13 ? 15.742 21 19.109 1 98.44 13 SER B O 1
ATOM 2742 N N . ARG B 1 14 ? 17.484 19.734 18.797 1 97.81 14 ARG B N 1
ATOM 2743 C CA . ARG B 1 14 ? 16.672 18.641 18.281 1 97.81 14 ARG B CA 1
ATOM 2744 C C . ARG B 1 14 ? 16.203 17.734 19.406 1 97.81 14 ARG B C 1
ATOM 2746 O O . ARG B 1 14 ? 17 17.297 20.234 1 97.81 14 ARG B O 1
ATOM 2753 N N . PRO B 1 15 ? 14.953 17.5 19.406 1 96.94 15 PRO B N 1
ATOM 2754 C CA . PRO B 1 15 ? 14.461 16.609 20.469 1 96.94 15 PRO B CA 1
ATOM 2755 C C . PRO B 1 15 ? 14.836 15.148 20.234 1 96.94 15 PRO B C 1
ATOM 2757 O O . PRO B 1 15 ? 14.977 14.719 19.078 1 96.94 15 PRO B O 1
ATOM 2760 N N . HIS B 1 16 ? 15.07 14.367 21.25 1 94.62 16 HIS B N 1
ATOM 2761 C CA . HIS B 1 16 ? 15.07 12.906 21.266 1 94.62 16 HIS B CA 1
ATOM 2762 C C . HIS B 1 16 ? 13.805 12.359 21.922 1 94.62 16 HIS B C 1
ATOM 2764 O O . HIS B 1 16 ? 13.68 12.359 23.141 1 94.62 16 HIS B O 1
ATOM 2770 N N . GLY B 1 17 ? 12.891 11.898 21.141 1 94.44 17 GLY B N 1
ATOM 2771 C CA . GLY B 1 17 ? 11.555 11.602 21.641 1 94.44 17 GLY B CA 1
ATOM 2772 C C . GLY B 1 17 ? 10.625 12.797 21.594 1 94.44 17 GLY B C 1
ATOM 2773 O O . GLY B 1 17 ? 10.656 13.578 20.641 1 94.44 17 GLY B O 1
ATOM 2774 N N . ALA B 1 18 ? 9.836 12.914 22.578 1 96.25 18 ALA B N 1
ATOM 2775 C CA . ALA B 1 18 ? 8.875 14.016 22.656 1 96.25 18 ALA B CA 1
ATOM 2776 C C . ALA B 1 18 ? 9.586 15.352 22.828 1 96.25 18 ALA B C 1
ATOM 2778 O O . ALA B 1 18 ? 10.516 15.469 23.641 1 96.25 18 ALA B O 1
ATOM 2779 N N . PRO B 1 19 ? 9.172 16.328 22.062 1 98.12 19 PRO B N 1
ATOM 2780 C CA . PRO B 1 19 ? 9.789 17.641 22.266 1 98.12 19 PRO B CA 1
ATOM 2781 C C . PRO B 1 19 ? 9.445 18.25 23.625 1 98.12 19 PRO B C 1
ATOM 2783 O O . PRO B 1 19 ? 8.438 17.891 24.234 1 98.12 19 PRO B O 1
ATOM 2786 N N . THR B 1 20 ? 10.32 19.109 24.078 1 97.94 20 THR B N 1
ATOM 2787 C CA . THR B 1 20 ? 10.109 19.938 25.266 1 97.94 20 THR B CA 1
ATOM 2788 C C . THR B 1 20 ? 10.266 21.422 24.906 1 97.94 20 THR B C 1
ATOM 2790 O O . THR B 1 20 ? 10.719 21.766 23.812 1 97.94 20 THR B O 1
ATOM 2793 N N . THR B 1 21 ? 9.82 22.266 25.844 1 97.81 21 THR B N 1
ATOM 2794 C CA . THR B 1 21 ? 9.906 23.703 25.578 1 97.81 21 THR B CA 1
ATOM 2795 C C . THR B 1 21 ? 11.359 24.125 25.375 1 97.81 21 THR B C 1
ATOM 2797 O O . THR B 1 21 ? 11.633 25.125 24.703 1 97.81 21 THR B O 1
ATOM 2800 N N . GLU B 1 22 ? 12.281 23.359 25.906 1 98.12 22 GLU B N 1
ATOM 2801 C CA . GLU B 1 22 ? 13.703 23.672 25.797 1 98.12 22 GLU B CA 1
ATOM 2802 C C . GLU B 1 22 ? 14.188 23.516 24.359 1 98.12 22 GLU B C 1
ATOM 2804 O O . GLU B 1 22 ? 15.258 24 24 1 98.12 22 GLU B O 1
ATOM 2809 N N . ASN B 1 23 ? 13.469 22.812 23.547 1 98.75 23 ASN B N 1
ATOM 2810 C CA . ASN B 1 23 ? 13.852 22.625 22.156 1 98.75 23 ASN B CA 1
ATOM 2811 C C . ASN B 1 23 ? 13.555 23.859 21.312 1 98.75 23 ASN B C 1
ATOM 2813 O O . ASN B 1 23 ? 13.945 23.922 20.141 1 98.75 23 ASN B O 1
ATOM 2817 N N . PHE B 1 24 ? 12.922 24.828 21.906 1 98.81 24 PHE B N 1
ATOM 2818 C CA . PHE B 1 24 ? 12.547 26.062 21.234 1 98.81 24 PHE B CA 1
ATOM 2819 C C . PHE B 1 24 ? 13.141 27.266 21.938 1 98.81 24 PHE B C 1
ATOM 2821 O O . PHE B 1 24 ? 13.406 27.219 23.141 1 98.81 24 PHE B O 1
ATOM 2828 N N . ARG B 1 25 ? 13.352 28.281 21.188 1 98.75 25 ARG B N 1
ATOM 2829 C CA . ARG B 1 25 ? 13.828 29.531 21.781 1 98.75 25 ARG B CA 1
ATOM 2830 C C . ARG B 1 25 ? 13.141 30.734 21.141 1 98.75 25 ARG B C 1
ATOM 2832 O O . ARG B 1 25 ? 13.102 30.859 19.922 1 98.75 25 ARG B O 1
ATOM 2839 N N . LEU B 1 26 ? 12.492 31.562 21.938 1 98.5 26 LEU B N 1
ATOM 2840 C CA . LEU B 1 26 ? 11.938 32.844 21.5 1 98.5 26 LEU B CA 1
ATOM 2841 C C . LEU B 1 26 ? 13.023 33.906 21.406 1 98.5 26 LEU B C 1
ATOM 2843 O O . LEU B 1 26 ? 13.789 34.094 22.344 1 98.5 26 LEU B O 1
ATOM 2847 N N . GLU B 1 27 ? 13.07 34.531 20.281 1 98.19 27 GLU B N 1
ATOM 2848 C CA . GLU B 1 27 ? 14.047 35.594 20.031 1 98.19 27 GLU B CA 1
ATOM 2849 C C . GLU B 1 27 ? 13.375 36.844 19.484 1 98.19 27 GLU B C 1
ATOM 2851 O O . GLU B 1 27 ? 12.266 36.781 18.953 1 98.19 27 GLU B O 1
ATOM 2856 N N . GLU B 1 28 ? 14.086 37.938 19.734 1 97.88 28 GLU B N 1
ATOM 2857 C CA . GLU B 1 28 ? 13.711 39.188 19.109 1 97.88 28 GLU B CA 1
ATOM 2858 C C . GLU B 1 28 ? 14.812 39.688 18.188 1 97.88 28 GLU B C 1
ATOM 2860 O O . GLU B 1 28 ? 15.977 39.781 18.594 1 97.88 28 GLU B O 1
ATOM 2865 N N . VAL B 1 29 ? 14.406 39.938 17.031 1 97.69 29 VAL B N 1
ATOM 2866 C CA . VAL B 1 29 ? 15.352 40.469 16.062 1 97.69 29 VAL B CA 1
ATOM 2867 C C . VAL B 1 29 ? 14.766 41.719 15.398 1 97.69 29 VAL B C 1
ATOM 2869 O O . VAL B 1 29 ? 13.633 42.094 15.68 1 97.69 29 VAL B O 1
ATOM 2872 N N . ALA B 1 30 ? 15.578 42.375 14.625 1 97.62 30 ALA B N 1
ATOM 2873 C CA . ALA B 1 30 ? 15.094 43.562 13.906 1 97.62 30 ALA B CA 1
ATOM 2874 C C . ALA B 1 30 ? 14.016 43.156 12.898 1 97.62 30 ALA B C 1
ATOM 2876 O O . ALA B 1 30 ? 14.133 42.156 12.211 1 97.62 30 ALA B O 1
ATOM 2877 N N . LYS B 1 31 ? 12.977 43.938 12.875 1 97.75 31 LYS B N 1
ATOM 2878 C CA . LYS B 1 31 ? 11.953 43.75 11.852 1 97.75 31 LYS B CA 1
ATOM 2879 C C . LYS B 1 31 ? 12.539 43.938 10.453 1 97.75 31 LYS B C 1
ATOM 2881 O O . LYS B 1 31 ? 13.211 44.906 10.164 1 97.75 31 LYS B O 1
ATOM 2886 N N . PRO B 1 32 ? 12.32 42.969 9.539 1 97.25 32 PRO B N 1
ATOM 2887 C CA . PRO B 1 32 ? 12.93 43.094 8.211 1 97.25 32 PRO B CA 1
ATOM 2888 C C . PRO B 1 32 ? 12.258 44.125 7.332 1 97.25 32 PRO B C 1
ATOM 2890 O O . PRO B 1 32 ? 11.094 44.469 7.551 1 97.25 32 PRO B O 1
ATOM 2893 N N . VAL B 1 33 ? 13 44.656 6.387 1 97.19 33 VAL B N 1
ATOM 2894 C CA . VAL B 1 33 ? 12.531 45.656 5.445 1 97.19 33 VAL B CA 1
ATOM 2895 C C . VAL B 1 33 ? 12.547 45.094 4.027 1 97.19 33 VAL B C 1
ATOM 2897 O O . VAL B 1 33 ? 13.578 44.625 3.551 1 97.19 33 VAL B O 1
ATOM 2900 N N . PRO B 1 34 ? 11.398 45.094 3.363 1 98 34 PRO B N 1
ATOM 2901 C CA . PRO B 1 34 ? 11.344 44.5 2.031 1 98 34 PRO B CA 1
ATOM 2902 C C . PRO B 1 34 ? 12.117 45.312 0.987 1 98 34 PRO B C 1
ATOM 2904 O O . PRO B 1 34 ? 12.086 46.531 1.002 1 98 34 PRO B O 1
ATOM 2907 N N . LYS B 1 35 ? 12.797 44.562 0.155 1 98.19 35 LYS B N 1
ATOM 2908 C CA . LYS B 1 35 ? 13.461 45.125 -1.012 1 98.19 35 LYS B CA 1
ATOM 2909 C C . LYS B 1 35 ? 12.547 45.125 -2.232 1 98.19 35 LYS B C 1
ATOM 2911 O O . LYS B 1 35 ? 11.367 44.781 -2.125 1 98.19 35 LYS B O 1
ATOM 2916 N N . ASP B 1 36 ? 13.141 45.656 -3.355 1 97.69 36 ASP B N 1
ATOM 2917 C CA . ASP B 1 36 ? 12.391 45.594 -4.602 1 97.69 36 ASP B CA 1
ATOM 2918 C C . ASP B 1 36 ? 11.992 44.156 -4.945 1 97.69 36 ASP B C 1
ATOM 2920 O O . ASP B 1 36 ? 12.82 43.25 -4.859 1 97.69 36 ASP B O 1
ATOM 2924 N N . GLY B 1 37 ? 10.711 44.031 -5.289 1 97.94 37 GLY B N 1
ATOM 2925 C CA . GLY B 1 37 ? 10.219 42.719 -5.648 1 97.94 37 GLY B CA 1
ATOM 2926 C C . GLY B 1 37 ? 9.797 41.875 -4.449 1 97.94 37 GLY B C 1
ATOM 2927 O O . GLY B 1 37 ? 9.406 40.719 -4.598 1 97.94 37 GLY B O 1
ATOM 2928 N N . GLU B 1 38 ? 9.867 42.5 -3.271 1 98.44 38 GLU B N 1
ATOM 2929 C CA . GLU B 1 38 ? 9.539 41.781 -2.035 1 98.44 38 GLU B CA 1
ATOM 2930 C C . GLU B 1 38 ? 8.367 42.438 -1.317 1 98.44 38 GLU B C 1
ATOM 2932 O O . GLU B 1 38 ? 7.957 43.562 -1.664 1 98.44 38 GLU B O 1
ATOM 2937 N N . MET B 1 39 ? 7.781 41.781 -0.418 1 98.44 39 MET B N 1
ATOM 2938 C CA . MET B 1 39 ? 6.77 42.312 0.486 1 98.44 39 MET B CA 1
ATOM 2939 C C . MET B 1 39 ? 7.031 41.875 1.922 1 98.44 39 MET B C 1
ATOM 2941 O O . MET B 1 39 ? 7.684 40.844 2.152 1 98.44 39 MET B O 1
ATOM 2945 N N . LEU B 1 40 ? 6.598 42.688 2.811 1 98.44 40 LEU B N 1
ATOM 2946 C CA . LEU B 1 40 ? 6.629 42.344 4.23 1 98.44 40 LEU B CA 1
ATOM 2947 C C . LEU B 1 40 ? 5.293 41.781 4.68 1 98.44 40 LEU B C 1
ATOM 2949 O O . LEU B 1 40 ? 4.258 42.438 4.582 1 98.44 40 LEU B O 1
ATOM 2953 N N . LEU B 1 41 ? 5.355 40.562 5.109 1 98.62 41 LEU B N 1
ATOM 2954 C CA . LEU B 1 41 ? 4.16 39.906 5.605 1 98.62 41 LEU B CA 1
ATOM 2955 C C . LEU B 1 41 ? 4.062 40 7.125 1 98.62 41 LEU B C 1
ATOM 2957 O O . LEU B 1 41 ? 5.047 39.75 7.828 1 98.62 41 LEU B O 1
ATOM 2961 N N . ARG B 1 42 ? 2.961 40.406 7.598 1 98.38 42 ARG B N 1
ATOM 2962 C CA . ARG B 1 42 ? 2.584 40.375 9.008 1 98.38 42 ARG B CA 1
ATOM 2963 C C . ARG B 1 42 ? 1.761 39.125 9.305 1 98.38 42 ARG B C 1
ATOM 2965 O O . ARG B 1 42 ? 0.606 39 8.891 1 98.38 42 ARG B O 1
ATOM 2972 N N . ALA B 1 43 ? 2.355 38.219 10.047 1 98.62 43 ALA B N 1
ATOM 2973 C CA . ALA B 1 43 ? 1.632 37 10.391 1 98.62 43 ALA B CA 1
ATOM 2974 C C . ALA B 1 43 ? 0.511 37.281 11.383 1 98.62 43 ALA B C 1
ATOM 2976 O O . ALA B 1 43 ? 0.745 37.875 12.43 1 98.62 43 ALA B O 1
ATOM 2977 N N . VAL B 1 44 ? -0.653 36.875 11.031 1 98.75 44 VAL B N 1
ATOM 2978 C CA . VAL B 1 44 ? -1.784 37.062 11.938 1 98.75 44 VAL B CA 1
ATOM 2979 C C . VAL B 1 44 ? -2.104 35.75 12.633 1 98.75 44 VAL B C 1
ATOM 2981 O O . VAL B 1 44 ? -2.25 35.719 13.859 1 98.75 44 VAL B O 1
ATOM 2984 N N . TYR B 1 45 ? -2.219 34.656 11.852 1 98.81 45 TYR B N 1
ATOM 2985 C CA . TYR B 1 45 ? -2.459 33.312 12.375 1 98.81 45 TYR B CA 1
ATOM 2986 C C . TYR B 1 45 ? -1.382 32.344 11.906 1 98.81 45 TYR B C 1
ATOM 2988 O O . TYR B 1 45 ? -0.926 32.406 10.766 1 98.81 45 TYR B O 1
ATOM 2996 N N . LEU B 1 46 ? -0.986 31.453 12.797 1 98.44 46 LEU B N 1
ATOM 2997 C CA . LEU B 1 46 ? -0.038 30.406 12.453 1 98.44 46 LEU B CA 1
ATOM 2998 C C . LEU B 1 46 ? -0.629 29.016 12.734 1 98.44 46 LEU B C 1
ATOM 3000 O O . LEU B 1 46 ? -1.309 28.828 13.742 1 98.44 46 LEU B O 1
ATOM 3004 N N . SER B 1 47 ? -0.411 28.094 11.812 1 98.62 47 SER B N 1
ATOM 3005 C CA . SER B 1 47 ? -0.907 26.719 11.93 1 98.62 47 SER B CA 1
ATOM 3006 C C . SER B 1 47 ? 0.037 25.859 12.766 1 98.62 47 SER B C 1
ATOM 3008 O O . SER B 1 47 ? 1.258 25.953 12.617 1 98.62 47 SER B O 1
ATOM 3010 N N . LEU B 1 48 ? -0.458 25.094 13.68 1 98.56 48 LEU B N 1
ATOM 3011 C CA . LEU B 1 48 ? 0.31 24 14.281 1 98.56 48 LEU B CA 1
ATOM 3012 C C . LEU B 1 48 ? -0.111 22.656 13.711 1 98.56 48 LEU B C 1
ATOM 3014 O O . LEU B 1 48 ? -1.294 22.312 13.734 1 98.56 48 LEU B O 1
ATOM 3018 N N . ASP B 1 49 ? 0.841 21.938 13.188 1 97.75 49 ASP B N 1
ATOM 3019 C CA . ASP B 1 49 ? 0.594 20.656 12.523 1 97.75 49 ASP B CA 1
ATOM 3020 C C . ASP B 1 49 ? 1.583 19.594 12.992 1 97.75 49 ASP B C 1
ATOM 3022 O O . ASP B 1 49 ? 2.758 19.891 13.219 1 97.75 49 ASP B O 1
ATOM 3026 N N . PRO B 1 50 ? 1.128 18.344 13 1 97.06 50 PRO B N 1
ATOM 3027 C CA . PRO B 1 50 ? 1.986 17.25 13.477 1 97.06 50 PRO B CA 1
ATOM 3028 C C . PRO B 1 50 ? 3.242 17.078 12.625 1 97.06 50 PRO B C 1
ATOM 3030 O O . PRO B 1 50 ? 4.293 16.688 13.141 1 97.06 50 PRO B O 1
ATOM 3033 N N . TYR B 1 51 ? 3.209 17.406 11.336 1 95.31 51 TYR B N 1
ATOM 3034 C CA . TYR B 1 51 ? 4.355 17.172 10.461 1 95.31 51 TYR B CA 1
ATOM 3035 C C . TYR B 1 51 ? 5.555 18 10.914 1 95.31 51 TYR B C 1
ATOM 3037 O O . TYR B 1 51 ? 6.699 17.672 10.586 1 95.31 51 TYR B O 1
ATOM 3045 N N . MET B 1 52 ? 5.355 19.031 11.68 1 97.38 52 MET B N 1
ATOM 3046 C CA . MET B 1 52 ? 6.43 19.891 12.172 1 97.38 52 MET B CA 1
ATOM 3047 C C . MET B 1 52 ? 7.383 19.109 13.07 1 97.38 52 MET B C 1
ATOM 3049 O O . MET B 1 52 ? 8.578 19.406 13.133 1 97.38 52 MET B O 1
ATOM 3053 N N . ARG B 1 53 ? 6.84 18.078 13.789 1 97.38 53 ARG B N 1
ATOM 3054 C CA . ARG B 1 53 ? 7.707 17.234 14.602 1 97.38 53 ARG B CA 1
ATOM 3055 C C . ARG B 1 53 ? 8.758 16.547 13.742 1 97.38 53 ARG B C 1
ATOM 3057 O O . ARG B 1 53 ? 9.922 16.438 14.133 1 97.38 53 ARG B O 1
ATOM 3064 N N . GLY B 1 54 ? 8.289 16.047 12.586 1 95.38 54 GLY B N 1
ATOM 3065 C CA . GLY B 1 54 ? 9.234 15.438 11.664 1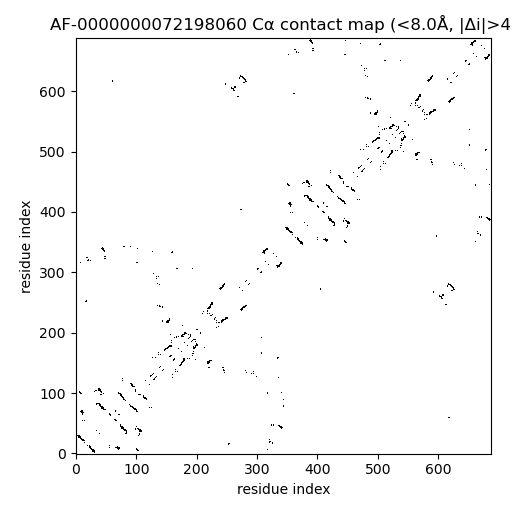 95.38 54 GLY B CA 1
ATOM 3066 C C . GLY B 1 54 ? 10.312 16.391 11.188 1 95.38 54 GLY B C 1
ATOM 3067 O O . GLY B 1 54 ? 11.469 15.992 11 1 95.38 54 GLY B O 1
ATOM 3068 N N . ARG B 1 55 ? 9.992 17.656 11.07 1 96.5 55 ARG B N 1
ATOM 3069 C CA . ARG B 1 55 ? 10.914 18.656 10.57 1 96.5 55 ARG B CA 1
ATOM 3070 C C . ARG B 1 55 ? 11.984 18.984 11.609 1 96.5 55 ARG B C 1
ATOM 3072 O O . ARG B 1 55 ? 13 19.609 11.289 1 96.5 55 ARG B O 1
ATOM 3079 N N . MET B 1 56 ? 11.773 18.562 12.836 1 97.69 56 MET B N 1
ATOM 3080 C CA . MET B 1 56 ? 12.719 18.844 13.906 1 97.69 56 MET B CA 1
ATOM 3081 C C . MET B 1 56 ? 13.828 17.797 13.938 1 97.69 56 MET B C 1
ATOM 3083 O O . MET B 1 56 ? 14.797 17.922 14.688 1 97.69 56 MET B O 1
ATOM 3087 N N . SER B 1 57 ? 13.641 16.734 13.227 1 93.62 57 SER B N 1
ATOM 3088 C CA . SER B 1 57 ? 14.625 15.656 13.102 1 93.62 57 SER B CA 1
ATOM 3089 C C . SER B 1 57 ? 15.477 15.828 11.844 1 93.62 57 SER B C 1
ATOM 3091 O O . SER B 1 57 ? 14.969 16.25 10.797 1 93.62 57 SER B O 1
ATOM 3093 N N . ASP B 1 58 ? 16.719 15.469 11.922 1 90.75 58 ASP B N 1
ATOM 3094 C CA . ASP B 1 58 ? 17.562 15.586 10.742 1 90.75 58 ASP B CA 1
ATOM 3095 C C . ASP B 1 58 ? 17.609 14.266 9.961 1 90.75 58 ASP B C 1
ATOM 3097 O O . ASP B 1 58 ? 18.438 14.094 9.07 1 90.75 58 ASP B O 1
ATOM 3101 N N . ALA B 1 59 ? 16.781 13.414 10.367 1 85.38 59 ALA B N 1
ATOM 3102 C CA . ALA B 1 59 ? 16.641 12.18 9.594 1 85.38 59 ALA B CA 1
ATOM 3103 C C . ALA B 1 59 ? 16.141 12.469 8.188 1 85.38 59 ALA B C 1
ATOM 3105 O O . ALA B 1 59 ? 15.453 13.469 7.953 1 85.38 59 ALA B O 1
ATOM 3106 N N . LYS B 1 60 ? 16.578 11.641 7.281 1 83.75 60 LYS B N 1
ATOM 3107 C CA . LYS B 1 60 ? 16.141 11.805 5.898 1 83.75 60 LYS B CA 1
ATOM 3108 C C . LYS B 1 60 ? 14.617 11.719 5.797 1 83.75 60 LYS B C 1
ATOM 3110 O O . LYS B 1 60 ? 13.992 10.836 6.395 1 83.75 60 LYS B O 1
ATOM 3115 N N . SER B 1 61 ? 14.023 12.648 5.066 1 87.94 61 SER B N 1
ATOM 3116 C CA . SER B 1 61 ? 12.578 12.727 4.855 1 87.94 61 SER B CA 1
ATOM 3117 C C . SER B 1 61 ? 12.25 13.438 3.549 1 87.94 61 SER B C 1
ATOM 3119 O O . SER B 1 61 ? 13.133 13.68 2.725 1 87.94 61 SER B O 1
ATOM 3121 N N . TYR B 1 62 ? 10.969 13.633 3.26 1 86.75 62 TYR B N 1
ATOM 3122 C CA . TYR B 1 62 ? 10.5 14.219 2.01 1 86.75 62 TYR B CA 1
ATOM 3123 C C . TYR B 1 62 ? 10.773 15.719 1.969 1 86.75 62 TYR B C 1
ATOM 3125 O O . TYR B 1 62 ? 10.711 16.328 0.905 1 86.75 62 TYR B O 1
ATOM 3133 N N . ALA B 1 63 ? 11.047 16.25 3.125 1 90.31 63 ALA B N 1
ATOM 3134 C CA . ALA B 1 63 ? 11.336 17.688 3.221 1 90.31 63 ALA B CA 1
ATOM 3135 C C . ALA B 1 63 ? 12.586 17.938 4.062 1 90.31 63 ALA B C 1
ATOM 3137 O O . ALA B 1 63 ? 12.93 17.125 4.93 1 90.31 63 ALA B O 1
ATOM 3138 N N . GLU B 1 64 ? 13.172 19.078 3.824 1 92.38 64 GLU B N 1
ATOM 3139 C CA . GLU B 1 64 ? 14.367 19.453 4.574 1 92.38 64 GLU B CA 1
ATOM 3140 C C . GLU B 1 64 ? 14.039 19.719 6.039 1 92.38 64 GLU B C 1
ATOM 3142 O O . GLU B 1 64 ? 13.023 20.328 6.352 1 92.38 64 GLU B O 1
ATOM 3147 N N . PRO B 1 65 ? 14.898 19.297 6.926 1 96.19 65 PRO B N 1
ATOM 3148 C CA . PRO B 1 65 ? 14.703 19.609 8.344 1 96.19 65 PRO B CA 1
ATOM 3149 C C . PRO B 1 65 ? 14.898 21.094 8.656 1 96.19 65 PRO B C 1
ATOM 3151 O O . PRO B 1 65 ? 15.609 21.781 7.934 1 96.19 65 PRO B O 1
ATOM 3154 N N . VAL B 1 66 ? 14.242 21.516 9.688 1 97.94 66 VAL B N 1
ATOM 3155 C CA . VAL B 1 66 ? 14.547 22.844 10.234 1 97.94 66 VAL B CA 1
ATOM 3156 C C . VAL B 1 66 ? 15.953 22.844 10.82 1 97.94 66 VAL B C 1
ATOM 3158 O O . VAL B 1 66 ? 16.297 22 11.648 1 97.94 66 VAL B O 1
ATOM 3161 N N . ALA B 1 67 ? 16.812 23.734 10.367 1 98.06 67 ALA B N 1
ATOM 3162 C CA . ALA B 1 67 ? 18.156 23.828 10.93 1 98.06 67 ALA B CA 1
ATOM 3163 C C . ALA B 1 67 ? 18.109 24.406 12.344 1 98.06 67 ALA B C 1
ATOM 3165 O O . ALA B 1 67 ? 17.219 25.188 12.68 1 98.06 67 ALA B O 1
ATOM 3166 N N . ILE B 1 68 ? 19.125 23.984 13.109 1 98.31 68 ILE B N 1
ATOM 3167 C CA . ILE B 1 68 ? 19.25 24.594 14.438 1 98.31 68 ILE B CA 1
ATOM 3168 C C . ILE B 1 68 ? 19.422 26.094 14.305 1 98.31 68 ILE B C 1
ATOM 3170 O O . ILE B 1 68 ? 20.172 26.578 13.453 1 98.31 68 ILE B O 1
ATOM 3174 N N . ASP B 1 69 ? 18.625 26.859 15.086 1 98.56 69 ASP B N 1
ATOM 3175 C CA . ASP B 1 69 ? 18.609 28.312 15.164 1 98.56 69 ASP B CA 1
ATOM 3176 C C . ASP B 1 69 ? 17.781 28.922 14.031 1 98.56 69 ASP B C 1
ATOM 3178 O O . ASP B 1 69 ? 17.703 30.141 13.898 1 98.56 69 ASP B O 1
ATOM 3182 N N . ASP B 1 70 ? 17.203 28.094 13.211 1 98.5 70 ASP B N 1
ATOM 3183 C CA . ASP B 1 70 ? 16.266 28.594 12.211 1 98.5 70 ASP B CA 1
ATOM 3184 C C . ASP B 1 70 ? 14.852 28.703 12.773 1 98.5 70 ASP B C 1
ATOM 3186 O O . ASP B 1 70 ? 14.508 28 13.727 1 98.5 70 ASP B O 1
ATOM 3190 N N . VAL B 1 71 ? 14.039 29.516 12.125 1 98.75 71 VAL B N 1
ATOM 3191 C CA . VAL B 1 71 ? 12.648 29.703 12.516 1 98.75 71 VAL B CA 1
ATOM 3192 C C . VAL B 1 71 ? 11.859 28.422 12.25 1 98.75 71 VAL B C 1
ATOM 3194 O O . VAL B 1 71 ? 12.008 27.797 11.195 1 98.75 71 VAL B O 1
ATOM 3197 N N . MET B 1 72 ? 11.094 28.016 13.25 1 98.75 72 MET B N 1
ATOM 3198 C CA . MET B 1 72 ? 10.211 26.859 13.055 1 98.75 72 MET B CA 1
ATOM 3199 C C . MET B 1 72 ? 9.258 27.109 11.883 1 98.75 72 MET B C 1
ATOM 3201 O O . MET B 1 72 ? 8.805 28.234 11.672 1 98.75 72 MET B O 1
ATOM 3205 N N . VAL B 1 73 ? 8.914 26.078 11.18 1 98 73 VAL B N 1
ATOM 3206 C CA . VAL B 1 73 ? 8.109 26.188 9.961 1 98 73 VAL B CA 1
ATOM 3207 C C . VAL B 1 73 ? 6.629 26.125 10.312 1 98 73 VAL B C 1
ATOM 3209 O O . VAL B 1 73 ? 6.238 25.5 11.305 1 98 73 VAL B O 1
ATOM 3212 N N . ALA B 1 74 ? 5.801 26.703 9.445 1 98 74 ALA B N 1
ATOM 3213 C CA . ALA B 1 74 ? 4.344 26.641 9.562 1 98 74 ALA B CA 1
ATOM 3214 C C . ALA B 1 74 ? 3.668 27.344 8.391 1 98 74 ALA B C 1
ATOM 3216 O O . ALA B 1 74 ? 4.227 28.281 7.812 1 98 74 ALA B O 1
ATOM 3217 N N . GLY B 1 75 ? 2.449 26.844 8.07 1 98.12 75 GLY B N 1
ATOM 3218 C CA . GLY B 1 75 ? 1.561 27.719 7.32 1 98.12 75 GLY B CA 1
ATOM 3219 C C . GLY B 1 75 ? 1.077 28.906 8.125 1 98.12 75 GLY B C 1
ATOM 3220 O O . GLY B 1 75 ? 0.78 28.781 9.312 1 98.12 75 GLY B O 1
ATOM 3221 N N . THR B 1 76 ? 1.041 30.047 7.445 1 98.75 76 THR B N 1
ATOM 3222 C CA . THR B 1 76 ? 0.625 31.266 8.125 1 98.75 76 THR B CA 1
ATOM 3223 C C . THR B 1 76 ? -0.351 32.062 7.258 1 98.75 76 THR B C 1
ATOM 3225 O O . THR B 1 76 ? -0.223 32.094 6.031 1 98.75 76 THR B O 1
ATOM 3228 N N . VAL B 1 77 ? -1.321 32.531 7.895 1 98.88 77 VAL B N 1
ATOM 3229 C CA . VAL B 1 77 ? -2.16 33.562 7.273 1 98.88 77 VAL B CA 1
ATOM 3230 C C . VAL B 1 77 ? -1.656 34.969 7.66 1 98.88 77 VAL B C 1
ATOM 3232 O O . VAL B 1 77 ? -1.539 35.281 8.844 1 98.88 77 VAL B O 1
ATOM 3235 N N . CYS B 1 78 ? -1.396 35.75 6.641 1 98.75 78 CYS B N 1
ATOM 3236 C CA . CYS B 1 78 ? -0.731 37.031 6.836 1 98.75 78 CYS B CA 1
ATOM 3237 C C . CYS B 1 78 ? -1.496 38.156 6.145 1 98.75 78 CYS B C 1
ATOM 3239 O O . CYS B 1 78 ? -2.336 37.906 5.281 1 98.75 78 CYS B O 1
ATOM 3241 N N . GLN B 1 79 ? -1.211 39.312 6.621 1 98.44 79 GLN B N 1
ATOM 3242 C CA . GLN B 1 79 ? -1.514 40.5 5.828 1 98.44 79 GLN B CA 1
ATOM 3243 C C . GLN B 1 79 ? -0.238 41.156 5.297 1 98.44 79 GLN B C 1
ATOM 3245 O O . GLN B 1 79 ? 0.782 41.188 5.988 1 98.44 79 GLN B O 1
ATOM 3250 N N . VAL B 1 80 ? -0.363 41.625 4.098 1 98.5 80 VAL B N 1
ATOM 3251 C CA . VAL B 1 80 ? 0.75 42.375 3.535 1 98.5 80 VAL B CA 1
ATOM 3252 C C . VAL B 1 80 ? 0.849 43.75 4.219 1 98.5 80 VAL B C 1
ATOM 3254 O O . VAL B 1 80 ? -0.051 44.594 4.09 1 98.5 80 VAL B O 1
ATOM 3257 N N . GLU B 1 81 ? 1.897 43.938 4.934 1 97.75 81 GLU B N 1
ATOM 3258 C CA . GLU B 1 81 ? 2.049 45.219 5.641 1 97.75 81 GLU B CA 1
ATOM 3259 C C . GLU B 1 81 ? 2.668 46.281 4.738 1 97.75 81 GLU B C 1
ATOM 3261 O O . GLU B 1 81 ? 2.223 47.438 4.727 1 97.75 81 GLU B O 1
ATOM 3266 N N . VAL B 1 82 ? 3.748 45.906 4.039 1 97.75 82 VAL B N 1
ATOM 3267 C CA . VAL B 1 82 ? 4.418 46.75 3.039 1 97.75 82 VAL B CA 1
ATOM 3268 C C . VAL B 1 82 ? 4.66 45.906 1.774 1 97.75 82 VAL B C 1
ATOM 3270 O O . VAL B 1 82 ? 5.039 44.75 1.851 1 97.75 82 VAL B O 1
ATOM 3273 N N . SER B 1 83 ? 4.414 46.562 0.55 1 98.12 83 SER B N 1
ATOM 3274 C CA . SER B 1 83 ? 4.668 45.812 -0.672 1 98.12 83 SER B CA 1
ATOM 3275 C C . SER B 1 83 ? 5.504 46.625 -1.658 1 98.12 83 SER B C 1
ATOM 3277 O O . SER B 1 83 ? 5.156 47.75 -1.992 1 98.12 83 SER B O 1
ATOM 3279 N N . ASN B 1 84 ? 6.594 46.094 -2.02 1 98.25 84 ASN B N 1
ATOM 3280 C CA . ASN B 1 84 ? 7.367 46.5 -3.182 1 98.25 84 ASN B CA 1
ATOM 3281 C C . ASN B 1 84 ? 7.27 45.5 -4.32 1 98.25 84 ASN B C 1
ATOM 3283 O O . ASN B 1 84 ? 8.195 45.375 -5.121 1 98.25 84 ASN B O 1
ATOM 3287 N N . HIS B 1 85 ? 6.281 44.719 -4.273 1 97.38 85 HIS B N 1
ATOM 3288 C CA . HIS B 1 85 ? 5.988 43.688 -5.258 1 97.38 85 HIS B CA 1
ATOM 3289 C C . HIS B 1 85 ? 4.82 44.094 -6.152 1 97.38 85 HIS B C 1
ATOM 3291 O O . HIS B 1 85 ? 3.789 44.562 -5.66 1 97.38 85 HIS B O 1
ATOM 3297 N N . PRO B 1 86 ? 4.914 43.906 -7.441 1 96.94 86 PRO B N 1
ATOM 3298 C CA . PRO B 1 86 ? 3.875 44.406 -8.344 1 96.94 86 PRO B CA 1
ATOM 3299 C C . PRO B 1 86 ? 2.564 43.625 -8.227 1 96.94 86 PRO B C 1
ATOM 3301 O O . PRO B 1 86 ? 1.495 44.188 -8.523 1 96.94 86 PRO B O 1
ATOM 3304 N N . ASP B 1 87 ? 2.629 42.438 -7.758 1 97.25 87 ASP B N 1
ATOM 3305 C CA . ASP B 1 87 ? 1.45 41.562 -7.789 1 97.25 87 ASP B CA 1
ATOM 3306 C C . ASP B 1 87 ? 0.702 41.625 -6.461 1 97.25 87 ASP B C 1
ATOM 3308 O O . ASP B 1 87 ? -0.354 41 -6.316 1 97.25 87 ASP B O 1
ATOM 3312 N N . TYR B 1 88 ? 1.213 42.281 -5.438 1 97.94 88 TYR B N 1
ATOM 3313 C CA . TYR B 1 88 ? 0.612 42.312 -4.109 1 97.94 88 TYR B CA 1
ATOM 3314 C C . TYR B 1 88 ? 0.483 43.75 -3.596 1 97.94 88 TYR B C 1
ATOM 3316 O O . TYR B 1 88 ? 1.329 44.594 -3.885 1 97.94 88 TYR B O 1
ATOM 3324 N N . GLU B 1 89 ? -0.58 43.969 -2.754 1 97.38 89 GLU B N 1
ATOM 3325 C CA . GLU B 1 89 ? -0.833 45.281 -2.197 1 97.38 89 GLU B CA 1
ATOM 3326 C C . GLU B 1 89 ? -0.905 45.25 -0.674 1 97.38 89 GLU B C 1
ATOM 3328 O O . GLU B 1 89 ? -1.353 44.25 -0.097 1 97.38 89 GLU B O 1
ATOM 3333 N N . ALA B 1 90 ? -0.504 46.312 -0.114 1 97.5 90 ALA B N 1
ATOM 3334 C CA . ALA B 1 90 ? -0.651 46.438 1.334 1 97.5 90 ALA B CA 1
ATOM 3335 C C . ALA B 1 90 ? -2.104 46.25 1.757 1 97.5 90 ALA B C 1
ATOM 3337 O O . ALA B 1 90 ? -3.023 46.75 1.103 1 97.5 90 ALA B O 1
ATOM 3338 N N . GLY B 1 91 ? -2.279 45.469 2.801 1 97.69 91 GLY B N 1
ATOM 3339 C CA . GLY B 1 91 ? -3.611 45.219 3.324 1 97.69 91 GLY B CA 1
ATOM 3340 C C . GLY B 1 91 ? -4.195 43.875 2.854 1 97.69 91 GLY B C 1
ATOM 3341 O O . GLY B 1 91 ? -5.125 43.375 3.469 1 97.69 91 GLY B O 1
ATOM 3342 N N . GLU B 1 92 ? -3.688 43.344 1.819 1 97.75 92 GLU B N 1
ATOM 3343 C CA . GLU B 1 92 ? -4.191 42.062 1.284 1 97.75 92 GLU B CA 1
ATOM 3344 C C . GLU B 1 92 ? -3.852 40.906 2.207 1 97.75 92 GLU B C 1
ATOM 3346 O O . GLU B 1 92 ? -2.795 40.906 2.842 1 97.75 92 GLU B O 1
ATOM 3351 N N . TRP B 1 93 ? -4.781 39.969 2.252 1 98.56 93 TRP B N 1
ATOM 3352 C CA . TRP B 1 93 ? -4.559 38.75 3.039 1 98.56 93 TRP B CA 1
ATOM 3353 C C . TRP B 1 93 ? -3.984 37.625 2.172 1 98.56 93 TRP B C 1
ATOM 3355 O O . TRP B 1 93 ? -4.406 37.438 1.029 1 98.56 93 TRP B O 1
ATOM 3365 N N . VAL B 1 94 ? -3.014 36.906 2.717 1 98.5 94 VAL B N 1
ATOM 3366 C CA . VAL B 1 94 ? -2.389 35.812 1.972 1 98.5 94 VAL B CA 1
ATOM 3367 C C . VAL B 1 94 ? -2.133 34.656 2.902 1 98.5 94 VAL B C 1
ATOM 3369 O O . VAL B 1 94 ? -1.973 34.812 4.113 1 98.5 94 VAL B O 1
ATOM 3372 N N . LEU B 1 95 ? -2.246 33.438 2.41 1 98.44 95 LEU B N 1
ATOM 3373 C CA . LEU B 1 95 ? -1.699 32.219 3.01 1 98.44 95 LEU B CA 1
ATOM 3374 C C . LEU B 1 95 ? -0.267 32 2.545 1 98.44 95 LEU B C 1
ATOM 3376 O O . LEU B 1 95 ? 0.006 31.984 1.343 1 98.44 95 LEU B O 1
ATOM 3380 N N . ALA B 1 96 ? 0.658 31.906 3.453 1 98.19 96 ALA B N 1
ATOM 3381 C CA . ALA B 1 96 ? 2.066 31.734 3.105 1 98.19 96 ALA B CA 1
ATOM 3382 C C . ALA B 1 96 ? 2.668 30.531 3.822 1 98.19 96 ALA B C 1
ATOM 3384 O O . ALA B 1 96 ? 2.342 30.266 4.98 1 98.19 96 ALA B O 1
ATOM 3385 N N . TYR B 1 97 ? 3.59 29.844 3.148 1 96.88 97 TYR B N 1
ATOM 3386 C CA . TYR B 1 97 ? 4.227 28.672 3.736 1 96.88 97 TYR B CA 1
ATOM 3387 C C . TYR B 1 97 ? 5.711 28.922 3.969 1 96.88 97 TYR B C 1
ATOM 3389 O O . TYR B 1 97 ? 6.457 27.984 4.281 1 96.88 97 TYR B O 1
ATOM 3397 N N . THR B 1 98 ? 6.148 30.188 3.879 1 96.19 98 THR B N 1
ATOM 3398 C CA . THR B 1 98 ? 7.574 30.484 3.99 1 96.19 98 THR B CA 1
ATOM 3399 C C . THR B 1 98 ? 7.848 31.391 5.18 1 96.19 98 THR B C 1
ATOM 3401 O O . THR B 1 98 ? 8.969 31.891 5.348 1 96.19 98 THR B O 1
ATOM 3404 N N . VAL B 1 99 ? 6.871 31.672 5.961 1 97.56 99 VAL B N 1
ATOM 3405 C CA . VAL B 1 99 ? 7.004 32.625 7.066 1 97.56 99 VAL B CA 1
ATOM 3406 C C . VAL B 1 99 ? 7.484 31.891 8.32 1 97.56 99 VAL B C 1
ATOM 3408 O O . VAL B 1 99 ? 8.625 32.062 8.75 1 97.56 99 VAL B O 1
ATOM 3411 N N . GLY B 1 100 ? 6.629 30.922 8.82 1 98.31 100 GLY B N 1
ATOM 3412 C CA . GLY B 1 100 ? 6.988 30.172 10.008 1 98.31 100 GLY B CA 1
ATOM 3413 C C . GLY B 1 100 ? 6.551 30.828 11.297 1 98.31 100 GLY B C 1
ATOM 3414 O O . GLY B 1 100 ? 5.598 31.625 11.305 1 98.31 100 GLY B O 1
ATOM 3415 N N . TRP B 1 101 ? 7.238 30.438 12.414 1 98.81 101 TRP B N 1
ATOM 3416 C CA . TRP B 1 101 ? 6.852 30.906 13.742 1 98.81 101 TRP B CA 1
ATOM 3417 C C . TRP B 1 101 ? 7.461 32.281 14.039 1 98.81 101 TRP B C 1
ATOM 3419 O O . TRP B 1 101 ? 8.289 32.406 14.938 1 98.81 101 TRP B O 1
ATOM 3429 N N . GLN B 1 102 ? 6.949 33.312 13.422 1 98.69 102 GLN B N 1
ATOM 3430 C CA . GLN B 1 102 ? 7.449 34.656 13.703 1 98.69 102 GLN B CA 1
ATOM 3431 C C . GLN B 1 102 ? 6.422 35.719 13.32 1 98.69 102 GLN B C 1
ATOM 3433 O O . GLN B 1 102 ? 5.453 35.406 12.617 1 98.69 102 GLN B O 1
ATOM 3438 N N . ASP B 1 103 ? 6.586 36.938 13.734 1 98.44 103 ASP B N 1
ATOM 3439 C CA . ASP B 1 103 ? 5.637 38.031 13.555 1 98.44 103 ASP B CA 1
ATOM 3440 C C . ASP B 1 103 ? 5.637 38.5 12.102 1 98.44 103 ASP B C 1
ATOM 3442 O O . ASP B 1 103 ? 4.582 38.844 11.555 1 98.44 103 ASP B O 1
ATOM 3446 N N . TYR B 1 104 ? 6.832 38.594 11.562 1 98.25 104 TYR B N 1
ATOM 3447 C CA . TYR B 1 104 ? 7.012 39.219 10.25 1 98.25 104 TYR B CA 1
ATOM 3448 C C . TYR B 1 104 ? 8.016 38.406 9.422 1 98.25 104 TYR B C 1
ATOM 3450 O O . TYR B 1 104 ? 8.977 37.875 9.953 1 98.25 104 TYR B O 1
ATOM 3458 N N . ALA B 1 105 ? 7.836 38.438 8.148 1 98.31 105 ALA B N 1
ATOM 3459 C CA . ALA B 1 105 ? 8.797 37.812 7.242 1 98.31 105 ALA B CA 1
ATOM 3460 C C . ALA B 1 105 ? 8.758 38.469 5.863 1 98.31 105 ALA B C 1
ATOM 3462 O O . ALA B 1 105 ? 7.73 39.031 5.469 1 98.31 105 ALA B O 1
ATOM 3463 N N . ILE B 1 106 ? 9.828 38.406 5.18 1 98.38 106 ILE B N 1
ATOM 3464 C CA . ILE B 1 106 ? 9.898 38.844 3.789 1 98.38 106 ILE B CA 1
ATOM 3465 C C . ILE B 1 106 ? 9.43 37.719 2.867 1 98.38 106 ILE B C 1
ATOM 3467 O O . ILE B 1 106 ? 9.75 36.562 3.094 1 98.38 106 ILE B O 1
ATOM 3471 N N . SER B 1 107 ? 8.648 38.094 1.879 1 98.38 107 SER B N 1
ATOM 3472 C CA . SER B 1 107 ? 8.211 37.125 0.869 1 98.38 107 SER B CA 1
ATOM 3473 C C . SER B 1 107 ? 8.445 37.656 -0.539 1 98.38 107 SER B C 1
ATOM 3475 O O . SER B 1 107 ? 8.297 38.875 -0.787 1 98.38 107 SER B O 1
ATOM 3477 N N . THR B 1 108 ? 8.789 36.781 -1.45 1 97.69 108 THR B N 1
ATOM 3478 C CA . THR B 1 108 ? 8.898 37.125 -2.865 1 97.69 108 THR B CA 1
ATOM 3479 C C . THR B 1 108 ? 7.621 36.75 -3.613 1 97.69 108 THR B C 1
ATOM 3481 O O . THR B 1 108 ? 7.543 36.875 -4.832 1 97.69 108 THR B O 1
ATOM 3484 N N . GLY B 1 109 ? 6.719 36.25 -2.914 1 96.56 109 GLY B N 1
ATOM 3485 C CA . GLY B 1 109 ? 5.496 35.781 -3.541 1 96.56 109 GLY B CA 1
ATOM 3486 C C . GLY B 1 109 ? 5.496 34.281 -3.791 1 96.56 109 GLY B C 1
ATOM 3487 O O . GLY B 1 109 ? 4.469 33.719 -4.16 1 96.56 109 GLY B O 1
ATOM 3488 N N . GLU B 1 110 ? 6.637 33.688 -3.551 1 94.88 110 GLU B N 1
ATOM 3489 C CA . GLU B 1 110 ? 6.742 32.219 -3.711 1 94.88 110 GLU B CA 1
ATOM 3490 C C . GLU B 1 110 ? 5.949 31.5 -2.631 1 94.88 110 GLU B C 1
ATOM 3492 O O . GLU B 1 110 ? 6.035 31.844 -1.451 1 94.88 110 GLU B O 1
ATOM 3497 N N . MET B 1 111 ? 5.141 30.438 -3.014 1 94.62 111 MET B N 1
ATOM 3498 C CA . MET B 1 111 ? 4.344 29.609 -2.111 1 94.62 111 MET B CA 1
ATOM 3499 C C . MET B 1 111 ? 3.363 30.469 -1.314 1 94.62 111 MET B C 1
ATOM 3501 O O . MET B 1 111 ? 3.252 30.312 -0.096 1 94.62 111 MET B O 1
ATOM 3505 N N . VAL B 1 112 ? 2.801 31.453 -1.994 1 96.94 112 VAL B N 1
ATOM 3506 C CA . VAL B 1 112 ? 1.806 32.344 -1.413 1 96.94 112 VAL B CA 1
ATOM 3507 C C . VAL B 1 112 ? 0.489 32.219 -2.176 1 96.94 112 VAL B C 1
ATOM 3509 O O . VAL B 1 112 ? 0.481 32.156 -3.408 1 96.94 112 VAL B O 1
ATOM 3512 N N . ILE B 1 113 ? -0.582 32.094 -1.44 1 95.5 113 ILE B N 1
ATOM 3513 C CA . ILE B 1 113 ? -1.925 32.031 -2.008 1 95.5 113 ILE B CA 1
ATOM 3514 C C . ILE B 1 113 ? -2.707 33.281 -1.561 1 95.5 113 ILE B C 1
ATOM 3516 O O . ILE B 1 113 ? -2.783 33.562 -0.365 1 95.5 113 ILE B O 1
ATOM 3520 N N . LYS B 1 114 ? -3.307 34.031 -2.496 1 96.81 114 LYS B N 1
ATOM 3521 C CA . LYS B 1 114 ? -4.109 35.219 -2.172 1 96.81 114 LYS B CA 1
ATOM 3522 C C . LYS B 1 114 ? -5.438 34.812 -1.531 1 96.81 114 LYS B C 1
ATOM 3524 O O . LYS B 1 114 ? -6.09 33.875 -1.986 1 96.81 114 LYS B O 1
ATOM 3529 N N . LEU B 1 115 ? -5.797 35.469 -0.454 1 97.19 115 LEU B N 1
ATOM 3530 C CA . LEU B 1 115 ? -7.066 35.219 0.223 1 97.19 115 LEU B CA 1
ATOM 3531 C C . LEU B 1 115 ? -8.031 36.375 0.024 1 97.19 115 LEU B C 1
ATOM 3533 O O . LEU B 1 115 ? -9.164 36.344 0.51 1 97.19 115 LEU B O 1
ATOM 3537 N N . GLY B 1 116 ? -7.555 37.469 -0.654 1 95.75 116 GLY B N 1
ATOM 3538 C CA . GLY B 1 116 ? -8.375 38.625 -0.903 1 95.75 116 GLY B CA 1
ATOM 3539 C C . GLY B 1 116 ? -8.203 39.719 0.148 1 95.75 116 GLY B C 1
ATOM 3540 O O . GLY B 1 116 ? -7.367 39.594 1.043 1 95.75 116 GLY B O 1
ATOM 3541 N N . LYS B 1 117 ? -9.031 40.75 0.074 1 94.94 117 LYS B N 1
ATOM 3542 C CA . LYS B 1 117 ? -8.867 41.906 0.921 1 94.94 117 LYS B CA 1
ATOM 3543 C C . LYS B 1 117 ? -9.734 41.812 2.172 1 94.94 117 LYS B C 1
ATOM 3545 O O . LYS B 1 117 ? -9.406 42.406 3.211 1 94.94 117 LYS B O 1
ATOM 3550 N N . ASN B 1 118 ? -10.805 41.062 2.043 1 94.75 118 ASN B N 1
ATOM 3551 C CA . ASN B 1 118 ? -11.734 41 3.168 1 94.75 118 ASN B CA 1
ATOM 3552 C C . ASN B 1 118 ? -12.258 39.562 3.354 1 94.75 118 ASN B C 1
ATOM 3554 O O . ASN B 1 118 ? -13.469 39.344 3.299 1 94.75 118 ASN B O 1
ATOM 3558 N N . PRO B 1 119 ? -11.344 38.688 3.672 1 95.06 119 PRO B N 1
ATOM 3559 C CA . PRO B 1 119 ? -11.836 37.344 3.906 1 95.06 119 PRO B CA 1
ATOM 3560 C C . PRO B 1 119 ? -12.672 37.219 5.18 1 95.06 119 PRO B C 1
ATOM 3562 O O . PRO B 1 119 ? -12.367 37.875 6.18 1 95.06 119 PRO B O 1
ATOM 3565 N N . GLN B 1 120 ? -13.773 36.5 5.219 1 91.62 120 GLN B N 1
ATOM 3566 C CA . GLN B 1 120 ? -14.656 36.344 6.371 1 91.62 120 GLN B CA 1
ATOM 3567 C C . GLN B 1 120 ? -13.984 35.562 7.484 1 91.62 120 GLN B C 1
ATOM 3569 O O . GLN B 1 120 ? -14.016 35.938 8.648 1 91.62 120 GLN B O 1
ATOM 3574 N N . ASN B 1 121 ? -13.391 34.438 7.281 1 94.56 121 ASN B N 1
ATOM 3575 C CA . ASN B 1 121 ? -12.68 33.562 8.219 1 94.56 121 ASN B CA 1
ATOM 3576 C C . ASN B 1 121 ? -11.281 33.219 7.711 1 94.56 121 ASN B C 1
ATOM 3578 O O . ASN B 1 121 ? -11.023 32.062 7.336 1 94.56 121 ASN B O 1
ATOM 3582 N N . PRO B 1 122 ? -10.375 34.125 7.785 1 97 122 PRO B N 1
ATOM 3583 C CA . PRO B 1 122 ? -9.07 33.906 7.145 1 97 122 PRO B CA 1
ATOM 3584 C C . PRO B 1 122 ? 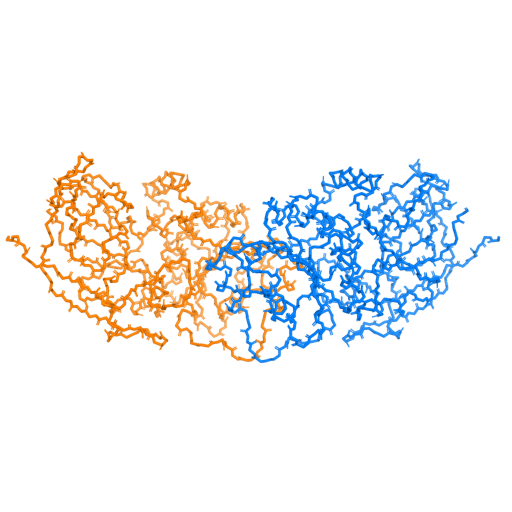-8.32 32.719 7.73 1 97 122 PRO B C 1
ATOM 3586 O O . PRO B 1 122 ? -7.602 32.031 7.008 1 97 122 PRO B O 1
ATOM 3589 N N . SER B 1 123 ? -8.508 32.438 9.055 1 97.75 123 SER B N 1
ATOM 3590 C CA . SER B 1 123 ? -7.773 31.344 9.688 1 97.75 123 SER B CA 1
ATOM 3591 C C . SER B 1 123 ? -8.203 30 9.133 1 97.75 123 SER B C 1
ATOM 3593 O O . SER B 1 123 ? -7.48 29 9.266 1 97.75 123 SER B O 1
ATOM 3595 N N . TYR B 1 124 ? -9.406 29.891 8.477 1 97.81 124 TYR B N 1
ATOM 3596 C CA . TYR B 1 124 ? -9.875 28.641 7.902 1 97.81 124 TYR B CA 1
ATOM 3597 C C . TYR B 1 124 ? -8.914 28.125 6.844 1 97.81 124 TYR B C 1
ATOM 3599 O O . TYR B 1 124 ? -8.844 26.922 6.594 1 97.81 124 TYR B O 1
ATOM 3607 N N . ALA B 1 125 ? -8.156 29.078 6.258 1 98.12 125 ALA B N 1
ATOM 3608 C CA . ALA B 1 125 ? -7.191 28.734 5.219 1 98.12 125 ALA B CA 1
ATOM 3609 C C . ALA B 1 125 ? -6.047 27.906 5.789 1 98.12 125 ALA B C 1
ATOM 3611 O O . ALA B 1 125 ? -5.277 27.297 5.039 1 98.12 125 ALA B O 1
ATOM 3612 N N . LEU B 1 126 ? -5.949 27.781 7.113 1 98.44 126 LEU B N 1
ATOM 3613 C CA . LEU B 1 126 ? -4.926 26.969 7.762 1 98.44 126 LEU B CA 1
ATOM 3614 C C . LEU B 1 126 ? -5.453 25.578 8.086 1 98.44 126 LEU B C 1
ATOM 3616 O O . LEU B 1 126 ? -4.691 24.703 8.5 1 98.44 126 LEU B O 1
ATOM 3620 N N . GLY B 1 127 ? -6.746 25.406 7.914 1 97.81 127 GLY B N 1
ATOM 3621 C CA . GLY B 1 127 ? -7.371 24.141 8.297 1 97.81 127 GLY B CA 1
ATOM 3622 C C . GLY B 1 127 ? -8.242 23.547 7.207 1 97.81 127 GLY B C 1
ATOM 3623 O O . GLY B 1 127 ? -7.727 23.047 6.207 1 97.81 127 GLY B O 1
ATOM 3624 N N . VAL B 1 128 ? -9.555 23.734 7.309 1 98.12 128 VAL B N 1
ATOM 3625 C CA . VAL B 1 128 ? -10.562 23.031 6.508 1 98.12 128 VAL B CA 1
ATOM 3626 C C . VAL B 1 128 ? -10.5 23.531 5.062 1 98.12 128 VAL B C 1
ATOM 3628 O O . VAL B 1 128 ? -10.734 22.766 4.129 1 98.12 128 VAL B O 1
ATOM 3631 N N . ALA B 1 129 ? -10.117 24.797 4.84 1 97.88 129 ALA B N 1
ATOM 3632 C CA . ALA B 1 129 ? -10.039 25.375 3.5 1 97.88 129 ALA B CA 1
ATOM 3633 C C . ALA B 1 129 ? -8.594 25.422 3.006 1 97.88 129 ALA B C 1
ATOM 3635 O O . ALA B 1 129 ? -8.312 26.031 1.968 1 97.88 129 ALA B O 1
ATOM 3636 N N . GLY B 1 130 ? -7.684 24.844 3.758 1 97.38 130 GLY B N 1
ATOM 3637 C CA . GLY B 1 130 ? -6.266 24.828 3.432 1 97.38 130 GLY B CA 1
ATOM 3638 C C . GLY B 1 130 ? -5.691 23.422 3.336 1 97.38 130 GLY B C 1
ATOM 3639 O O . GLY B 1 130 ? -6.367 22.5 2.873 1 97.38 130 GLY B O 1
ATOM 3640 N N . MET B 1 131 ? -4.469 23.281 3.678 1 97.62 131 MET B N 1
ATOM 3641 C CA . MET B 1 131 ? -3.678 22.078 3.469 1 97.62 131 MET B CA 1
ATOM 3642 C C . MET B 1 131 ? -4.344 20.875 4.125 1 97.62 131 MET B C 1
ATOM 3644 O O . MET B 1 131 ? -4.523 19.828 3.486 1 97.62 131 MET B O 1
ATOM 3648 N N . PRO B 1 132 ? -4.836 20.938 5.41 1 98.31 132 PRO B N 1
ATOM 3649 C CA . PRO B 1 132 ? -5.48 19.781 6.012 1 98.31 132 PRO B CA 1
ATOM 3650 C C . PRO B 1 132 ? -6.742 19.344 5.262 1 98.31 132 PRO B C 1
ATOM 3652 O O . PRO B 1 132 ? -6.961 18.156 5.051 1 98.31 132 PRO B O 1
ATOM 3655 N N . GLY B 1 133 ? -7.574 20.375 4.871 1 98.69 133 GLY B N 1
ATOM 3656 C CA . GLY B 1 133 ? -8.742 20.047 4.07 1 98.69 133 GLY B CA 1
ATOM 3657 C C . GLY B 1 133 ? -8.391 19.422 2.738 1 98.69 133 GLY B C 1
ATOM 3658 O O . GLY B 1 133 ? -9.031 18.453 2.32 1 98.69 133 GLY B O 1
ATOM 3659 N N . PHE B 1 134 ? -7.402 20 2.084 1 98.75 134 PHE B N 1
ATOM 3660 C CA . PHE B 1 134 ? -6.926 19.484 0.801 1 98.75 134 PHE B CA 1
ATOM 3661 C C . PHE B 1 134 ? -6.395 18.062 0.943 1 98.75 134 PHE B C 1
ATOM 3663 O O . PHE B 1 134 ? -6.676 17.203 0.106 1 98.75 134 PHE B O 1
ATOM 3670 N N . THR B 1 135 ? -5.711 17.797 2.004 1 98.81 135 THR B N 1
ATOM 3671 C CA . THR B 1 135 ? -5.172 16.484 2.318 1 98.81 135 THR B CA 1
ATOM 3672 C C . THR B 1 135 ? -6.297 15.461 2.49 1 98.81 135 THR B C 1
ATOM 3674 O O . THR B 1 135 ? -6.25 14.375 1.912 1 98.81 135 THR B O 1
ATOM 3677 N N . ALA B 1 136 ? -7.289 15.836 3.238 1 98.94 136 ALA B N 1
ATOM 3678 C CA . ALA B 1 136 ? -8.453 14.969 3.436 1 98.94 136 ALA B CA 1
ATOM 3679 C C . ALA B 1 136 ? -9.141 14.664 2.109 1 98.94 136 ALA B C 1
ATOM 3681 O O . ALA B 1 136 ? -9.453 13.508 1.815 1 98.94 136 ALA B O 1
ATOM 3682 N N . TYR B 1 137 ? -9.328 15.719 1.329 1 98.94 137 TYR B N 1
ATOM 3683 C CA . TYR B 1 137 ? -10.07 15.672 0.073 1 98.94 137 TYR B CA 1
ATOM 3684 C C . TYR B 1 137 ? -9.414 14.711 -0.911 1 98.94 137 TYR B C 1
ATOM 3686 O O . TYR B 1 137 ? -10.039 13.758 -1.373 1 98.94 137 TYR B O 1
ATOM 3694 N N . MET B 1 138 ? -8.156 14.891 -1.173 1 98.88 138 MET B N 1
ATOM 3695 C CA . MET B 1 138 ? -7.488 14.078 -2.186 1 98.88 138 MET B CA 1
ATOM 3696 C C . MET B 1 138 ? -7.203 12.68 -1.655 1 98.88 138 MET B C 1
ATOM 3698 O O . MET B 1 138 ? -7.355 11.695 -2.381 1 98.88 138 MET B O 1
ATOM 3702 N N . GLY B 1 139 ? -6.746 12.586 -0.372 1 98.88 139 GLY B N 1
ATOM 3703 C CA . GLY B 1 139 ? -6.512 11.266 0.192 1 98.88 139 GLY B CA 1
ATOM 3704 C C . GLY B 1 139 ? -7.727 10.359 0.116 1 98.88 139 GLY B C 1
ATOM 3705 O O . GLY B 1 139 ? -7.613 9.195 -0.256 1 98.88 139 GLY B O 1
ATOM 3706 N N . LEU B 1 140 ? -8.875 10.914 0.433 1 98.94 140 LEU B N 1
ATOM 3707 C CA . LEU B 1 140 ? -10.086 10.117 0.446 1 98.94 140 LEU B CA 1
ATOM 3708 C C . LEU B 1 140 ? -10.57 9.828 -0.974 1 98.94 140 LEU B C 1
ATOM 3710 O O . LEU B 1 140 ? -10.828 8.672 -1.324 1 98.94 140 LEU B O 1
ATOM 3714 N N . LEU B 1 141 ? -10.648 10.844 -1.802 1 98.88 141 LEU B N 1
ATOM 3715 C CA . LEU B 1 141 ? -11.367 10.695 -3.064 1 98.88 141 LEU B CA 1
ATOM 3716 C C . LEU B 1 141 ? -10.484 10.047 -4.121 1 98.88 141 LEU B C 1
ATOM 3718 O O . LEU B 1 141 ? -10.977 9.312 -4.98 1 98.88 141 LEU B O 1
ATOM 3722 N N . ASP B 1 142 ? -9.219 10.336 -4.059 1 98.81 142 ASP B N 1
ATOM 3723 C CA . ASP B 1 142 ? -8.367 9.789 -5.113 1 98.81 142 ASP B CA 1
ATOM 3724 C C . ASP B 1 142 ? -7.777 8.445 -4.699 1 98.81 142 ASP B C 1
ATOM 3726 O O . ASP B 1 142 ? -7.707 7.516 -5.508 1 98.81 142 ASP B O 1
ATOM 3730 N N . ILE B 1 143 ? -7.273 8.281 -3.514 1 98.81 143 ILE B N 1
ATOM 3731 C CA . ILE B 1 143 ? -6.676 7.023 -3.066 1 98.81 143 ILE B CA 1
ATOM 3732 C C . ILE B 1 143 ? -7.762 6.121 -2.48 1 98.81 143 ILE B C 1
ATOM 3734 O O . ILE B 1 143 ? -7.855 4.941 -2.836 1 98.81 143 ILE B O 1
ATOM 3738 N N . GLY B 1 144 ? -8.617 6.676 -1.595 1 98.88 144 GLY B N 1
ATOM 3739 C CA . GLY B 1 144 ? -9.664 5.891 -0.958 1 98.88 144 GLY B CA 1
ATOM 3740 C C . GLY B 1 144 ? -10.766 5.48 -1.912 1 98.88 144 GLY B C 1
ATOM 3741 O O . GLY B 1 144 ? -11.344 4.398 -1.778 1 98.88 144 GLY B O 1
ATOM 3742 N N . GLN B 1 145 ? -11.172 6.398 -2.801 1 98.81 145 GLN B N 1
ATOM 3743 C CA . GLN B 1 145 ? -12.203 6.172 -3.809 1 98.81 145 GLN B CA 1
ATOM 3744 C C . GLN B 1 145 ? -13.461 5.57 -3.184 1 98.81 145 GLN B C 1
ATOM 3746 O O . GLN B 1 145 ? -13.93 4.516 -3.617 1 98.81 145 GLN B O 1
ATOM 3751 N N . PRO B 1 146 ? -14.008 6.266 -2.209 1 98.75 146 PRO B N 1
ATOM 3752 C CA . PRO B 1 146 ? -15.172 5.715 -1.507 1 98.75 146 PRO B CA 1
ATOM 3753 C C . PRO B 1 146 ? -16.391 5.562 -2.414 1 98.75 146 PRO B C 1
ATOM 3755 O O . PRO B 1 146 ? -16.594 6.375 -3.32 1 98.75 146 PRO B O 1
ATOM 3758 N N . LYS B 1 147 ? -17.203 4.551 -2.221 1 98.62 147 LYS B N 1
ATOM 3759 C CA . LYS B 1 147 ? -18.469 4.316 -2.891 1 98.62 147 LYS B CA 1
ATOM 3760 C C . LYS B 1 147 ? -19.625 4.355 -1.896 1 98.62 147 LYS B C 1
ATOM 3762 O O . LYS B 1 147 ? -19.469 3.984 -0.731 1 98.62 147 LYS B O 1
ATOM 3767 N N . PRO B 1 148 ? -20.797 4.875 -2.42 1 98.69 148 PRO B N 1
ATOM 3768 C CA . PRO B 1 148 ? -21.938 4.883 -1.516 1 98.69 148 PRO B CA 1
ATOM 3769 C C . PRO B 1 148 ? -22.188 3.525 -0.86 1 98.69 148 PRO B C 1
ATOM 3771 O O . PRO B 1 148 ? -22.094 2.49 -1.522 1 98.69 148 PRO B O 1
ATOM 3774 N N . GLY B 1 149 ? -22.406 3.551 0.467 1 98.44 149 GLY B N 1
ATOM 3775 C CA . GLY B 1 149 ? -22.719 2.328 1.19 1 98.44 149 GLY B CA 1
ATOM 3776 C C . GLY B 1 149 ? -21.5 1.684 1.826 1 98.44 149 GLY B C 1
ATOM 3777 O O . GLY B 1 149 ? -21.641 0.854 2.729 1 98.44 149 GLY B O 1
ATOM 3778 N N . GLU B 1 150 ? -20.297 2.039 1.408 1 98.81 150 GLU B N 1
ATOM 3779 C CA . GLU B 1 150 ? -19.078 1.486 1.98 1 98.81 150 GLU B CA 1
ATOM 3780 C C . GLU B 1 150 ? -18.828 2.021 3.389 1 98.81 150 GLU B C 1
ATOM 3782 O O . GLU B 1 150 ? -19.344 3.082 3.752 1 98.81 150 GLU B O 1
ATOM 3787 N N . THR B 1 151 ? -18.109 1.281 4.145 1 98.94 151 THR B N 1
ATOM 3788 C CA . THR B 1 151 ? -17.719 1.679 5.492 1 98.94 151 THR B CA 1
ATOM 3789 C C . THR B 1 151 ? -16.328 2.318 5.484 1 98.94 151 THR B C 1
ATOM 3791 O O . THR B 1 151 ? -15.359 1.693 5.062 1 98.94 151 THR B O 1
ATOM 3794 N N . ILE B 1 152 ? -16.266 3.543 5.949 1 98.94 152 ILE B N 1
ATOM 3795 C CA . ILE B 1 152 ? -15.031 4.297 6.074 1 98.94 152 ILE B CA 1
ATOM 3796 C C . ILE B 1 152 ? -14.68 4.477 7.547 1 98.94 152 ILE B C 1
ATOM 3798 O O . ILE B 1 152 ? -15.516 4.918 8.344 1 98.94 152 ILE B O 1
ATOM 3802 N N . VAL B 1 153 ? -13.469 4.062 7.926 1 98.94 153 VAL B N 1
ATOM 3803 C CA . VAL B 1 153 ? -12.961 4.312 9.266 1 98.94 153 VAL B CA 1
ATOM 3804 C C . VAL B 1 153 ? -11.859 5.371 9.219 1 98.94 153 VAL B C 1
ATOM 3806 O O . VAL B 1 153 ? -10.984 5.32 8.352 1 98.94 153 VAL B O 1
ATOM 3809 N N . VAL B 1 154 ? -11.938 6.309 10.133 1 98.88 154 VAL B N 1
ATOM 3810 C CA . VAL B 1 154 ? -11.008 7.43 10.141 1 98.88 154 VAL B CA 1
ATOM 3811 C C . VAL B 1 154 ? -10.305 7.516 11.492 1 98.88 154 VAL B C 1
ATOM 3813 O O . VAL B 1 154 ? -10.961 7.691 12.523 1 98.88 154 VAL B O 1
ATOM 3816 N N . ALA B 1 155 ? -9 7.363 11.5 1 98.56 155 ALA B N 1
ATOM 3817 C CA . ALA B 1 155 ? -8.227 7.633 12.711 1 98.56 155 ALA B CA 1
ATOM 3818 C C . ALA B 1 155 ? -8.062 9.133 12.93 1 98.56 155 ALA B C 1
ATOM 3820 O O . ALA B 1 155 ? -8.023 9.914 11.977 1 98.56 155 ALA B O 1
ATOM 3821 N N . SER B 1 156 ? -7.891 9.539 14.273 1 98.06 156 SER B N 1
ATOM 3822 C CA . SER B 1 156 ? -7.844 10.961 14.617 1 98.06 156 SER B CA 1
ATOM 3823 C C . SER B 1 156 ? -9.023 11.719 14.008 1 98.06 156 SER B C 1
ATOM 3825 O O . SER B 1 156 ? -8.828 12.719 13.32 1 98.06 156 SER B O 1
ATOM 3827 N N . ALA B 1 157 ? -10.211 11.242 14.32 1 98.44 157 ALA B N 1
ATOM 3828 C CA . ALA B 1 157 ? -11.438 11.617 13.617 1 98.44 157 ALA B CA 1
ATOM 3829 C C . ALA B 1 157 ? -11.82 13.07 13.914 1 98.44 157 ALA B C 1
ATOM 3831 O O . ALA B 1 157 ? -12.609 13.672 13.18 1 98.44 157 ALA B O 1
ATOM 3832 N N . THR B 1 158 ? -11.32 13.602 14.992 1 97.94 158 THR B N 1
ATOM 3833 C CA . THR B 1 158 ? -11.727 14.961 15.336 1 97.94 158 THR B CA 1
ATOM 3834 C C . THR B 1 158 ? -10.586 15.945 15.07 1 97.94 158 THR B C 1
ATOM 3836 O O . THR B 1 158 ? -10.688 17.125 15.414 1 97.94 158 THR B O 1
ATOM 3839 N N . GLY B 1 159 ? -9.5 15.461 14.539 1 97.38 159 GLY B N 1
ATOM 3840 C CA . GLY B 1 159 ? -8.438 16.344 14.078 1 97.38 159 GLY B CA 1
ATOM 3841 C C . GLY B 1 159 ? -8.773 17.062 12.781 1 97.38 159 GLY B C 1
ATOM 3842 O O . GLY B 1 159 ? -9.828 16.812 12.188 1 97.38 159 GLY B O 1
ATOM 3843 N N . PRO B 1 160 ? -7.875 17.906 12.391 1 97.44 160 PRO B N 1
ATOM 3844 C CA . PRO B 1 160 ? -8.172 18.734 11.211 1 97.44 160 PRO B CA 1
ATOM 3845 C C . PRO B 1 160 ? -8.375 17.906 9.945 1 97.44 160 PRO B C 1
ATOM 3847 O O . PRO B 1 160 ? -9.312 18.156 9.18 1 97.44 160 PRO B O 1
ATOM 3850 N N . VAL B 1 161 ? -7.547 16.906 9.703 1 98.56 161 VAL B N 1
ATOM 3851 C CA . VAL B 1 161 ? -7.684 16.078 8.516 1 98.56 161 VAL B CA 1
ATOM 3852 C C . VAL B 1 161 ? -8.82 15.07 8.719 1 98.56 161 VAL B C 1
ATOM 3854 O O . VAL B 1 161 ? -9.727 14.977 7.883 1 98.56 161 VAL B O 1
ATOM 3857 N N . GLY B 1 162 ? -8.859 14.398 9.836 1 98.69 162 GLY B N 1
ATOM 3858 C CA . GLY B 1 162 ? -9.82 13.344 10.102 1 98.69 162 GLY B CA 1
ATOM 3859 C C . GLY B 1 162 ? -11.258 13.836 10.078 1 98.69 162 GLY B C 1
ATOM 3860 O O . GLY B 1 162 ? -12.133 13.18 9.508 1 98.69 162 GLY B O 1
ATOM 3861 N N . SER B 1 163 ? -11.508 14.961 10.727 1 98.75 163 SER B N 1
ATOM 3862 C CA . SER B 1 163 ? -12.867 15.5 10.758 1 98.75 163 SER B CA 1
ATOM 3863 C C . SER B 1 163 ? -13.367 15.836 9.359 1 98.75 163 SER B C 1
ATOM 3865 O O . SER B 1 163 ? -14.547 15.625 9.047 1 98.75 163 SER B O 1
ATOM 3867 N N . THR B 1 164 ? -12.461 16.312 8.539 1 98.81 164 THR B N 1
ATOM 3868 C CA . THR B 1 164 ? -12.812 16.656 7.164 1 98.81 164 THR B CA 1
ATOM 3869 C C . THR B 1 164 ? -13.07 15.383 6.348 1 98.81 164 THR B C 1
ATOM 3871 O O . THR B 1 164 ? -14.047 15.312 5.602 1 98.81 164 THR B O 1
ATOM 3874 N N . VAL B 1 165 ? -12.258 14.359 6.484 1 98.94 165 VAL B N 1
ATOM 3875 C CA . VAL B 1 165 ? -12.422 13.078 5.797 1 98.94 165 VAL B CA 1
ATOM 3876 C C . VAL B 1 165 ? -13.805 12.508 6.09 1 98.94 165 VAL B C 1
ATOM 3878 O O . VAL B 1 165 ? -14.531 12.117 5.172 1 98.94 165 VAL B O 1
ATOM 3881 N N . GLY B 1 166 ? -14.164 12.469 7.391 1 98.88 166 GLY B N 1
ATOM 3882 C CA . GLY B 1 166 ? -15.438 11.883 7.773 1 98.88 166 GLY B CA 1
ATOM 3883 C C . GLY B 1 166 ? -16.625 12.609 7.168 1 98.88 166 GLY B C 1
ATOM 3884 O O . GLY B 1 166 ? -17.562 11.969 6.684 1 98.88 166 GLY B O 1
ATOM 3885 N N . GLN B 1 167 ? -16.562 13.883 7.176 1 98.94 167 GLN B N 1
ATOM 3886 C CA . GLN B 1 167 ? -17.672 14.664 6.652 1 98.94 167 GLN B CA 1
ATOM 3887 C C . GLN B 1 167 ? -17.781 14.508 5.141 1 98.94 167 GLN B C 1
ATOM 3889 O O . GLN B 1 167 ? -18.891 14.383 4.609 1 98.94 167 GLN B O 1
ATOM 3894 N N . ILE B 1 168 ? -16.656 14.516 4.398 1 98.94 168 ILE B N 1
ATOM 3895 C CA . ILE B 1 168 ? -16.703 14.289 2.957 1 98.94 168 ILE B CA 1
ATOM 3896 C C . ILE B 1 168 ? -17.25 12.891 2.666 1 98.94 168 ILE B C 1
ATOM 3898 O O . ILE B 1 168 ? -18.047 12.711 1.749 1 98.94 168 ILE B O 1
ATOM 3902 N N . ALA B 1 169 ? -16.797 11.906 3.436 1 98.94 169 ALA B N 1
ATOM 3903 C CA . ALA B 1 169 ? -17.281 10.539 3.258 1 98.94 169 ALA B CA 1
ATOM 3904 C C . ALA B 1 169 ? -18.797 10.469 3.422 1 98.94 169 ALA B C 1
ATOM 3906 O O . ALA B 1 169 ? -19.484 9.758 2.676 1 98.94 169 ALA B O 1
ATOM 3907 N N . LYS B 1 170 ? -19.297 11.211 4.414 1 98.88 170 LYS B N 1
ATOM 3908 C CA . LYS B 1 170 ? -20.75 11.266 4.605 1 98.88 170 LYS B CA 1
ATOM 3909 C C . LYS B 1 170 ? -21.438 11.867 3.383 1 98.88 170 LYS B C 1
ATOM 3911 O O . LYS B 1 170 ? -22.469 11.375 2.939 1 98.88 170 LYS B O 1
ATOM 3916 N N . LEU B 1 171 ? -20.875 12.945 2.84 1 98.75 171 LEU B N 1
ATOM 3917 C CA . LEU B 1 171 ? -21.422 13.578 1.644 1 98.75 171 LEU B CA 1
ATOM 3918 C C . LEU B 1 171 ? -21.422 12.609 0.467 1 98.75 171 LEU B C 1
ATOM 3920 O O . LEU B 1 171 ? -22.234 12.742 -0.452 1 98.75 171 LEU B O 1
ATOM 3924 N N . LYS B 1 172 ? -20.547 11.609 0.478 1 98.62 172 LYS B N 1
ATOM 3925 C CA . LYS B 1 172 ? -20.453 10.625 -0.6 1 98.62 172 LYS B CA 1
ATOM 3926 C C . LYS B 1 172 ? -21.344 9.422 -0.33 1 98.62 172 LYS B C 1
ATOM 3928 O O . LYS B 1 172 ? -21.312 8.438 -1.076 1 98.62 172 LYS B O 1
ATOM 3933 N N . GLY B 1 173 ? -22.078 9.43 0.748 1 98.69 173 GLY B N 1
ATOM 3934 C CA . GLY B 1 173 ? -23.094 8.414 1.007 1 98.69 173 GLY B CA 1
ATOM 3935 C C . GLY B 1 173 ? -22.531 7.199 1.725 1 98.69 173 GLY B C 1
ATOM 3936 O O . GLY B 1 173 ? -23.109 6.109 1.64 1 98.69 173 GLY B O 1
ATOM 3937 N N . CYS B 1 174 ? -21.469 7.352 2.461 1 98.81 174 CYS B N 1
ATOM 3938 C CA . CYS B 1 174 ? -20.844 6.219 3.123 1 98.81 174 CYS B CA 1
ATOM 3939 C C . CYS B 1 174 ? -21.25 6.137 4.586 1 98.81 174 CYS B C 1
ATOM 3941 O O . CYS B 1 174 ? -21.797 7.098 5.137 1 98.81 174 CYS B O 1
ATOM 3943 N N . ARG B 1 175 ? -21.109 4.957 5.188 1 98.88 175 ARG B N 1
ATOM 3944 C CA . ARG B 1 175 ? -21.094 4.812 6.641 1 98.88 175 ARG B CA 1
ATOM 3945 C C . ARG B 1 175 ? -19.734 5.184 7.223 1 98.88 175 ARG B C 1
ATOM 3947 O O . ARG B 1 175 ? -18.703 4.664 6.785 1 98.88 175 ARG B O 1
ATOM 3954 N N . VAL B 1 176 ? -19.719 6.043 8.172 1 98.94 176 VAL B N 1
ATOM 3955 C CA . VAL B 1 176 ? -18.453 6.574 8.656 1 98.94 176 VAL B CA 1
ATOM 3956 C C . VAL B 1 176 ? -18.297 6.273 10.141 1 98.94 176 VAL B C 1
ATOM 3958 O O . VAL B 1 176 ? -19.156 6.625 10.945 1 98.94 176 VAL B O 1
ATOM 3961 N N . VAL B 1 177 ? -17.219 5.594 10.523 1 98.94 177 VAL B N 1
ATOM 3962 C CA . VAL B 1 177 ? -16.828 5.324 11.898 1 98.94 177 VAL B CA 1
ATOM 3963 C C . VAL B 1 177 ? -15.539 6.059 12.227 1 98.94 177 VAL B C 1
ATOM 3965 O O . VAL B 1 177 ? -14.516 5.859 11.562 1 98.94 177 VAL B O 1
ATOM 3968 N N . GLY B 1 178 ? -15.609 6.945 13.219 1 98.94 178 GLY B N 1
ATOM 3969 C CA . GLY B 1 178 ? -14.422 7.652 13.672 1 98.94 178 GLY B CA 1
ATOM 3970 C C . GLY B 1 178 ? -13.742 6.984 14.852 1 98.94 178 GLY B C 1
ATOM 3971 O O . GLY B 1 178 ? -14.383 6.234 15.602 1 98.94 178 GLY B O 1
ATOM 3972 N N . ILE B 1 179 ? -12.492 7.156 14.984 1 98.88 179 ILE B N 1
ATOM 3973 C CA . ILE B 1 179 ? -11.711 6.816 16.172 1 98.88 179 ILE B CA 1
ATOM 3974 C C . ILE B 1 179 ? -11.094 8.086 16.766 1 98.88 179 ILE B C 1
ATOM 3976 O O . ILE B 1 179 ? -10.398 8.82 16.062 1 98.88 179 ILE B O 1
ATOM 3980 N N . ALA B 1 180 ? -11.406 8.422 17.953 1 98.31 180 ALA B N 1
ATOM 3981 C CA . ALA B 1 180 ? -10.898 9.617 18.625 1 98.31 180 ALA B CA 1
ATOM 3982 C C . ALA B 1 180 ? -10.523 9.312 20.078 1 98.31 180 ALA B C 1
ATOM 3984 O O . ALA B 1 180 ? -10.68 8.18 20.547 1 98.31 180 ALA B O 1
ATOM 3985 N N . GLY B 1 181 ? -9.914 10.258 20.719 1 97.12 181 GLY B N 1
ATOM 3986 C CA . GLY B 1 181 ? -9.516 10.07 22.109 1 97.12 181 GLY B CA 1
ATOM 3987 C C . GLY B 1 181 ? -10.406 10.805 23.094 1 97.12 181 GLY B C 1
ATOM 3988 O O . GLY B 1 181 ? -10.273 12.023 23.266 1 97.12 181 GLY B O 1
ATOM 3989 N N . GLY B 1 182 ? -11.227 10.031 23.766 1 96.69 182 GLY B N 1
ATOM 3990 C CA . GLY B 1 182 ? -12.07 10.641 24.781 1 96.69 182 GLY B CA 1
ATOM 3991 C C . GLY B 1 182 ? -13.531 10.695 24.391 1 96.69 182 GLY B C 1
ATOM 3992 O O . GLY B 1 182 ? -13.859 10.891 23.219 1 96.69 182 GLY B O 1
ATOM 3993 N N . GLU B 1 183 ? -14.383 10.664 25.359 1 97.12 183 GLU B N 1
ATOM 3994 C CA . GLU B 1 183 ? -15.828 10.609 25.156 1 97.12 183 GLU B CA 1
ATOM 3995 C C . GLU B 1 183 ? -16.344 11.883 24.484 1 97.12 183 GLU B C 1
ATOM 3997 O O . GLU B 1 183 ? -17.203 11.82 23.594 1 97.12 183 GLU B O 1
ATOM 4002 N N . GLU B 1 184 ? -15.836 12.984 24.906 1 97.75 184 GLU B N 1
ATOM 4003 C CA . GLU B 1 184 ? -16.281 14.266 24.375 1 97.75 184 GLU B CA 1
ATOM 4004 C C . GLU B 1 184 ? -16 14.359 22.875 1 97.75 184 GLU B C 1
ATOM 4006 O O . GLU B 1 184 ? -16.875 14.781 22.094 1 97.75 184 GLU B O 1
ATOM 4011 N N . LYS B 1 185 ? -14.836 13.977 22.484 1 98 185 LYS B N 1
ATOM 4012 C CA . LYS B 1 185 ? -14.469 14.031 21.078 1 98 185 LYS B CA 1
ATOM 4013 C C . LYS B 1 185 ? -15.312 13.062 20.25 1 98 185 LYS B C 1
ATOM 4015 O O . LYS B 1 185 ? -15.734 13.383 19.141 1 98 185 LYS B O 1
ATOM 4020 N N . CYS B 1 186 ? -15.57 11.914 20.812 1 98.69 186 CYS B N 1
ATOM 4021 C CA . CYS B 1 186 ? -16.406 10.938 20.125 1 98.69 186 CYS B CA 1
ATOM 4022 C C . CYS B 1 186 ? -17.828 11.461 19.953 1 98.69 186 CYS B C 1
ATOM 4024 O O . CYS B 1 186 ? -18.438 11.32 18.891 1 98.69 186 CYS B O 1
ATOM 4026 N N . ARG B 1 187 ? -18.344 12.016 21.016 1 98.5 187 ARG B N 1
ATOM 4027 C CA . ARG B 1 187 ? -19.688 12.602 20.953 1 98.5 187 ARG B CA 1
ATOM 4028 C C . ARG B 1 187 ? -19.75 13.711 19.906 1 98.5 187 ARG B C 1
ATOM 4030 O O . ARG B 1 187 ? -20.703 13.789 19.141 1 98.5 187 ARG B O 1
ATOM 4037 N N . TYR B 1 188 ? -18.75 14.555 19.875 1 98.44 188 TYR B N 1
ATOM 4038 C CA . TYR B 1 188 ? -18.672 15.641 18.906 1 98.44 188 TYR B CA 1
ATOM 4039 C C . TYR B 1 188 ? -18.672 15.102 17.484 1 98.44 188 TYR B C 1
ATOM 4041 O O . TYR B 1 188 ? -19.359 15.641 16.609 1 98.44 188 TYR B O 1
ATOM 4049 N N . ALA B 1 189 ? -17.938 14.047 17.234 1 98.75 189 ALA B N 1
ATOM 4050 C CA . ALA B 1 189 ? -17.875 13.438 15.906 1 98.75 189 ALA B CA 1
ATOM 4051 C C . ALA B 1 189 ? -19.25 12.992 15.445 1 98.75 189 ALA B C 1
ATOM 4053 O O . ALA B 1 189 ? -19.641 13.227 14.297 1 98.75 189 ALA B O 1
ATOM 4054 N N . LYS B 1 190 ? -19.953 12.43 16.344 1 98.75 190 LYS B N 1
ATOM 4055 C CA . LYS B 1 190 ? -21.266 11.891 15.992 1 98.75 190 LYS B CA 1
ATOM 4056 C C . LYS B 1 190 ? -22.312 13 15.891 1 98.75 190 LYS B C 1
ATOM 4058 O O . LYS B 1 190 ? -23.031 13.086 14.898 1 98.75 190 LYS B O 1
ATOM 4063 N N . GLU B 1 191 ? -22.312 13.883 16.797 1 98.56 191 GLU B N 1
ATOM 4064 C CA . GLU B 1 191 ? -23.422 14.836 16.922 1 98.56 191 GLU B CA 1
ATOM 4065 C C . GLU B 1 191 ? -23.188 16.047 16.047 1 98.56 191 GLU B C 1
ATOM 4067 O O . GLU B 1 191 ? -24.156 16.641 15.539 1 98.56 191 GLU B O 1
ATOM 4072 N N . GLU B 1 192 ? -21.938 16.453 15.891 1 98.25 192 GLU B N 1
ATOM 4073 C CA . GLU B 1 192 ? -21.656 17.703 15.188 1 98.25 192 GLU B CA 1
ATOM 4074 C C . GLU B 1 192 ? -21.094 17.422 13.789 1 98.25 192 GLU B C 1
ATOM 4076 O O . GLU B 1 192 ? -21.422 18.141 12.844 1 98.25 192 GLU B O 1
ATOM 4081 N N . LEU B 1 193 ? -20.312 16.375 13.656 1 98.62 193 LEU B N 1
ATOM 4082 C CA . LEU B 1 193 ? -19.625 16.172 12.383 1 98.62 193 LEU B CA 1
ATOM 4083 C C . LEU B 1 193 ? -20.391 15.164 11.523 1 98.62 193 LEU B C 1
ATOM 4085 O O . LEU B 1 193 ? -20.078 15 10.336 1 98.62 193 LEU B O 1
ATOM 4089 N N . GLY B 1 194 ? -21.344 14.391 12.094 1 98.56 194 GLY B N 1
ATOM 4090 C CA . GLY B 1 194 ? -22.219 13.539 11.312 1 98.56 194 GLY B CA 1
ATOM 4091 C C . GLY B 1 194 ? -21.719 12.117 11.18 1 98.56 194 GLY B C 1
ATOM 4092 O O . GLY B 1 194 ? -22.266 11.32 10.414 1 98.56 194 GLY B O 1
ATOM 4093 N N . PHE B 1 195 ? -20.703 11.75 11.898 1 98.88 195 PHE B N 1
ATOM 4094 C CA . PHE B 1 195 ? -20.25 10.367 11.883 1 98.88 195 PHE B CA 1
ATOM 4095 C C . PHE B 1 195 ? -21.344 9.422 12.359 1 98.88 195 PHE B C 1
ATOM 4097 O O . PHE B 1 195 ? -22.141 9.781 13.234 1 98.88 195 PHE B O 1
ATOM 4104 N N . ASP B 1 196 ? -21.391 8.227 11.797 1 98.88 196 ASP B N 1
ATOM 4105 C CA . ASP B 1 196 ? -22.375 7.238 12.234 1 98.88 196 ASP B CA 1
ATOM 4106 C C . ASP B 1 196 ? -22.016 6.664 13.602 1 98.88 196 ASP B C 1
ATOM 4108 O O . ASP B 1 196 ? -22.906 6.367 14.406 1 98.88 196 ASP B O 1
ATOM 4112 N N . GLU B 1 197 ? -20.766 6.445 13.82 1 98.88 197 GLU B N 1
ATOM 4113 C CA . GLU B 1 197 ? -20.203 5.996 15.094 1 98.88 197 GLU B CA 1
ATOM 4114 C C . GLU B 1 197 ? -18.828 6.602 15.336 1 98.88 197 GLU B C 1
ATOM 4116 O O . GLU B 1 197 ? -18.172 7.074 14.406 1 98.88 197 GLU B O 1
ATOM 4121 N N . CYS B 1 198 ? -18.438 6.656 16.531 1 98.88 198 CYS B N 1
ATOM 4122 C CA . CYS B 1 198 ? -17.078 7.047 16.906 1 98.88 198 CYS B CA 1
ATOM 4123 C C . CYS B 1 198 ? -16.625 6.324 18.172 1 98.88 198 CYS B C 1
ATOM 4125 O O . CYS B 1 198 ? -17.328 6.324 19.172 1 98.88 198 CYS B O 1
ATOM 4127 N N . ILE B 1 199 ? -15.5 5.707 18.078 1 98.88 199 ILE B N 1
ATOM 4128 C CA . ILE B 1 199 ? -15.008 4.867 19.172 1 98.88 199 ILE B CA 1
ATOM 4129 C C . ILE B 1 199 ? -13.82 5.547 19.844 1 98.88 199 ILE B C 1
ATOM 4131 O O . ILE B 1 199 ? -12.945 6.094 19.172 1 98.88 199 ILE B O 1
ATOM 4135 N N . ASP B 1 200 ? -13.781 5.504 21.172 1 98.69 200 ASP B N 1
ATOM 4136 C CA . ASP B 1 200 ? -12.68 6.031 21.969 1 98.69 200 ASP B CA 1
ATOM 4137 C C . ASP B 1 200 ? -11.516 5.035 22.031 1 98.69 200 ASP B C 1
ATOM 4139 O O . ASP B 1 200 ? -11.633 3.975 22.641 1 98.69 200 ASP B O 1
ATOM 4143 N N . HIS B 1 201 ? -10.383 5.398 21.406 1 98.06 201 HIS B N 1
ATOM 4144 C CA . HIS B 1 201 ? -9.266 4.461 21.344 1 98.06 201 HIS B CA 1
ATOM 4145 C C . HIS B 1 201 ? -8.664 4.227 22.719 1 98.06 201 HIS B C 1
ATOM 4147 O O . HIS B 1 201 ? -7.863 3.305 22.906 1 98.06 201 HIS B O 1
ATOM 4153 N N . LYS B 1 202 ? -9.062 5.023 23.75 1 97.31 202 LYS B N 1
ATOM 4154 C CA . LYS B 1 202 ? -8.555 4.883 25.109 1 97.31 202 LYS B CA 1
ATOM 4155 C C . LYS B 1 202 ? -9.336 3.818 25.875 1 97.31 202 LYS B C 1
ATOM 4157 O O . LYS B 1 202 ? -8.914 3.391 26.953 1 97.31 202 LYS B O 1
ATOM 4162 N N . ALA B 1 203 ? -10.422 3.432 25.359 1 97.88 203 ALA B N 1
ATOM 4163 C CA . ALA B 1 203 ? -11.234 2.412 26.016 1 97.88 203 ALA B CA 1
ATOM 4164 C C . ALA B 1 203 ? -10.477 1.087 26.109 1 97.88 203 ALA B C 1
ATOM 4166 O O . ALA B 1 203 ? -9.781 0.696 25.172 1 97.88 203 ALA B O 1
ATOM 4167 N N . ASP B 1 204 ? -10.672 0.326 27.172 1 97.19 204 ASP B N 1
ATOM 4168 C CA . ASP B 1 204 ? -10.008 -0.958 27.391 1 97.19 204 ASP B CA 1
ATOM 4169 C C . ASP B 1 204 ? -10.43 -1.978 26.328 1 97.19 204 ASP B C 1
ATOM 4171 O O . ASP B 1 204 ? -9.641 -2.85 25.953 1 97.19 204 ASP B O 1
ATOM 4175 N N . ASP B 1 205 ? -11.656 -1.863 25.984 1 98.06 205 ASP B N 1
ATOM 4176 C CA . ASP B 1 205 ? -12.172 -2.809 25 1 98.06 205 ASP B CA 1
ATOM 4177 C C . ASP B 1 205 ? -12.289 -2.158 23.625 1 98.06 205 ASP B C 1
ATOM 4179 O O . ASP B 1 205 ? -13.227 -2.439 22.875 1 98.06 205 ASP B O 1
ATOM 4183 N N . PHE B 1 206 ? -11.422 -1.253 23.297 1 98.25 206 PHE B N 1
ATOM 4184 C CA . PHE B 1 206 ? -11.406 -0.471 22.062 1 98.25 206 PHE B CA 1
ATOM 4185 C C . PHE B 1 206 ? -11.555 -1.376 20.844 1 98.25 206 PHE B C 1
ATOM 4187 O O . PHE B 1 206 ? -12.43 -1.161 20.016 1 98.25 206 PHE B O 1
ATOM 4194 N N . ALA B 1 207 ? -10.734 -2.422 20.703 1 98.44 207 ALA B N 1
ATOM 4195 C CA . ALA B 1 207 ? -10.742 -3.291 19.531 1 98.44 207 ALA B CA 1
ATOM 4196 C C . ALA B 1 207 ? -12.102 -3.953 19.344 1 98.44 207 ALA B C 1
ATOM 4198 O O . ALA B 1 207 ? -12.602 -4.059 18.219 1 98.44 207 ALA B O 1
ATOM 4199 N N . GLN B 1 208 ? -12.703 -4.391 20.422 1 98.5 208 GLN B N 1
ATOM 4200 C CA . GLN B 1 208 ? -14.016 -5.023 20.359 1 98.5 208 GLN B CA 1
ATOM 4201 C C . GLN B 1 208 ? -15.094 -4.02 19.953 1 98.5 208 GLN B C 1
ATOM 4203 O O . GLN B 1 208 ? -15.984 -4.34 19.156 1 98.5 208 GLN B O 1
ATOM 4208 N N . GLN B 1 209 ? -15.047 -2.832 20.516 1 98.62 209 GLN B N 1
ATOM 4209 C CA . GLN B 1 209 ? -16 -1.792 20.156 1 98.62 209 GLN B CA 1
ATOM 4210 C C . GLN B 1 209 ? -15.906 -1.458 18.656 1 98.62 209 GLN B C 1
ATOM 4212 O O . GLN B 1 209 ? -16.922 -1.298 17.984 1 98.62 209 GLN B O 1
ATOM 4217 N N . LEU B 1 210 ? -14.656 -1.372 18.188 1 98.81 210 LEU B N 1
ATOM 4218 C CA . LEU B 1 210 ? -14.461 -1.077 16.766 1 98.81 210 LEU B CA 1
ATOM 4219 C C . LEU B 1 210 ? -15.039 -2.186 15.898 1 98.81 210 LEU B C 1
ATOM 4221 O O . LEU B 1 210 ? -15.727 -1.91 14.914 1 98.81 210 LEU B O 1
ATOM 4225 N N . LYS B 1 211 ? -14.75 -3.406 16.25 1 98.62 211 LYS B N 1
ATOM 4226 C CA . LYS B 1 211 ? -15.289 -4.551 15.523 1 98.62 211 LYS B CA 1
ATOM 4227 C C . LYS B 1 211 ? -16.812 -4.5 15.477 1 98.62 211 LYS B C 1
ATOM 4229 O O . LYS B 1 211 ? -17.422 -4.715 14.422 1 98.62 211 LYS B O 1
ATOM 4234 N N . ASN B 1 212 ? -17.453 -4.164 16.609 1 98.56 212 ASN B N 1
ATOM 4235 C CA . ASN B 1 212 ? -18.906 -4.074 16.688 1 98.56 212 ASN B CA 1
ATOM 4236 C C . ASN B 1 212 ? -19.453 -2.963 15.797 1 98.56 212 ASN B C 1
ATOM 4238 O O . ASN B 1 212 ? -20.516 -3.102 15.211 1 98.56 212 ASN B O 1
ATOM 4242 N N . ALA B 1 213 ? -18.719 -1.898 15.711 1 98.69 213 ALA B N 1
ATOM 4243 C CA . ALA B 1 213 ? -19.141 -0.748 14.922 1 98.69 213 ALA B CA 1
ATOM 4244 C C . ALA B 1 213 ? -18.969 -1.005 13.43 1 98.69 213 ALA B C 1
ATOM 4246 O O . ALA B 1 213 ? -19.531 -0.289 12.602 1 98.69 213 ALA B O 1
ATOM 4247 N N . CYS B 1 214 ? -18.141 -1.918 13.078 1 98.56 214 CYS B N 1
ATOM 4248 C CA . CYS B 1 214 ? -17.812 -2.23 11.695 1 98.56 214 CYS B CA 1
ATOM 4249 C C . CYS B 1 214 ? -18.281 -3.639 11.328 1 98.56 214 CYS B C 1
ATOM 4251 O O . CYS B 1 214 ? -17.5 -4.434 10.805 1 98.56 214 CYS B O 1
ATOM 4253 N N . ASP B 1 215 ? -19.484 -3.92 11.531 1 95.62 215 ASP B N 1
ATOM 4254 C CA . ASP B 1 215 ? -20.047 -5.258 11.375 1 95.62 215 ASP B CA 1
ATOM 4255 C C . ASP B 1 215 ? -19.906 -5.75 9.938 1 95.62 215 ASP B C 1
ATOM 4257 O O . ASP B 1 215 ? -19.844 -6.957 9.695 1 95.62 215 ASP B O 1
ATOM 4261 N N . ASN B 1 216 ? -19.812 -4.855 8.992 1 96.62 216 ASN B N 1
ATOM 4262 C CA . ASN B 1 216 ? -19.641 -5.238 7.598 1 96.62 216 ASN B CA 1
ATOM 4263 C C . ASN B 1 216 ? -18.203 -5.105 7.148 1 96.62 216 ASN B C 1
ATOM 4265 O O . ASN B 1 216 ? -17.906 -5.113 5.949 1 96.62 216 ASN B O 1
ATOM 4269 N N . GLY B 1 217 ? -17.281 -4.875 8.055 1 98.69 217 GLY B N 1
ATOM 4270 C CA . GLY B 1 217 ? -15.883 -4.66 7.723 1 98.69 217 GLY B CA 1
ATOM 4271 C C . GLY B 1 217 ? -15.578 -3.229 7.316 1 98.69 217 GLY B C 1
ATOM 4272 O O . GLY B 1 217 ? -16.406 -2.336 7.508 1 98.69 217 GLY B O 1
ATOM 4273 N N . ILE B 1 218 ? -14.367 -3.035 6.914 1 98.94 218 ILE B N 1
ATOM 4274 C CA . ILE B 1 218 ? -13.875 -1.707 6.566 1 98.94 218 ILE B CA 1
ATOM 4275 C C . ILE B 1 218 ? -13.438 -1.685 5.102 1 98.94 218 ILE B C 1
ATOM 4277 O O . ILE B 1 218 ? -12.578 -2.467 4.691 1 98.94 218 ILE B O 1
ATOM 4281 N N . ASP B 1 219 ? -13.969 -0.767 4.336 1 98.94 219 ASP B N 1
ATOM 4282 C CA . ASP B 1 219 ? -13.641 -0.662 2.92 1 98.94 219 ASP B CA 1
ATOM 4283 C C . ASP B 1 219 ? -12.539 0.374 2.688 1 98.94 219 ASP B C 1
ATOM 4285 O O . ASP B 1 219 ? -11.719 0.222 1.781 1 98.94 219 ASP B O 1
ATOM 4289 N N . VAL B 1 220 ? -12.578 1.448 3.428 1 98.94 220 VAL B N 1
ATOM 4290 C CA . VAL B 1 220 ? -11.531 2.467 3.385 1 98.94 220 VAL B CA 1
ATOM 4291 C C . VAL B 1 220 ? -11.086 2.812 4.805 1 98.94 220 VAL B C 1
ATOM 4293 O O . VAL B 1 220 ? -11.922 3.076 5.676 1 98.94 220 VAL B O 1
ATOM 4296 N N . TYR B 1 221 ? -9.875 2.697 5.098 1 99 221 TYR B N 1
ATOM 4297 C CA . TYR B 1 221 ? -9.305 3.186 6.352 1 99 221 TYR B CA 1
ATOM 4298 C C . TYR B 1 221 ? -8.359 4.352 6.102 1 99 221 TYR B C 1
ATOM 4300 O O . TYR B 1 221 ? -7.332 4.199 5.434 1 99 221 TYR B O 1
ATOM 4308 N N . PHE B 1 222 ? -8.734 5.516 6.562 1 98.94 222 PHE B N 1
ATOM 4309 C CA . PHE B 1 222 ? -7.883 6.699 6.453 1 98.94 222 PHE B CA 1
ATOM 4310 C C . PHE B 1 222 ? -6.91 6.777 7.621 1 98.94 222 PHE B C 1
ATOM 4312 O O . PHE B 1 222 ? -7.305 7.102 8.742 1 98.94 222 PHE B O 1
ATOM 4319 N N . GLU B 1 223 ? -5.652 6.5 7.383 1 98.94 223 GLU B N 1
ATOM 4320 C CA . GLU B 1 223 ? -4.637 6.289 8.406 1 98.94 223 GLU B CA 1
ATOM 4321 C C . GLU B 1 223 ? -3.996 7.609 8.828 1 98.94 223 GLU B C 1
ATOM 4323 O O . GLU B 1 223 ? -3.438 8.328 7.996 1 98.94 223 GLU B O 1
ATOM 4328 N N . ASN B 1 224 ? -4.09 7.961 10.086 1 98.62 224 ASN B N 1
ATOM 4329 C CA . ASN B 1 224 ? -3.504 9.18 10.633 1 98.62 224 ASN B CA 1
ATOM 4330 C C . ASN B 1 224 ? -2.684 8.891 11.883 1 98.62 224 ASN B C 1
ATOM 4332 O O . ASN B 1 224 ? -2.014 9.781 12.414 1 98.62 224 ASN B O 1
ATOM 4336 N N . VAL B 1 225 ? -2.676 7.629 12.383 1 98.31 225 VAL B N 1
ATOM 4337 C CA . VAL B 1 225 ? -2.223 7.465 13.758 1 98.31 225 VAL B CA 1
ATOM 4338 C C . VAL B 1 225 ? -1.208 6.324 13.836 1 98.31 225 VAL B C 1
ATOM 4340 O O . VAL B 1 225 ? -0.102 6.508 14.352 1 98.31 225 VAL B O 1
ATOM 4343 N N . GLY B 1 226 ? -1.465 5.168 13.336 1 97.88 226 GLY B N 1
ATOM 4344 C CA . GLY B 1 226 ? -0.65 3.971 13.477 1 97.88 226 GLY B CA 1
ATOM 4345 C C . GLY B 1 226 ? -0.811 3.293 14.828 1 97.88 226 GLY B C 1
ATOM 4346 O O . GLY B 1 226 ? -1.856 3.414 15.469 1 97.88 226 GLY B O 1
ATOM 4347 N N . GLY B 1 227 ? 0.093 2.406 15.148 1 96.19 227 GLY B N 1
ATOM 4348 C CA . GLY B 1 227 ? 0.159 1.78 16.453 1 96.19 227 GLY B CA 1
ATOM 4349 C C . GLY B 1 227 ? -1.033 0.891 16.766 1 96.19 227 GLY B C 1
ATOM 4350 O O . GLY B 1 227 ? -1.479 0.132 15.898 1 96.19 227 GLY B O 1
ATOM 4351 N N . LYS B 1 228 ? -1.55 0.988 17.984 1 95.88 228 LYS B N 1
ATOM 4352 C CA . LYS B 1 228 ? -2.605 0.098 18.453 1 95.88 228 LYS B CA 1
ATOM 4353 C C . LYS B 1 228 ? -3.893 0.302 17.672 1 95.88 228 LYS B C 1
ATOM 4355 O O . LYS B 1 228 ? -4.691 -0.625 17.516 1 95.88 228 LYS B O 1
ATOM 4360 N N . VAL B 1 229 ? -4.082 1.525 17.188 1 98.31 229 VAL B N 1
ATOM 4361 C CA . VAL B 1 229 ? -5.273 1.802 16.391 1 98.31 229 VAL B CA 1
ATOM 4362 C C . VAL B 1 229 ? -5.238 0.981 15.109 1 98.31 229 VAL B C 1
ATOM 4364 O O . VAL B 1 229 ? -6.203 0.294 14.773 1 98.31 229 VAL B O 1
ATOM 4367 N N . PHE B 1 230 ? -4.117 0.996 14.414 1 98.56 230 PHE B N 1
ATOM 4368 C CA . PHE B 1 230 ? -3.982 0.225 13.18 1 98.56 230 PHE B CA 1
ATOM 4369 C C . PHE B 1 230 ? -4.09 -1.269 13.461 1 98.56 230 PHE B C 1
ATOM 4371 O O . PHE B 1 230 ? -4.668 -2.016 12.672 1 98.56 230 PHE B O 1
ATOM 4378 N N . ASP B 1 231 ? -3.523 -1.672 14.578 1 97.19 231 ASP B N 1
ATOM 4379 C CA . ASP B 1 231 ? -3.59 -3.078 14.969 1 97.19 231 ASP B CA 1
ATOM 4380 C C . ASP B 1 231 ? -5.035 -3.557 15.055 1 97.19 231 ASP B C 1
ATOM 4382 O O . ASP B 1 231 ? -5.344 -4.691 14.688 1 97.19 231 ASP B O 1
ATOM 4386 N N . ALA B 1 232 ? -5.902 -2.682 15.57 1 98.31 232 ALA B N 1
ATOM 4387 C CA . ALA B 1 232 ? -7.309 -3.035 15.734 1 98.31 232 ALA B CA 1
ATOM 4388 C C . ALA B 1 232 ? -8.047 -2.984 14.398 1 98.31 232 ALA B C 1
ATOM 4390 O O . ALA B 1 232 ? -9.031 -3.699 14.195 1 98.31 232 ALA B O 1
ATOM 4391 N N . VAL B 1 233 ? -7.594 -2.176 13.445 1 98.75 233 VAL B N 1
ATOM 4392 C CA . VAL B 1 233 ? -8.234 -1.951 12.156 1 98.75 233 VAL B CA 1
ATOM 4393 C C . VAL B 1 233 ? -7.922 -3.107 11.211 1 98.75 233 VAL B C 1
ATOM 4395 O O . VAL B 1 233 ? -8.797 -3.572 10.477 1 98.75 233 VAL B O 1
ATOM 4398 N N . LEU B 1 234 ? -6.766 -3.613 11.273 1 98.56 234 LEU B N 1
ATOM 4399 C CA . LEU B 1 234 ? -6.191 -4.512 10.273 1 98.56 234 LEU B CA 1
ATOM 4400 C C . LEU B 1 234 ? -7.062 -5.746 10.086 1 98.56 234 LEU B C 1
ATOM 4402 O O . LEU B 1 234 ? -7.422 -6.09 8.961 1 98.56 234 LEU B O 1
ATOM 4406 N N . PRO B 1 235 ? -7.504 -6.391 11.156 1 97.62 235 PRO B N 1
ATOM 4407 C CA . PRO B 1 235 ? -8.273 -7.621 10.969 1 97.62 235 PRO B CA 1
ATOM 4408 C C . PRO B 1 235 ? -9.672 -7.367 10.406 1 97.62 235 PRO B C 1
ATOM 4410 O O . PRO B 1 235 ? -10.359 -8.305 10 1 97.62 235 PRO B O 1
ATOM 4413 N N . LEU B 1 236 ? -10.062 -6.098 10.359 1 98.75 236 LEU B N 1
ATOM 4414 C CA . LEU B 1 236 ? -11.43 -5.77 9.969 1 98.75 236 LEU B CA 1
ATOM 4415 C C . LEU B 1 236 ? -11.484 -5.336 8.508 1 98.75 236 LEU B C 1
ATOM 4417 O O . LEU B 1 236 ? -12.57 -5.094 7.969 1 98.75 236 LEU B O 1
ATOM 4421 N N . LEU B 1 237 ? -10.344 -5.223 7.855 1 98.81 237 LEU B N 1
ATOM 4422 C CA . LEU B 1 237 ? -10.305 -4.738 6.48 1 98.81 237 LEU B CA 1
ATOM 4423 C C . LEU B 1 237 ? -10.969 -5.73 5.535 1 98.81 237 LEU B C 1
ATOM 4425 O O . LEU B 1 237 ? -10.781 -6.941 5.664 1 98.81 237 LEU B O 1
ATOM 4429 N N . ASN B 1 238 ? -11.75 -5.188 4.617 1 98.69 238 ASN B N 1
ATOM 4430 C CA . ASN B 1 238 ? -12.422 -5.984 3.59 1 98.69 238 ASN B CA 1
ATOM 4431 C C . ASN B 1 238 ? -11.5 -6.246 2.4 1 98.69 238 ASN B C 1
ATOM 4433 O O . ASN B 1 238 ? -10.453 -5.609 2.266 1 98.69 238 ASN B O 1
ATOM 4437 N N . THR B 1 239 ? -11.914 -7.238 1.583 1 98.31 239 THR B N 1
ATOM 4438 C CA . THR B 1 239 ? -11.273 -7.422 0.282 1 98.31 239 THR B CA 1
ATOM 4439 C C . THR B 1 239 ? -11.344 -6.137 -0.538 1 98.31 239 THR B C 1
ATOM 4441 O O . THR B 1 239 ? -12.383 -5.469 -0.564 1 98.31 239 THR B O 1
ATOM 4444 N N . ASN B 1 240 ? -10.227 -5.762 -1.091 1 98.44 240 ASN B N 1
ATOM 4445 C CA . ASN B 1 240 ? -10.094 -4.574 -1.932 1 98.44 240 ASN B CA 1
ATOM 4446 C C . ASN B 1 240 ? -10.133 -3.293 -1.105 1 98.44 240 ASN B C 1
ATOM 4448 O O . ASN B 1 240 ? -10.484 -2.229 -1.621 1 98.44 240 ASN B O 1
ATOM 4452 N N . ALA B 1 241 ? -9.891 -3.391 0.194 1 98.88 241 ALA B N 1
ATOM 4453 C CA . ALA B 1 241 ? -9.812 -2.189 1.023 1 98.88 241 ALA B CA 1
ATOM 4454 C C . ALA B 1 241 ? -8.719 -1.25 0.524 1 98.88 241 ALA B C 1
ATOM 4456 O O . ALA B 1 241 ? -7.746 -1.691 -0.086 1 98.88 241 ALA B O 1
ATOM 4457 N N . ARG B 1 242 ? -8.914 0.067 0.737 1 98.94 242 ARG B N 1
ATOM 4458 C CA . ARG B 1 242 ? -7.938 1.1 0.413 1 98.94 242 ARG B CA 1
ATOM 4459 C C . ARG B 1 242 ? -7.523 1.874 1.66 1 98.94 242 ARG B C 1
ATOM 4461 O O . ARG B 1 242 ? -8.375 2.256 2.469 1 98.94 242 ARG B O 1
ATOM 4468 N N . ILE B 1 243 ? -6.223 2.062 1.756 1 98.94 243 ILE B N 1
ATOM 4469 C CA . ILE B 1 243 ? -5.695 2.764 2.922 1 98.94 243 ILE B CA 1
ATOM 4470 C C . ILE B 1 243 ? -4.836 3.943 2.473 1 98.94 243 ILE B C 1
ATOM 4472 O O . ILE B 1 243 ? -3.639 3.785 2.223 1 98.94 243 ILE B O 1
ATOM 4476 N N . PRO B 1 244 ? -5.402 5.16 2.352 1 98.94 244 PRO B N 1
ATOM 4477 C CA . PRO B 1 244 ? -4.531 6.336 2.295 1 98.94 244 PRO B CA 1
ATOM 4478 C C . PRO B 1 244 ? -3.727 6.539 3.578 1 98.94 244 PRO B C 1
ATOM 4480 O O . PRO B 1 244 ? -4.305 6.652 4.66 1 98.94 244 PRO B O 1
ATOM 4483 N N . VAL B 1 245 ? -2.438 6.535 3.471 1 98.94 245 VAL B N 1
ATOM 4484 C CA . VAL B 1 245 ? -1.575 6.766 4.625 1 98.94 245 VAL B CA 1
ATOM 4485 C C . VAL B 1 245 ? -1.189 8.242 4.695 1 98.94 245 VAL B C 1
ATOM 4487 O O . VAL B 1 245 ? -0.307 8.695 3.965 1 98.94 245 VAL B O 1
ATOM 4490 N N . CYS B 1 246 ? -1.783 8.898 5.598 1 98.56 246 CYS B N 1
ATOM 4491 C CA . CYS B 1 246 ? -1.656 10.352 5.684 1 98.56 246 CYS B CA 1
ATOM 4492 C C . CYS B 1 246 ? -0.723 10.75 6.82 1 98.56 246 CYS B C 1
ATOM 4494 O O . CYS B 1 246 ? 0.02 11.727 6.707 1 98.56 246 CYS B O 1
ATOM 4496 N N . GLY B 1 247 ? -0.841 10.039 7.883 1 98.06 247 GLY B N 1
ATOM 4497 C CA . GLY B 1 247 ? -0.032 10.328 9.055 1 98.06 247 GLY B CA 1
ATOM 4498 C C . GLY B 1 247 ? 0.126 9.141 9.984 1 98.06 247 GLY B C 1
ATOM 4499 O O . GLY B 1 247 ? -0.648 8.18 9.906 1 98.06 247 GLY B O 1
ATOM 4500 N N . LEU B 1 248 ? 1.111 9.258 10.891 1 97.94 248 LEU B N 1
ATOM 4501 C CA . LEU B 1 248 ? 1.476 8.234 11.859 1 97.94 248 LEU B CA 1
ATOM 4502 C C . LEU B 1 248 ? 1.889 8.852 13.188 1 97.94 248 LEU B C 1
ATOM 4504 O O . LEU B 1 248 ? 2.955 8.539 13.719 1 97.94 248 LEU B O 1
ATOM 4508 N N . ILE B 1 249 ? 1.006 9.641 13.695 1 96.19 249 ILE B N 1
ATOM 4509 C CA . ILE B 1 249 ? 1.351 10.539 14.797 1 96.19 249 ILE B CA 1
ATOM 4510 C C . ILE B 1 249 ? 1.772 9.719 16.016 1 96.19 249 ILE B C 1
ATOM 4512 O O . ILE B 1 249 ? 2.578 10.18 16.828 1 96.19 249 ILE B O 1
ATOM 4516 N N . SER B 1 250 ? 1.316 8.492 16.219 1 94.12 250 SER B N 1
ATOM 4517 C CA . SER B 1 250 ? 1.687 7.664 17.359 1 94.12 250 SER B CA 1
ATOM 4518 C C . SER B 1 250 ? 3.166 7.301 17.328 1 94.12 250 SER B C 1
ATOM 4520 O O . SER B 1 250 ? 3.729 6.859 18.328 1 94.12 250 SER B O 1
ATOM 4522 N N . GLN B 1 251 ? 3.77 7.543 16.141 1 93.69 251 GLN B N 1
ATOM 4523 C CA . GLN B 1 251 ? 5.148 7.102 15.961 1 93.69 251 GLN B CA 1
ATOM 4524 C C . GLN B 1 251 ? 6.105 8.289 15.93 1 93.69 251 GLN B C 1
ATOM 4526 O O . GLN B 1 251 ? 7.328 8.109 15.906 1 93.69 251 GLN B O 1
ATOM 4531 N N . TYR B 1 252 ? 5.633 9.43 15.969 1 94 252 TYR B N 1
ATOM 4532 C CA . TYR B 1 252 ? 6.441 10.609 15.68 1 94 252 TYR B CA 1
ATOM 4533 C C . TYR B 1 252 ? 7.512 10.812 16.75 1 94 252 TYR B C 1
ATOM 4535 O O . TYR B 1 252 ? 8.594 11.336 16.453 1 94 252 TYR B O 1
ATOM 4543 N N . ASN B 1 253 ? 7.199 10.398 17.969 1 94.06 253 ASN B N 1
ATOM 4544 C CA . ASN B 1 253 ? 8.148 10.602 19.062 1 94.06 253 ASN B CA 1
ATOM 4545 C C . ASN B 1 253 ? 8.93 9.328 19.359 1 94.06 253 ASN B C 1
ATOM 4547 O O . ASN B 1 253 ? 9.695 9.281 20.328 1 94.06 253 ASN B O 1
ATOM 4551 N N . ALA B 1 254 ? 8.695 8.281 18.562 1 92.62 254 ALA B N 1
ATOM 4552 C CA . ALA B 1 254 ? 9.367 7.012 18.812 1 92.62 254 ALA B CA 1
ATOM 4553 C C . ALA B 1 254 ? 10.867 7.125 18.547 1 92.62 254 ALA B C 1
ATOM 4555 O O . ALA B 1 254 ? 11.289 7.773 17.578 1 92.62 254 ALA B O 1
ATOM 4556 N N . THR B 1 255 ? 11.672 6.527 19.344 1 93 255 THR B N 1
ATOM 4557 C CA . THR B 1 255 ? 13.117 6.594 19.188 1 93 255 THR B CA 1
ATOM 4558 C C . THR B 1 255 ? 13.672 5.246 18.734 1 93 255 THR B C 1
ATOM 4560 O O . THR B 1 255 ? 14.852 5.133 18.406 1 93 255 THR B O 1
ATOM 4563 N N . GLU B 1 256 ? 12.883 4.266 18.812 1 94.38 256 GLU B N 1
ATOM 4564 C CA . GLU B 1 256 ? 13.227 2.92 18.344 1 94.38 256 GLU B CA 1
ATOM 4565 C C . GLU B 1 256 ? 11.984 2.168 17.875 1 94.38 256 GLU B C 1
ATOM 4567 O O . GLU B 1 256 ? 10.859 2.557 18.203 1 94.38 256 GLU B O 1
ATOM 4572 N N . LEU B 1 257 ? 12.164 1.139 17.078 1 94.94 257 LEU B N 1
ATOM 4573 C CA . LEU B 1 257 ? 11.055 0.27 16.703 1 94.94 257 LEU B CA 1
ATOM 4574 C C . LEU B 1 257 ? 10.578 -0.544 17.906 1 94.94 257 LEU B C 1
ATOM 4576 O O . LEU B 1 257 ? 11.375 -0.953 18.734 1 94.94 257 LEU B O 1
ATOM 4580 N N . PRO B 1 258 ? 9.281 -0.776 17.922 1 94.62 258 PRO B N 1
ATOM 4581 C CA . PRO B 1 258 ? 8.766 -1.565 19.047 1 94.62 258 PRO B CA 1
ATOM 4582 C C . PRO B 1 258 ? 9.328 -2.984 19.062 1 94.62 258 PRO B C 1
ATOM 4584 O O . PRO B 1 258 ? 9.641 -3.553 18.016 1 94.62 258 PRO B O 1
ATOM 4587 N N . GLN B 1 259 ? 9.492 -3.561 20.25 1 94.62 259 GLN B N 1
ATOM 4588 C CA . GLN B 1 259 ? 9.906 -4.945 20.438 1 94.62 259 GLN B CA 1
ATOM 4589 C C . GLN B 1 259 ? 8.703 -5.855 20.656 1 94.62 259 GLN B C 1
ATOM 4591 O O . GLN B 1 259 ? 7.617 -5.387 20.984 1 94.62 259 GLN B O 1
ATOM 4596 N N . GLY B 1 260 ? 8.93 -7.172 20.391 1 94.94 260 GLY B N 1
ATOM 4597 C CA . GLY B 1 260 ? 7.855 -8.141 20.516 1 94.94 260 GLY B CA 1
ATOM 4598 C C . GLY B 1 260 ? 7.598 -8.914 19.234 1 94.94 260 GLY B C 1
ATOM 4599 O O . GLY B 1 260 ? 8.523 -9.477 18.656 1 94.94 260 GLY B O 1
ATOM 4600 N N . THR B 1 261 ? 6.312 -8.906 18.875 1 95.62 261 THR B N 1
ATOM 4601 C CA . THR B 1 261 ? 5.906 -9.617 17.672 1 95.62 261 THR B CA 1
ATOM 4602 C C . THR B 1 261 ? 6.094 -8.734 16.438 1 95.62 261 THR B C 1
ATOM 4604 O O . THR B 1 261 ? 5.742 -7.555 16.453 1 95.62 261 THR B O 1
ATOM 4607 N N . ASP B 1 262 ? 6.746 -9.25 15.445 1 96.56 262 ASP B N 1
ATOM 4608 C CA . ASP B 1 262 ? 6.852 -8.555 14.164 1 96.56 262 ASP B CA 1
ATOM 4609 C C . ASP B 1 262 ? 5.547 -8.664 13.375 1 96.56 262 ASP B C 1
ATOM 4611 O O . ASP B 1 262 ? 5.207 -9.742 12.875 1 96.56 262 ASP B O 1
ATOM 4615 N N . HIS B 1 263 ? 4.82 -7.582 13.164 1 97.19 263 HIS B N 1
ATOM 4616 C CA . HIS B 1 263 ? 3.502 -7.609 12.539 1 97.19 263 HIS B CA 1
ATOM 4617 C C . HIS B 1 263 ? 3.598 -7.344 11.039 1 97.19 263 HIS B C 1
ATOM 4619 O O . HIS B 1 263 ? 2.586 -7.379 10.336 1 97.19 263 HIS B O 1
ATOM 4625 N N . LEU B 1 264 ? 4.816 -7.113 10.523 1 97.5 264 LEU B N 1
ATOM 4626 C CA . LEU B 1 264 ? 4.984 -6.805 9.109 1 97.5 264 LEU B CA 1
ATOM 4627 C C . LEU B 1 264 ? 4.453 -7.938 8.242 1 97.5 264 LEU B C 1
ATOM 4629 O O . LEU B 1 264 ? 3.689 -7.699 7.301 1 97.5 264 LEU B O 1
ATOM 4633 N N . PRO B 1 265 ? 4.777 -9.227 8.531 1 97.31 265 PRO B N 1
ATOM 4634 C CA . PRO B 1 265 ? 4.238 -10.305 7.695 1 97.31 265 PRO B CA 1
ATOM 4635 C C . PRO B 1 265 ? 2.713 -10.367 7.719 1 97.31 265 PRO B C 1
ATOM 4637 O O . PRO B 1 265 ? 2.09 -10.719 6.711 1 97.31 265 PRO B O 1
ATOM 4640 N N . LEU B 1 266 ? 2.152 -10.039 8.844 1 97 266 LEU B N 1
ATOM 4641 C CA . LEU B 1 266 ? 0.698 -10.039 8.961 1 97 266 LEU B CA 1
ATOM 4642 C C . LEU B 1 266 ? 0.07 -9.023 8.016 1 97 266 LEU B C 1
ATOM 4644 O O . LEU B 1 266 ? -0.902 -9.336 7.324 1 97 266 LEU B O 1
ATOM 4648 N N . LEU B 1 267 ? 0.62 -7.777 7.965 1 98.38 267 LEU B N 1
ATOM 4649 C CA . LEU B 1 267 ? 0.103 -6.781 7.031 1 98.38 267 LEU B CA 1
ATOM 4650 C C . LEU B 1 267 ? 0.263 -7.25 5.59 1 98.38 267 LEU B C 1
ATOM 4652 O O . LEU B 1 267 ? -0.672 -7.148 4.793 1 98.38 267 LEU B O 1
ATOM 4656 N N . MET B 1 268 ? 1.395 -7.828 5.262 1 98.38 268 MET B N 1
ATOM 4657 C CA . MET B 1 268 ? 1.677 -8.219 3.881 1 98.38 268 MET B CA 1
ATOM 4658 C C . MET B 1 268 ? 0.751 -9.344 3.434 1 98.38 268 MET B C 1
ATOM 4660 O O . MET B 1 268 ? 0.288 -9.352 2.293 1 98.38 268 MET B O 1
ATOM 4664 N N . VAL B 1 269 ? 0.497 -10.289 4.305 1 97.38 269 VAL B N 1
ATOM 4665 C CA . VAL B 1 269 ? -0.402 -11.383 3.967 1 97.38 269 VAL B CA 1
ATOM 4666 C C . VAL B 1 269 ? -1.812 -10.844 3.732 1 97.38 269 VAL B C 1
ATOM 4668 O O . VAL B 1 269 ? -2.504 -11.289 2.811 1 97.38 269 VAL B O 1
ATOM 4671 N N . ASN B 1 270 ? -2.252 -9.891 4.57 1 98.12 270 ASN B N 1
ATOM 4672 C CA . ASN B 1 270 ? -3.566 -9.289 4.371 1 98.12 270 ASN B CA 1
ATOM 4673 C C . ASN B 1 270 ? -3.635 -8.5 3.068 1 98.12 270 ASN B C 1
ATOM 4675 O O . ASN B 1 270 ? -4.633 -8.562 2.348 1 98.12 270 ASN B O 1
ATOM 4679 N N . ILE B 1 271 ? -2.562 -7.715 2.764 1 98.81 271 ILE B N 1
ATOM 4680 C CA . ILE B 1 271 ? -2.51 -6.977 1.507 1 98.81 271 ILE B CA 1
ATOM 4681 C C . ILE B 1 271 ? -2.676 -7.941 0.335 1 98.81 271 ILE B C 1
ATOM 4683 O O . ILE B 1 271 ? -3.455 -7.684 -0.584 1 98.81 271 ILE B O 1
ATOM 4687 N N . LEU B 1 272 ? -1.979 -9.047 0.394 1 98.19 272 LEU B N 1
ATOM 4688 C CA . LEU B 1 272 ? -2.016 -10.023 -0.691 1 98.19 272 LEU B CA 1
ATOM 4689 C C . LEU B 1 272 ? -3.391 -10.68 -0.788 1 98.19 272 LEU B C 1
ATOM 4691 O O . LEU B 1 272 ? -4.062 -10.57 -1.817 1 98.19 272 LEU B O 1
ATOM 4695 N N . THR B 1 273 ? -3.895 -11.297 0.28 1 97.19 273 THR B N 1
ATOM 4696 C CA . THR B 1 273 ? -5.055 -12.18 0.237 1 97.19 273 THR B CA 1
ATOM 4697 C C . THR B 1 273 ? -6.34 -11.375 0.074 1 97.19 273 THR B C 1
ATOM 4699 O O . THR B 1 273 ? -7.312 -11.859 -0.506 1 97.19 273 THR B O 1
ATOM 4702 N N . LYS B 1 274 ? -6.297 -10.109 0.55 1 98.31 274 LYS B N 1
ATOM 4703 C CA . LYS B 1 274 ? -7.484 -9.266 0.457 1 98.31 274 LYS B CA 1
ATOM 4704 C C . LYS B 1 274 ? -7.328 -8.219 -0.641 1 98.31 274 LYS B C 1
ATOM 4706 O O . LYS B 1 274 ? -8.195 -7.363 -0.817 1 98.31 274 LYS B O 1
ATOM 4711 N N . ARG B 1 275 ? -6.242 -8.273 -1.312 1 98.62 275 ARG B N 1
ATOM 4712 C CA . ARG B 1 275 ? -6.02 -7.383 -2.447 1 98.62 275 ARG B CA 1
ATOM 4713 C C . ARG B 1 275 ? -6.156 -5.922 -2.035 1 98.62 275 ARG B C 1
ATOM 4715 O O . ARG B 1 275 ? -6.879 -5.156 -2.678 1 98.62 275 ARG B O 1
ATOM 4722 N N . ILE B 1 276 ? -5.496 -5.562 -0.934 1 98.88 276 ILE B N 1
ATOM 4723 C CA . ILE B 1 276 ? -5.574 -4.234 -0.336 1 98.88 276 ILE B CA 1
ATOM 4724 C C . ILE B 1 276 ? -4.59 -3.297 -1.031 1 98.88 276 ILE B C 1
ATOM 4726 O O . ILE B 1 276 ? -3.5 -3.719 -1.434 1 98.88 276 ILE B O 1
ATOM 4730 N N . LYS B 1 277 ? -4.973 -2.039 -1.198 1 98.94 277 LYS B N 1
ATOM 4731 C CA . LYS B 1 277 ? -4.078 -0.967 -1.628 1 98.94 277 LYS B CA 1
ATOM 4732 C C . LYS B 1 277 ? -3.691 -0.07 -0.455 1 98.94 277 LYS B C 1
ATOM 4734 O O . LYS B 1 277 ? -4.559 0.456 0.244 1 98.94 277 LYS B O 1
ATOM 4739 N N . VAL B 1 278 ? -2.453 0.044 -0.162 1 98.94 278 VAL B N 1
ATOM 4740 C CA . VAL B 1 278 ? -1.89 0.968 0.817 1 98.94 278 VAL B CA 1
ATOM 4741 C C . VAL B 1 278 ? -1.016 2.002 0.11 1 98.94 278 VAL B C 1
ATOM 4743 O O . VAL B 1 278 ? -0.104 1.644 -0.639 1 98.94 278 VAL B O 1
ATOM 4746 N N . GLN B 1 279 ? -1.297 3.281 0.33 1 98.94 279 GLN B N 1
ATOM 4747 C CA . GLN B 1 279 ? -0.573 4.281 -0.447 1 98.94 279 GLN B CA 1
ATOM 4748 C C . GLN B 1 279 ? -0.361 5.559 0.361 1 98.94 279 GLN B C 1
ATOM 4750 O O . GLN B 1 279 ? -1.304 6.086 0.956 1 98.94 279 GLN B O 1
ATOM 4755 N N . GLY B 1 280 ? 0.9 5.992 0.39 1 98.81 280 GLY B N 1
ATOM 4756 C CA . GLY B 1 280 ? 1.216 7.281 0.984 1 98.81 280 GLY B CA 1
ATOM 4757 C C . GLY B 1 280 ? 1.122 8.43 -0.002 1 98.81 280 GLY B C 1
ATOM 4758 O O . GLY B 1 280 ? 1.086 8.211 -1.215 1 98.81 280 GLY B O 1
ATOM 4759 N N . PHE B 1 281 ? 1.052 9.625 0.553 1 98.69 281 PHE B N 1
ATOM 4760 C CA . PHE B 1 281 ? 1.011 10.805 -0.303 1 98.69 281 PHE B CA 1
ATOM 4761 C C . PHE B 1 281 ? 1.422 12.047 0.473 1 98.69 281 PHE B C 1
ATOM 4763 O O . PHE B 1 281 ? 1.294 12.094 1.698 1 98.69 281 PHE B O 1
ATOM 4770 N N . ILE B 1 282 ? 1.956 12.969 -0.195 1 97.75 282 ILE B N 1
ATOM 4771 C CA . ILE B 1 282 ? 2.229 14.328 0.271 1 97.75 282 ILE B CA 1
ATOM 4772 C C . ILE B 1 282 ? 1.449 15.328 -0.578 1 97.75 282 ILE B C 1
ATOM 4774 O O . ILE B 1 282 ? 1.652 15.414 -1.791 1 97.75 282 ILE B O 1
ATOM 4778 N N . ILE B 1 283 ? 0.632 16.031 0.003 1 96.75 283 ILE B N 1
ATOM 4779 C CA . ILE B 1 283 ? -0.527 16.641 -0.644 1 96.75 283 ILE B CA 1
ATOM 4780 C C . ILE B 1 283 ? -0.064 17.594 -1.742 1 96.75 283 ILE B C 1
ATOM 4782 O O . ILE B 1 283 ? -0.501 17.484 -2.891 1 96.75 283 ILE B O 1
ATOM 4786 N N . PHE B 1 284 ? 0.869 18.516 -1.471 1 93.88 284 PHE B N 1
ATOM 4787 C CA . PHE B 1 284 ? 1.219 19.5 -2.486 1 93.88 284 PHE B CA 1
ATOM 4788 C C . PHE B 1 284 ? 2.148 18.891 -3.531 1 93.88 284 PHE B C 1
ATOM 4790 O O . PHE B 1 284 ? 2.094 19.266 -4.707 1 93.88 284 PHE B O 1
ATOM 4797 N N . ASP B 1 285 ? 2.965 17.938 -3.141 1 95.31 285 ASP B N 1
ATOM 4798 C CA . ASP B 1 285 ? 3.859 17.25 -4.078 1 95.31 285 ASP B CA 1
ATOM 4799 C C . ASP B 1 285 ? 3.074 16.406 -5.066 1 95.31 285 ASP B C 1
ATOM 4801 O O . ASP B 1 285 ? 3.396 16.359 -6.258 1 95.31 285 ASP B O 1
ATOM 4805 N N . ASP B 1 286 ? 2.039 15.781 -4.598 1 97.25 286 ASP B N 1
ATOM 4806 C CA . ASP B 1 286 ? 1.331 14.797 -5.414 1 97.25 286 ASP B CA 1
ATOM 4807 C C . ASP B 1 286 ? 0.098 15.414 -6.07 1 97.25 286 ASP B C 1
ATOM 4809 O O . ASP B 1 286 ? -0.323 14.984 -7.145 1 97.25 286 ASP B O 1
ATOM 4813 N N . TYR B 1 287 ? -0.438 16.516 -5.422 1 97.88 287 TYR B N 1
ATOM 4814 C CA . TYR B 1 287 ? -1.77 16.906 -5.871 1 97.88 287 TYR B CA 1
ATOM 4815 C C . TYR B 1 287 ? -1.867 18.406 -6.051 1 97.88 287 TYR B C 1
ATOM 4817 O O . TYR B 1 287 ? -2.957 18.953 -6.258 1 97.88 287 TYR B O 1
ATOM 4825 N N . GLY B 1 288 ? -0.785 19.109 -5.953 1 96.56 288 GLY B N 1
ATOM 4826 C CA . GLY B 1 288 ? -0.823 20.562 -6.121 1 96.56 288 GLY B CA 1
ATOM 4827 C C . GLY B 1 288 ? -1.605 21 -7.344 1 96.56 288 GLY B C 1
ATOM 4828 O O . GLY B 1 288 ? -2.336 21.984 -7.297 1 96.56 288 GLY B O 1
ATOM 4829 N N . HIS B 1 289 ? -1.519 20.188 -8.414 1 96.88 289 HIS B N 1
ATOM 4830 C CA . HIS B 1 289 ? -2.129 20.516 -9.703 1 96.88 289 HIS B CA 1
ATOM 4831 C C . HIS B 1 289 ? -3.645 20.344 -9.648 1 96.88 289 HIS B C 1
ATOM 4833 O O . HIS B 1 289 ? -4.355 20.781 -10.562 1 96.88 289 HIS B O 1
ATOM 4839 N N . ARG B 1 290 ? -4.141 19.781 -8.586 1 97.62 290 ARG B N 1
ATOM 4840 C CA . ARG B 1 290 ? -5.578 19.547 -8.477 1 97.62 290 ARG B CA 1
ATOM 4841 C C . ARG B 1 290 ? -6.191 20.406 -7.367 1 97.62 290 ARG B C 1
ATOM 4843 O O . ARG B 1 290 ? -7.309 20.141 -6.922 1 97.62 290 ARG B O 1
ATOM 4850 N N . TYR B 1 291 ? -5.543 21.453 -6.895 1 97.06 291 TYR B N 1
ATOM 4851 C CA . TYR B 1 291 ? -5.984 22.297 -5.789 1 97.06 291 TYR B CA 1
ATOM 4852 C C . TYR B 1 291 ? -7.324 22.953 -6.105 1 97.06 291 TYR B C 1
ATOM 4854 O O . TYR B 1 291 ? -8.18 23.094 -5.227 1 97.06 291 TYR B O 1
ATOM 4862 N N . ASP B 1 292 ? -7.57 23.344 -7.332 1 97 292 ASP B N 1
ATOM 4863 C CA . ASP B 1 292 ? -8.773 24.078 -7.723 1 97 292 ASP B CA 1
ATOM 4864 C C . ASP B 1 292 ? -10.023 23.219 -7.527 1 97 292 ASP B C 1
ATOM 4866 O O . ASP B 1 292 ? -11.078 23.734 -7.156 1 97 292 ASP B O 1
ATOM 4870 N N . GLU B 1 293 ? -9.898 21.891 -7.836 1 98 293 GLU B N 1
ATOM 4871 C CA . GLU B 1 293 ? -11 20.953 -7.582 1 98 293 GLU B CA 1
ATOM 4872 C C . GLU B 1 293 ? -11.438 21 -6.121 1 98 293 GLU B C 1
ATOM 4874 O O . GLU B 1 293 ? -12.633 21.125 -5.824 1 98 293 GLU B O 1
ATOM 4879 N N . PHE B 1 294 ? -10.492 21.016 -5.293 1 98.25 294 PHE B N 1
ATOM 4880 C CA . PHE B 1 294 ? -10.727 21.047 -3.854 1 98.25 294 PHE B CA 1
ATOM 4881 C C . PHE B 1 294 ? -11.328 22.391 -3.436 1 98.25 294 PHE B C 1
ATOM 4883 O O . PHE B 1 294 ? -12.344 22.422 -2.734 1 98.25 294 PHE B O 1
ATOM 4890 N N . ALA B 1 295 ? -10.648 23.453 -3.805 1 96.88 295 ALA B N 1
ATOM 4891 C CA . ALA B 1 295 ? -11.086 24.781 -3.395 1 96.88 295 ALA B CA 1
ATOM 4892 C C . ALA B 1 295 ? -12.547 25.016 -3.777 1 96.88 295 ALA B C 1
ATOM 4894 O O . ALA B 1 295 ? -13.32 25.547 -2.979 1 96.88 295 ALA B O 1
ATOM 4895 N N . GLN B 1 296 ? -12.914 24.562 -4.93 1 97.88 296 GLN B N 1
ATOM 4896 C CA . GLN B 1 296 ? -14.281 24.75 -5.406 1 97.88 296 GLN B CA 1
ATOM 4897 C C . GLN B 1 296 ? -15.273 23.969 -4.547 1 97.88 296 GLN B C 1
ATOM 4899 O O . GLN B 1 296 ? -16.234 24.531 -4.027 1 97.88 296 GLN B O 1
ATOM 4904 N N . ASP B 1 297 ? -15.039 22.719 -4.352 1 98.44 297 ASP B N 1
ATOM 4905 C CA . ASP B 1 297 ? -15.953 21.875 -3.59 1 98.44 297 ASP B CA 1
ATOM 4906 C C . ASP B 1 297 ? -16.031 22.312 -2.131 1 98.44 297 ASP B C 1
ATOM 4908 O O . ASP B 1 297 ? -17.125 22.469 -1.583 1 98.44 297 ASP B O 1
ATOM 4912 N N . MET B 1 298 ? -14.891 22.562 -1.535 1 98.19 298 MET B N 1
ATOM 4913 C CA . MET B 1 298 ? -14.859 22.875 -0.11 1 98.19 298 MET B CA 1
ATOM 4914 C C . MET B 1 298 ? -15.531 24.219 0.171 1 98.19 298 MET B C 1
ATOM 4916 O O . MET B 1 298 ? -16.297 24.344 1.129 1 98.19 298 MET B O 1
ATOM 4920 N N . ASN B 1 299 ? -15.219 25.188 -0.652 1 95.5 299 ASN B N 1
ATOM 4921 C CA . ASN B 1 299 ? -15.867 26.484 -0.467 1 95.5 299 ASN B CA 1
ATOM 4922 C C . ASN B 1 299 ? -17.391 26.359 -0.576 1 95.5 299 ASN B C 1
ATOM 4924 O O . ASN B 1 299 ? -18.109 26.984 0.203 1 95.5 299 ASN B O 1
ATOM 4928 N N . GLN B 1 300 ? -17.859 25.578 -1.524 1 97.69 300 GLN B N 1
ATOM 4929 C CA . GLN B 1 300 ? -19.297 25.359 -1.679 1 97.69 300 GLN B CA 1
ATOM 4930 C C . GLN B 1 300 ? -19.875 24.656 -0.456 1 97.69 300 GLN B C 1
ATOM 4932 O O . GLN B 1 300 ? -20.906 25.078 0.069 1 97.69 300 GLN B O 1
ATOM 4937 N N . TRP B 1 301 ? -19.188 23.609 0.023 1 98.38 301 TRP B N 1
ATOM 4938 C CA . TRP B 1 301 ? -19.688 22.844 1.16 1 98.38 301 TRP B CA 1
ATOM 4939 C C . TRP B 1 301 ? -19.719 23.688 2.422 1 98.38 301 TRP B C 1
ATOM 4941 O O . TRP B 1 301 ? -20.656 23.594 3.223 1 98.38 301 TRP B O 1
ATOM 4951 N N . LEU B 1 302 ? -18.734 24.5 2.609 1 96.94 302 LEU B N 1
ATOM 4952 C CA . LEU B 1 302 ? -18.703 25.406 3.754 1 96.94 302 LEU B CA 1
ATOM 4953 C C . LEU B 1 302 ? -19.828 26.422 3.67 1 96.94 302 LEU B C 1
ATOM 4955 O O . LEU B 1 302 ? -20.531 26.672 4.656 1 96.94 302 LEU B O 1
ATOM 4959 N N . ALA B 1 303 ? -20.016 26.984 2.508 1 95.62 303 ALA B N 1
ATOM 4960 C CA . ALA B 1 303 ? -21.062 27.984 2.301 1 95.62 303 ALA B CA 1
ATOM 4961 C C . ALA B 1 303 ? -22.453 27.406 2.561 1 95.62 303 ALA B C 1
ATOM 4963 O O . ALA B 1 303 ? -23.328 28.094 3.072 1 95.62 303 ALA B O 1
ATOM 4964 N N . GLU B 1 304 ? -22.625 26.125 2.244 1 97.69 304 GLU B N 1
ATOM 4965 C CA . GLU B 1 304 ? -23.906 25.453 2.385 1 97.69 304 GLU B CA 1
ATOM 4966 C C . GLU B 1 304 ? -24.078 24.875 3.791 1 97.69 304 GLU B C 1
ATOM 4968 O O . GLU B 1 304 ? -25.141 24.328 4.117 1 97.69 304 GLU B O 1
ATOM 4973 N N . GLY B 1 305 ? -23.047 24.938 4.555 1 96.88 305 GLY B N 1
ATOM 4974 C CA . GLY B 1 305 ? -23.109 24.438 5.914 1 96.88 305 GLY B CA 1
ATOM 4975 C C . GLY B 1 305 ? -23 22.922 5.988 1 96.88 305 GLY B C 1
ATOM 4976 O O . GLY B 1 305 ? -23.406 22.312 6.988 1 96.88 305 GLY B O 1
ATOM 4977 N N . LYS B 1 306 ? -22.484 22.344 4.961 1 98.12 306 LYS B N 1
ATOM 4978 C CA . LYS B 1 306 ? -22.391 20.891 4.895 1 98.12 306 LYS B CA 1
ATOM 4979 C C . LYS B 1 306 ? -21.125 20.391 5.605 1 98.12 306 LYS B C 1
ATOM 4981 O O . LYS B 1 306 ? -21.016 19.203 5.918 1 98.12 306 LYS B O 1
ATOM 4986 N N . ILE B 1 307 ? -20.203 21.281 5.816 1 98.25 307 ILE B N 1
ATOM 4987 C CA . ILE B 1 307 ? -18.969 20.969 6.539 1 98.25 307 ILE B CA 1
ATOM 4988 C C . ILE B 1 307 ? -18.844 21.875 7.758 1 98.25 307 ILE B C 1
ATOM 4990 O O . ILE B 1 307 ? -18.984 23.094 7.648 1 98.25 307 ILE B O 1
ATOM 4994 N N . GLN B 1 308 ? -18.641 21.188 8.812 1 97.5 308 GLN B N 1
ATOM 4995 C CA . GLN B 1 308 ? -18.375 21.891 10.07 1 97.5 308 GLN B CA 1
ATOM 4996 C C . GLN B 1 308 ? -16.891 21.969 10.352 1 97.5 308 GLN B C 1
ATOM 4998 O O . GLN B 1 308 ? -16.109 21.109 9.922 1 97.5 308 GLN B O 1
ATOM 5003 N N . TYR B 1 309 ? -16.531 23.031 11.008 1 96.31 309 TYR B N 1
ATOM 5004 C CA . TYR B 1 309 ? -15.109 23.266 11.281 1 96.31 309 TYR B CA 1
ATOM 5005 C C . TYR B 1 309 ? -14.914 23.797 12.695 1 96.31 309 TYR B C 1
ATOM 5007 O O . TYR B 1 309 ? -15.633 24.703 13.133 1 96.31 309 TYR B O 1
ATOM 5015 N N . ARG B 1 310 ? -13.992 23.188 13.43 1 96.44 310 ARG B N 1
ATOM 5016 C CA . ARG B 1 310 ? -13.633 23.609 14.781 1 96.44 310 ARG B CA 1
ATOM 5017 C C . ARG B 1 310 ? -12.164 24 14.859 1 96.44 310 ARG B C 1
ATOM 5019 O O . ARG B 1 310 ? -11.297 23.266 14.398 1 96.44 310 ARG B O 1
ATOM 5026 N N . GLU B 1 311 ? -11.914 25.141 15.414 1 96.38 311 GLU B N 1
ATOM 5027 C CA . GLU B 1 311 ? -10.555 25.609 15.648 1 96.38 311 GLU B CA 1
ATOM 5028 C C . GLU B 1 311 ? -10.297 25.844 17.141 1 96.38 311 GLU B C 1
ATOM 5030 O O . GLU B 1 311 ? -11.188 26.266 17.875 1 96.38 311 GLU B O 1
ATOM 5035 N N . GLN B 1 312 ? -9.188 25.438 17.562 1 97.38 312 GLN B N 1
ATOM 5036 C CA . GLN B 1 312 ? -8.656 25.844 18.859 1 97.38 312 GLN B CA 1
ATOM 5037 C C . GLN B 1 312 ? -7.66 26.984 18.719 1 97.38 312 GLN B C 1
ATOM 5039 O O . GLN B 1 312 ? -6.523 26.781 18.281 1 97.38 312 GLN B O 1
ATOM 5044 N N . LEU B 1 313 ? -8.078 28.203 19.188 1 97.75 313 LEU B N 1
ATOM 5045 C CA . LEU B 1 313 ? -7.258 29.406 19.016 1 97.75 313 LEU B CA 1
ATOM 5046 C C . LEU B 1 313 ? -6.371 29.625 20.234 1 97.75 313 LEU B C 1
ATOM 5048 O O . LEU B 1 313 ? -6.863 29.719 21.359 1 97.75 313 LEU B O 1
ATOM 5052 N N . VAL B 1 314 ? -5.105 29.594 20.062 1 98.31 314 VAL B N 1
ATOM 5053 C CA . VAL B 1 314 ? -4.109 29.906 21.078 1 98.31 314 VAL B CA 1
ATOM 5054 C C . VAL B 1 314 ? -3.629 31.344 20.906 1 98.31 314 VAL B C 1
ATOM 5056 O O . VAL B 1 314 ? -3.328 31.766 19.797 1 98.31 314 VAL B O 1
ATOM 5059 N N . GLN B 1 315 ? -3.545 32.125 22 1 98.25 315 GLN B N 1
ATOM 5060 C CA . GLN B 1 315 ? -3.139 33.531 21.922 1 98.25 315 GLN B CA 1
ATOM 5061 C C . GLN B 1 315 ? -1.647 33.688 22.203 1 98.25 315 GLN B C 1
ATOM 5063 O O . GLN B 1 315 ? -1.146 33.188 23.219 1 98.25 315 GLN B O 1
ATOM 5068 N N . GLY B 1 316 ? -0.991 34.344 21.234 1 98.38 316 GLY B N 1
ATOM 5069 C CA . GLY B 1 316 ? 0.387 34.719 21.5 1 98.38 316 GLY B CA 1
ATOM 5070 C C . GLY B 1 316 ? 1.396 33.75 20.922 1 98.38 316 GLY B C 1
ATOM 5071 O O . GLY B 1 316 ? 1.326 32.531 21.188 1 98.38 316 GLY B O 1
ATOM 5072 N N . LEU B 1 317 ? 2.375 34.25 20.203 1 98.5 317 LEU B N 1
ATOM 5073 C CA . LEU B 1 317 ? 3.441 33.469 19.594 1 98.5 317 LEU B CA 1
ATOM 5074 C C . LEU B 1 317 ? 4.195 32.656 20.656 1 98.5 317 LEU B C 1
ATOM 5076 O O . LEU B 1 317 ? 4.59 31.516 20.406 1 98.5 317 LEU B O 1
ATOM 5080 N N . GLU B 1 318 ? 4.395 33.219 21.859 1 98.25 318 GLU B N 1
ATOM 5081 C CA . GLU B 1 318 ? 5.188 32.625 22.922 1 98.25 318 GLU B CA 1
ATOM 5082 C C . GLU B 1 318 ? 4.555 31.328 23.406 1 98.25 318 GLU B C 1
ATOM 5084 O O . GLU B 1 318 ? 5.219 30.516 24.047 1 98.25 318 GLU B O 1
ATOM 5089 N N . ASN B 1 319 ? 3.301 31.094 23.094 1 98.44 319 ASN B N 1
ATOM 5090 C CA . ASN B 1 319 ? 2.584 29.922 23.562 1 98.44 319 ASN B CA 1
ATOM 5091 C C . ASN B 1 319 ? 2.592 28.812 22.516 1 98.44 319 ASN B C 1
ATOM 5093 O O . ASN B 1 319 ? 2.09 27.703 22.781 1 98.44 319 ASN B O 1
ATOM 5097 N N . ALA B 1 320 ? 3.174 29.062 21.344 1 98.62 320 ALA B N 1
ATOM 5098 C CA . ALA B 1 320 ? 3.168 28.109 20.25 1 98.62 320 ALA B CA 1
ATOM 5099 C C . ALA B 1 320 ? 3.863 26.812 20.641 1 98.62 320 ALA B C 1
ATOM 5101 O O . ALA B 1 320 ? 3.342 25.719 20.406 1 98.62 320 ALA B O 1
ATOM 5102 N N . PRO B 1 321 ? 5.031 26.844 21.344 1 98.69 321 PRO B N 1
ATOM 5103 C CA . PRO B 1 321 ? 5.711 25.594 21.688 1 98.69 321 PRO B CA 1
ATOM 5104 C C . PRO B 1 321 ? 4.863 24.688 22.578 1 98.69 321 PRO B C 1
ATOM 5106 O O . PRO B 1 321 ? 4.703 23.5 22.281 1 98.69 321 PRO B O 1
ATOM 5109 N N . ASP B 1 322 ? 4.25 25.266 23.609 1 98.5 322 ASP B N 1
ATOM 5110 C CA . ASP B 1 322 ? 3.426 24.469 24.516 1 98.5 322 ASP B CA 1
ATOM 5111 C C . ASP B 1 322 ? 2.213 23.891 23.781 1 98.5 322 ASP B C 1
ATOM 5113 O O . ASP B 1 322 ? 1.84 22.734 24.016 1 98.5 322 ASP B O 1
ATOM 5117 N N . ALA B 1 323 ? 1.635 24.734 23 1 98.44 323 ALA B N 1
ATOM 5118 C CA . ALA B 1 323 ? 0.48 24.266 22.219 1 98.44 323 ALA B CA 1
ATOM 5119 C C . ALA B 1 323 ? 0.866 23.141 21.281 1 98.44 323 ALA B C 1
ATOM 5121 O O . ALA B 1 323 ? 0.115 22.172 21.109 1 98.44 323 ALA B O 1
ATOM 5122 N N . PHE B 1 324 ? 2.025 23.266 20.656 1 98.5 324 PHE B N 1
ATOM 5123 C CA . PHE B 1 324 ? 2.523 22.25 19.734 1 98.5 324 PHE B CA 1
ATOM 5124 C C . PHE B 1 324 ? 2.764 20.938 20.453 1 98.5 324 PHE B C 1
ATOM 5126 O O . PHE B 1 324 ? 2.344 19.875 19.984 1 98.5 324 PHE B O 1
ATOM 5133 N N . ILE B 1 325 ? 3.396 20.969 21.578 1 98.38 325 ILE B N 1
ATOM 5134 C CA . ILE B 1 325 ? 3.672 19.797 22.391 1 98.38 325 ILE B CA 1
ATOM 5135 C C . ILE B 1 325 ? 2.357 19.125 22.812 1 98.38 325 ILE B C 1
ATOM 5137 O O . ILE B 1 325 ? 2.217 17.906 22.719 1 98.38 325 ILE B O 1
ATOM 5141 N N . GLY B 1 326 ? 1.405 19.953 23.25 1 97.19 326 GLY B N 1
ATOM 5142 C CA . GLY B 1 326 ? 0.095 19.438 23.609 1 97.19 326 GLY B CA 1
ATOM 5143 C C . GLY B 1 326 ? -0.614 18.75 22.469 1 97.19 326 GLY B C 1
ATOM 5144 O O . GLY B 1 326 ? -1.27 17.734 22.656 1 97.19 326 GLY B O 1
ATOM 5145 N N . LEU B 1 327 ? -0.524 19.344 21.281 1 97.38 327 LEU B N 1
ATOM 5146 C CA . LEU B 1 327 ? -1.104 18.766 20.078 1 97.38 327 LEU B CA 1
ATOM 5147 C C . LEU B 1 327 ? -0.554 17.375 19.812 1 97.38 327 LEU B C 1
ATOM 5149 O O . LEU B 1 327 ? -1.312 16.453 19.516 1 97.38 327 LEU B O 1
ATOM 5153 N N . LEU B 1 328 ? 0.778 17.156 19.953 1 96.75 328 LEU B N 1
ATOM 5154 C CA . LEU B 1 328 ? 1.429 15.867 19.734 1 96.75 328 LEU B CA 1
ATOM 5155 C C . LEU B 1 328 ? 0.976 14.836 20.75 1 96.75 328 LEU B C 1
ATOM 5157 O O . LEU B 1 328 ? 1.1 13.633 20.531 1 96.75 328 LEU B O 1
ATOM 5161 N N . GLU B 1 329 ? 0.376 15.352 21.859 1 94.56 329 GLU B N 1
ATOM 5162 C CA . GLU B 1 329 ? -0.125 14.484 22.922 1 94.56 329 GLU B CA 1
ATOM 5163 C C . GLU B 1 329 ? -1.626 14.25 22.781 1 94.56 329 GLU B C 1
ATOM 5165 O O . GLU B 1 329 ? -2.227 13.539 23.594 1 94.56 329 GLU B O 1
ATOM 5170 N N . GLY B 1 330 ? -2.213 14.883 21.844 1 93.25 330 GLY B N 1
ATOM 5171 C CA . GLY B 1 330 ? -3.631 14.688 21.578 1 93.25 330 GLY B CA 1
ATOM 5172 C C . GLY B 1 330 ? -4.523 15.547 22.469 1 93.25 330 GLY B C 1
ATOM 5173 O O . GLY B 1 330 ? -5.703 15.242 22.641 1 93.25 330 GLY B O 1
ATOM 5174 N N . LYS B 1 331 ? -3.977 16.594 22.984 1 93.38 331 LYS B N 1
ATOM 5175 C CA . LYS B 1 331 ? -4.746 17.453 23.875 1 93.38 331 LYS B CA 1
ATOM 5176 C C . LYS B 1 331 ? -5.656 18.391 23.094 1 93.38 331 LYS B C 1
ATOM 5178 O O . LYS B 1 331 ? -6.609 18.953 23.656 1 93.38 331 LYS B O 1
ATOM 5183 N N . ASN B 1 332 ? -5.332 18.562 21.875 1 92.56 332 ASN B N 1
ATOM 5184 C CA . ASN B 1 332 ? -6.078 19.531 21.078 1 92.56 3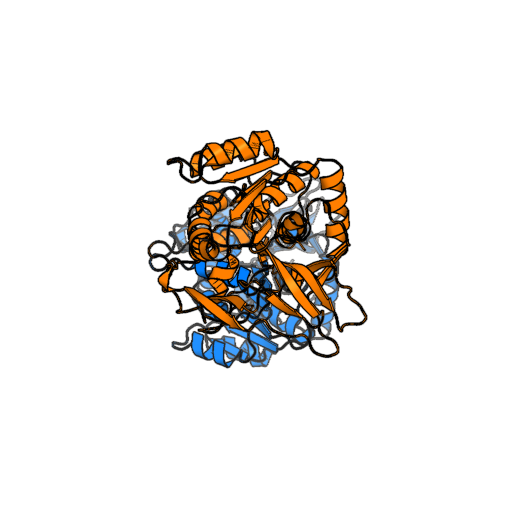32 ASN B CA 1
ATOM 5185 C C . ASN B 1 332 ? -7.465 19 20.703 1 92.56 332 ASN B C 1
ATOM 5187 O O . ASN B 1 332 ? -7.695 17.781 20.734 1 92.56 332 ASN B O 1
ATOM 5191 N N . PHE B 1 333 ? -8.367 19.844 20.469 1 95.06 333 PHE B N 1
ATOM 5192 C CA . PHE B 1 333 ? -9.711 19.594 19.953 1 95.06 333 PHE B CA 1
ATOM 5193 C C . PHE B 1 333 ? -9.977 20.422 18.703 1 95.06 333 PHE B C 1
ATOM 5195 O O . PHE B 1 333 ? -10.32 21.609 18.797 1 95.06 333 PHE B O 1
ATOM 5202 N N . GLY B 1 334 ? -9.891 19.828 17.547 1 96.75 334 GLY B N 1
ATOM 5203 C CA . GLY B 1 334 ? -9.938 20.516 16.266 1 96.75 334 GLY B CA 1
ATOM 5204 C C . GLY B 1 334 ? -8.578 21.031 15.812 1 96.75 334 GLY B C 1
ATOM 5205 O O . GLY B 1 334 ? -7.543 20.484 16.219 1 96.75 334 GLY B O 1
ATOM 5206 N N . LYS B 1 335 ? -8.602 22.016 14.922 1 98.31 335 LYS B N 1
ATOM 5207 C CA . LYS B 1 335 ? -7.395 22.625 14.359 1 98.31 335 LYS B CA 1
ATOM 5208 C C . LYS B 1 335 ? -6.777 23.625 15.32 1 98.31 335 LYS B C 1
ATOM 5210 O O . LYS B 1 335 ? -7.449 24.562 15.758 1 98.31 335 LYS B O 1
ATOM 5215 N N . VAL B 1 336 ? -5.508 23.422 15.672 1 98.62 336 VAL B N 1
ATOM 5216 C CA . VAL B 1 336 ? -4.828 24.375 16.531 1 98.62 336 VAL B CA 1
ATOM 5217 C C . VAL B 1 336 ? -4.25 25.516 15.695 1 98.62 336 VAL B C 1
ATOM 5219 O O . VAL B 1 336 ? -3.482 25.281 14.758 1 98.62 336 VAL B O 1
ATOM 5222 N N . VAL B 1 337 ? -4.656 26.703 16 1 98.75 337 VAL B N 1
ATOM 5223 C CA . VAL B 1 337 ? -4.195 27.922 15.359 1 98.75 337 VAL B CA 1
ATOM 5224 C C . VAL B 1 337 ? -3.707 28.922 16.406 1 98.75 337 VAL B C 1
ATOM 5226 O O . VAL B 1 337 ? -4.336 29.078 17.453 1 98.75 337 VAL B O 1
ATOM 5229 N N . VAL B 1 338 ? -2.596 29.531 16.188 1 98.75 338 VAL B N 1
ATOM 5230 C CA . VAL B 1 338 ? -2.047 30.531 17.094 1 98.75 338 VAL B CA 1
ATOM 5231 C C . VAL B 1 338 ? -2.27 31.922 16.516 1 98.75 338 VAL B C 1
ATOM 5233 O O . VAL B 1 338 ? -1.913 32.188 15.367 1 98.75 338 VAL B O 1
ATOM 5236 N N . GLN B 1 339 ? -2.859 32.75 17.25 1 98.69 339 GLN B N 1
ATOM 5237 C CA . GLN B 1 339 ? -2.908 34.156 16.844 1 98.69 339 GLN B CA 1
ATOM 5238 C C . GLN B 1 339 ? -1.638 34.875 17.266 1 98.69 339 GLN B C 1
ATOM 5240 O O . GLN B 1 339 ? -1.368 35.031 18.453 1 98.69 339 GLN B O 1
ATOM 5245 N N . VAL B 1 340 ? -0.936 35.344 16.344 1 98 340 VAL B N 1
ATOM 5246 C CA . VAL B 1 340 ? 0.393 35.906 16.531 1 98 340 VAL B CA 1
ATOM 5247 C C . VAL B 1 340 ? 0.292 37.438 16.656 1 98 340 VAL B C 1
ATOM 5249 O O . VAL B 1 340 ? 0.96 38.031 17.484 1 98 340 VAL B O 1
ATOM 5252 N N . ASN B 1 341 ? -0.468 38.031 15.703 1 97.56 341 ASN B N 1
ATOM 5253 C CA . ASN B 1 341 ? -0.673 39.469 15.656 1 97.56 341 ASN B CA 1
ATOM 5254 C C . ASN B 1 341 ? -2.141 39.812 15.43 1 97.56 341 ASN B C 1
ATOM 5256 O O . ASN B 1 341 ? -2.938 38.969 15.055 1 97.56 341 ASN B O 1
ATOM 5260 N N . ASN B 1 342 ? -2.436 41.094 15.781 1 96.19 342 ASN B N 1
ATOM 5261 C CA . ASN B 1 342 ? -3.699 41.625 15.305 1 96.19 342 ASN B CA 1
ATOM 5262 C C . ASN B 1 342 ? -3.625 42 13.828 1 96.19 342 ASN B C 1
ATOM 5264 O O . ASN B 1 342 ? -2.559 42.344 13.32 1 96.19 342 ASN B O 1
ATOM 5268 N N . PRO B 1 343 ? -4.77 41.844 13.188 1 95.56 343 PRO B N 1
ATOM 5269 C CA . PRO B 1 343 ? -4.789 42.312 11.805 1 95.56 343 PRO B CA 1
ATOM 5270 C C . PRO B 1 343 ? -4.438 43.781 11.695 1 95.56 343 PRO B C 1
ATOM 5272 O O . PRO B 1 343 ? -4.516 44.531 12.68 1 95.56 343 PRO B O 1
ATOM 5275 N N . LEU B 1 344 ? -4.031 44.156 10.516 1 93.25 344 LEU B N 1
ATOM 5276 C CA . LEU B 1 344 ? -3.709 45.562 10.266 1 93.25 344 LEU B CA 1
ATOM 5277 C C . LEU B 1 344 ? -4.938 46.469 10.469 1 93.25 344 LEU B C 1
ATOM 5279 O O . LEU B 1 344 ? -6.062 46.031 10.203 1 93.25 344 LEU B O 1
#

Radius of gyration: 29.8 Å; Cα contacts (8 Å, |Δi|>4): 1656; chains: 2; bounding box: 51×103×60 Å

Organism: NCBI:txid1219067

InterPro domains:
  IPR011032 GroES-like superfamily [SSF50129] (5-145)
  IPR013149 Alcohol dehydrogenase-like, C-terminal [PF00107] (160-298)
  IPR020843 Enoylreductase domain [SM00829] (20-338)
  IPR036291 NAD(P)-binding domain superfamily [SSF51735] (126-305)
  IPR041694 Oxidoreductase, N-terminal domain [PF16884] (7-114)
  IPR045010 Medium-chain dehydrogenase/reductase [PTHR43205] (6-341)

Foldseek 3Di:
DPPQKKKFKAQAAADQFFDDPNRIDIDIDGQDDDDALKFKWFFFKWFFDLCLLVLSDCDDDPDHHRDHPHGRWTWTWTATCGDNRPVDDGQWIKTAGPAHLMGMDMDNCPRIGTCGNDHPCRCCCRFCLHDLVLLLVCLCCPQQVDAAAAEEEEEQCQERNNLNNQLVNVVRRYAYEYEAADDVLQCCSVPPSPHPGYFHCPDPCRLVVVCVSLVVFHQEYEAAADDPVVVSNLVRHAQAHTYEHEHHLPCSRPNDDDDDDDCVVVNVVSCVVSVYHYDYDDRCVVPVVPSVVSNVVSVVCVVVVSGDADEDEAEASSCSVVVNSCVSVRNDGYTYMYGHDDRD/DPPQKKKFKFQAAADQFFDDPNRIDIDIDGADDDDALKFKWFFFKWFFDLCLLVLSDCPDDPDHHRDHPHGRWTWTWTATCGDNRPVDDGQWIKTAGPAHLMGMDMDNCPRIGTCGNDHPCRCCCRFCLHDLVLLLVCLCCPQQVDAAAAEEEEEQCQERNNLNNQLVNVVRRYAYEYEAADDVLQCCSVPPSPHPGYFHCPDPCRLVVVCVSLVVFHQEYEAAADDPVVVSNLVRHAQAHTYEHEHHLPCSRPNDDDDDDDCVVVNVVSCVVSVYHYDYDDRCVVPVVPSVVSNVVSVVCVVVVSGDADEDEAEASSCSVVVNSCVSVRNDGYTYMYGHDDRD

Nearest PDB structures (foldseek):
  5zxn-assembly1_B  TM=9.753E-01  e=2.376E-62  Vibrio vulnificus MO6-24/O
  5zxu-assembly1_A  TM=9.841E-01  e=6.138E-61  Vibrio vulnificus MO6-24/O
  4b7c-assembly2_C  TM=9.563E-01  e=7.153E-45  Pseudomonas aeruginosa PAO1
  4b7x-assembly1_G  TM=9.534E-01  e=1.738E-43  Pseudomonas aeruginosa PAO1
  6yux-assembly1_A  TM=9.251E-01  e=1.833E-39  Malus domestica

Sequence (688 aa):
MTDALNRRIVLASRPHGAPTTENFRLEEVAKPVPKDGEMLLRAVYLSLDPYMRGRMSDAKSYAEPVAIDDVMVAGTVCQVEVSNHPDYEAGEWVLAYTVGWQDYAISTGEMVIKLGKNPQNPSYALGVAGMPGFTAYMGLLDIGQPKPGETIVVASATGPVGSTVGQIAKLKGCRVVGIAGGEEKCRYAKEELGFDECIDHKADDFAQQLKNACDNGIDVYFENVGGKVFDAVLPLLNTNARIPVCGLISQYNATELPQGTDHLPLLMVNILTKRIKVQGFIIFDDYGHRYDEFAQDMNQWLAEGKIQYREQLVQGLENAPDAFIGLLEGKNFGKVVVQVNNPLMTDALNRRIVLASRPHGAPTTENFRLEEVAKPVPKDGEMLLRAVYLSLDPYMRGRMSDAKSYAEPVAIDDVMVAGTVCQVEVSNHPDYEAGEWVLAYTVGWQDYAISTGEMVIKLGKNPQNPSYALGVAGMPGFTAYMGLLDIGQPKPGETIVVASATGPVGSTVGQIAKLKGCRVVGIAGGEEKCRYAKEELGFDECIDHKADDFAQQLKNACDNGIDVYFENVGGKVFDAVLPLLNTNARIPVCGLISQYNATELPQGTDHLPLLMVNILTKRIKVQGFIIFDDYGHRYDEFAQDMNQWLAEGKIQYREQLVQGLENAPDAFIGLLEGKNFGKVVVQVNNPL

Solvent-accessible surface area (backbone atoms only — not comparable to full-atom values): 35312 Å² total; per-residue (Å²): 128,86,69,66,58,22,48,33,32,19,28,59,44,65,57,83,38,68,68,57,67,76,28,43,42,82,45,76,42,74,46,83,76,58,50,87,54,16,22,26,32,35,28,23,32,34,37,60,59,75,68,52,62,61,28,48,36,84,64,90,62,77,59,81,46,59,50,77,70,32,60,35,76,25,47,24,34,25,32,26,67,43,54,49,24,94,88,52,53,57,60,30,28,31,39,34,60,75,63,22,45,37,40,57,35,72,43,72,62,71,70,50,44,82,54,46,72,74,54,90,62,60,70,41,49,60,25,65,71,19,64,33,19,48,38,21,50,47,38,40,55,68,60,28,51,78,48,66,70,37,31,35,36,26,36,48,19,48,32,44,35,22,38,43,37,48,31,53,41,46,77,52,48,29,45,28,37,29,30,24,76,40,70,68,48,20,48,43,34,33,74,68,50,62,30,75,39,46,42,36,68,76,44,93,58,29,54,59,52,48,50,66,74,33,76,88,29,29,40,22,41,42,37,35,31,46,66,73,62,44,63,50,47,58,85,38,52,33,72,58,16,18,28,23,30,70,42,42,59,73,49,71,41,56,83,65,74,51,74,44,64,22,49,37,66,58,53,52,51,47,24,30,56,26,27,19,38,39,32,23,54,49,56,64,85,75,40,52,91,49,46,65,63,44,54,53,51,48,53,51,34,45,72,70,61,70,47,78,84,56,70,36,80,39,75,36,61,90,44,45,58,61,52,46,48,36,46,74,70,62,68,58,68,29,30,46,33,30,38,53,41,77,76,132,128,84,70,67,57,23,48,34,32,20,28,57,44,66,59,84,38,68,69,56,69,76,29,43,40,82,44,77,42,74,46,84,77,58,48,87,52,15,22,26,32,35,29,23,33,34,38,58,59,76,68,51,63,61,26,47,35,84,64,90,62,78,59,80,44,57,50,78,70,32,60,35,76,25,48,23,32,24,31,26,67,43,53,47,25,96,89,52,53,58,60,30,29,30,42,31,61,75,63,22,46,38,40,56,36,72,42,71,62,71,69,50,44,83,57,46,75,76,54,92,60,61,70,40,49,61,24,66,73,18,64,34,20,49,37,21,51,47,39,40,56,68,60,28,52,78,47,66,69,38,30,35,36,26,34,49,20,49,32,44,36,22,37,44,35,46,30,53,42,46,75,52,47,30,45,30,36,30,29,24,77,40,69,66,48,20,49,42,33,32,76,67,50,62,30,76,39,44,43,35,68,75,44,94,58,29,54,59,53,49,49,65,74,33,76,86,30,29,39,22,41,43,38,35,30,46,65,71,61,44,63,49,45,58,84,38,52,32,72,59,14,18,29,25,31,70,41,43,58,73,50,70,41,57,84,66,74,52,73,43,63,22,49,36,66,58,54,52,49,47,25,30,57,27,27,19,39,38,32,21,53,48,55,64,86,75,40,50,92,51,46,67,64,45,54,54,53,49,54,51,33,47,74,71,60,68,48,78,85,56,70,34,80,40,76,38,62,88,44,46,59,61,52,47,48,37,45,75,70,60,67,58,66,30,30,44,32,31,38,52,41,76,77,131